Protein AF-0000000078827238 (afdb_homodimer)

Nearest PDB structures (foldseek):
  8wt7-assembly1_C  TM=4.656E-01  e=2.198E-09  Escherichia coli
  8wt9-assembly1_D  TM=5.006E-01  e=7.069E-09  Escherichia coli
  8wt6-assembly1_D  TM=4.555E-01  e=1.415E-07  Escherichia coli
  2hb5-assembly1_A  TM=3.229E-01  e=3.897E-01  Moloney murine leukemia virus
  6scy-assembly1_B  TM=1.999E-01  e=3.289E+00  Methanococcus maripaludis S2

Radius of gyration: 30.92 Å; Cα contacts (8 Å, |Δi|>4): 1025; chains: 2; bounding box: 60×86×60 Å

Structure (mmCIF, N/CA/C/O backbone):
data_AF-0000000078827238-model_v1
#
loop_
_entity.id
_entity.type
_entity.pdbx_description
1 polymer 'Predicted transposase'
#
loop_
_atom_site.group_PDB
_atom_site.id
_atom_site.type_symbol
_atom_site.label_atom_id
_atom_site.label_alt_id
_atom_site.label_comp_id
_atom_site.label_asym_id
_atom_site.label_entity_id
_atom_site.label_seq_id
_atom_site.pdbx_PDB_ins_code
_atom_site.Cartn_x
_atom_site.Cartn_y
_atom_site.Cartn_z
_atom_site.occupancy
_atom_site.B_iso_or_equiv
_atom_site.auth_seq_id
_atom_site.auth_comp_id
_atom_site.auth_asym_id
_atom_site.auth_atom_id
_atom_site.pdbx_PDB_model_num
ATOM 1 N N . MET A 1 1 ? 12.148 37.625 -5.621 1 37.62 1 MET A N 1
ATOM 2 C CA . MET A 1 1 ? 12.219 37.562 -4.164 1 37.62 1 MET A CA 1
ATOM 3 C C . MET A 1 1 ? 12.734 38.844 -3.57 1 37.62 1 MET A C 1
ATOM 5 O O . MET A 1 1 ? 13.797 39.344 -3.967 1 37.62 1 MET A O 1
ATOM 9 N N . LYS A 1 2 ? 11.742 39.688 -3.16 1 46.66 2 LYS A N 1
ATOM 10 C CA . LYS A 1 2 ? 12.203 40.969 -2.643 1 46.66 2 LYS A CA 1
ATOM 11 C C . LYS A 1 2 ? 13.508 40.812 -1.87 1 46.66 2 LYS A C 1
ATOM 13 O O . LYS A 1 2 ? 13.789 39.75 -1.319 1 46.66 2 LYS A O 1
ATOM 18 N N . LYS A 1 3 ? 14.383 41.75 -2.045 1 59.31 3 LYS A N 1
ATOM 19 C CA . LYS A 1 3 ? 15.727 41.875 -1.5 1 59.31 3 LYS A CA 1
ATOM 20 C C . LYS A 1 3 ? 15.711 41.844 0.025 1 59.31 3 LYS A C 1
ATOM 22 O O . LYS A 1 3 ? 15.391 42.812 0.68 1 59.31 3 LYS A O 1
ATOM 27 N N . LEU A 1 4 ? 15.266 40.5 0.607 1 70 4 LEU A N 1
ATOM 28 C CA . LEU A 1 4 ? 15.273 40.312 2.053 1 70 4 LEU A CA 1
ATOM 29 C C . LEU A 1 4 ? 16.594 40.781 2.654 1 70 4 LEU A C 1
ATOM 31 O O . LEU A 1 4 ? 17.672 40.469 2.115 1 70 4 LEU A O 1
ATOM 35 N N . ASP A 1 5 ? 16.469 41.781 3.57 1 82.06 5 ASP A N 1
ATOM 36 C CA . ASP A 1 5 ? 17.656 42.156 4.312 1 82.06 5 ASP A CA 1
ATOM 37 C C . ASP A 1 5 ? 18.031 41.094 5.348 1 82.06 5 ASP A C 1
ATOM 39 O O . ASP A 1 5 ? 17.484 41.062 6.449 1 82.06 5 ASP A O 1
ATOM 43 N N . TYR A 1 6 ? 19 40.188 5.09 1 84.31 6 TYR A N 1
ATOM 44 C CA . TYR A 1 6 ? 19.375 39.031 5.906 1 84.31 6 TYR A CA 1
ATOM 45 C C . TYR A 1 6 ? 19.891 39.469 7.266 1 84.31 6 TYR A C 1
ATOM 47 O O . TYR A 1 6 ? 19.75 38.781 8.258 1 84.31 6 TYR A O 1
ATOM 55 N N . LEU A 1 7 ? 20.391 40.688 7.301 1 87.06 7 LEU A N 1
ATOM 56 C CA . LEU A 1 7 ? 20.969 41.188 8.547 1 87.06 7 LEU A CA 1
ATOM 57 C C . LEU A 1 7 ? 19.859 41.562 9.547 1 87.06 7 LEU A C 1
ATOM 59 O O . LEU A 1 7 ? 20.078 41.5 10.758 1 87.06 7 LEU A O 1
ATOM 63 N N . SER A 1 8 ? 18.703 41.812 9.07 1 92.69 8 SER A N 1
ATOM 64 C CA . SER A 1 8 ? 17.578 42.156 9.938 1 92.69 8 SER A CA 1
ATOM 65 C C . SER A 1 8 ? 16.531 41.031 9.961 1 92.69 8 SER A C 1
ATOM 67 O O . SER A 1 8 ? 15.344 41.312 10.148 1 92.69 8 SER A O 1
ATOM 69 N N . THR A 1 9 ? 17.031 39.844 9.672 1 96.06 9 THR A N 1
ATOM 70 C CA . THR A 1 9 ? 16.125 38.688 9.641 1 96.06 9 THR A CA 1
ATOM 71 C C . THR A 1 9 ? 16.438 37.719 10.766 1 96.06 9 THR A C 1
ATOM 73 O O . THR A 1 9 ? 17.609 37.438 11.031 1 96.06 9 THR A O 1
ATOM 76 N N . LEU A 1 10 ? 15.414 37.344 11.484 1 97.69 10 LEU A N 1
ATOM 77 C CA . LEU A 1 10 ? 15.523 36.25 12.438 1 97.69 10 LEU A CA 1
ATOM 78 C C . LEU A 1 10 ? 15.297 34.906 11.75 1 97.69 10 LEU A C 1
ATOM 80 O O . LEU A 1 10 ? 14.328 34.75 11 1 97.69 10 LEU A O 1
ATOM 84 N N . PHE A 1 11 ? 16.203 33.938 11.992 1 97.69 11 PHE A N 1
ATOM 85 C CA . PHE A 1 11 ? 16.078 32.625 11.406 1 97.69 11 PHE A CA 1
ATOM 86 C C . PHE A 1 11 ? 15.68 31.594 12.461 1 97.69 11 PHE A C 1
ATOM 88 O O . PHE A 1 11 ? 16.406 31.391 13.438 1 97.69 11 PHE A O 1
ATOM 95 N N . VAL A 1 12 ? 14.547 30.969 12.227 1 98.12 12 VAL A N 1
ATOM 96 C CA . VAL A 1 12 ? 14 30.016 13.195 1 98.12 12 VAL A CA 1
ATOM 97 C C . VAL A 1 12 ? 13.953 28.625 12.586 1 98.12 12 VAL A C 1
ATOM 99 O O . VAL A 1 12 ? 13.492 28.453 11.453 1 98.12 12 VAL A O 1
ATOM 102 N N . GLY A 1 13 ? 14.523 27.672 13.273 1 97.12 13 GLY A N 1
ATOM 103 C CA . GLY A 1 13 ? 14.398 26.266 12.922 1 97.12 13 GLY A CA 1
ATOM 104 C C . GLY A 1 13 ? 13.555 25.469 13.898 1 97.12 13 GLY A C 1
ATOM 105 O O . GLY A 1 13 ? 13.742 25.578 15.117 1 97.12 13 GLY A O 1
ATOM 106 N N . ILE A 1 14 ? 12.609 24.734 13.352 1 96.12 14 ILE A N 1
ATOM 107 C CA . ILE A 1 14 ? 11.734 23.922 14.188 1 96.12 14 ILE A CA 1
ATOM 108 C C . ILE A 1 14 ? 11.875 22.453 13.805 1 96.12 14 ILE A C 1
ATOM 110 O O . ILE A 1 14 ? 11.547 22.047 12.688 1 96.12 14 ILE A O 1
ATOM 114 N N . ASP A 1 15 ? 12.398 21.688 14.727 1 93.25 15 ASP A N 1
ATOM 115 C CA . ASP A 1 15 ? 12.359 20.234 14.617 1 93.25 15 ASP A CA 1
ATOM 116 C C . ASP A 1 15 ? 11.039 19.672 15.133 1 93.25 15 ASP A C 1
ATOM 118 O O . ASP A 1 15 ? 10.805 19.625 16.344 1 93.25 15 ASP A O 1
ATOM 122 N N . ILE A 1 16 ? 10.25 19.234 14.156 1 92.56 16 ILE A N 1
ATOM 123 C CA . ILE A 1 16 ? 8.859 18.891 14.43 1 92.56 16 ILE A CA 1
ATOM 124 C C . ILE A 1 16 ? 8.773 17.484 15.016 1 92.56 16 ILE A C 1
ATOM 126 O O . ILE A 1 16 ? 9.359 16.547 14.477 1 92.56 16 ILE A O 1
ATOM 130 N N . GLY A 1 17 ? 8.078 17.375 16.156 1 88.88 17 GLY A N 1
ATOM 131 C CA . GLY A 1 17 ? 7.691 16.094 16.734 1 88.88 17 GLY A CA 1
ATOM 132 C C . GLY A 1 17 ? 6.191 15.961 16.922 1 88.88 17 GLY A C 1
ATOM 133 O O . GLY A 1 17 ? 5.453 16.938 16.797 1 88.88 17 GLY A O 1
ATOM 134 N N . ALA A 1 18 ? 5.766 14.766 17.234 1 86.94 18 ALA A N 1
ATOM 135 C CA . ALA A 1 18 ? 4.344 14.516 17.453 1 86.94 18 ALA A CA 1
ATOM 136 C C . ALA A 1 18 ? 3.838 15.242 18.688 1 86.94 18 ALA A C 1
ATOM 138 O O . ALA A 1 18 ? 2.771 15.867 18.656 1 86.94 18 ALA A O 1
ATOM 139 N N . ARG A 1 19 ? 4.668 15.289 19.719 1 88.62 19 ARG A N 1
ATOM 140 C CA . ARG A 1 19 ? 4.211 15.844 20.984 1 88.62 19 ARG A CA 1
ATOM 141 C C . ARG A 1 19 ? 4.914 17.156 21.281 1 88.62 19 ARG A C 1
ATOM 143 O O . ARG A 1 19 ? 4.34 18.047 21.938 1 88.62 19 ARG A O 1
ATOM 150 N N . GLN A 1 20 ? 6.152 17.172 20.719 1 92.62 20 GLN A N 1
ATOM 151 C CA . GLN A 1 20 ? 6.945 18.359 21.031 1 92.62 20 GLN A CA 1
ATOM 152 C C . GLN A 1 20 ? 7.707 18.844 19.797 1 92.62 20 GLN A C 1
ATOM 154 O O . GLN A 1 20 ? 8.141 18.047 18.969 1 92.62 20 GLN A O 1
ATOM 159 N N . ASN A 1 21 ? 7.812 20.109 19.781 1 93.56 21 ASN A N 1
ATOM 160 C CA . ASN A 1 21 ? 8.672 20.766 18.797 1 93.56 21 ASN A CA 1
ATOM 161 C C . ASN A 1 21 ? 9.914 21.359 19.453 1 93.56 21 ASN A C 1
ATOM 163 O O . ASN A 1 21 ? 9.836 21.922 20.547 1 93.56 21 ASN A O 1
ATOM 167 N N . ILE A 1 22 ? 11.023 21.156 18.828 1 95.19 22 ILE A N 1
ATOM 168 C CA . ILE A 1 22 ? 12.25 21.781 19.297 1 95.19 22 ILE A CA 1
ATOM 169 C C . ILE A 1 22 ? 12.586 23 18.438 1 95.19 22 ILE A C 1
ATOM 171 O O . ILE A 1 22 ? 12.656 22.891 17.203 1 95.19 22 ILE A O 1
ATOM 175 N N . VAL A 1 23 ? 12.812 24.141 19.141 1 96.88 23 VAL A N 1
ATOM 176 C CA . VAL A 1 23 ? 12.906 25.406 18.422 1 96.88 23 VAL A CA 1
ATOM 177 C C . VAL A 1 23 ? 14.273 26.047 18.672 1 96.88 23 VAL A C 1
ATOM 179 O O . VAL A 1 23 ? 14.734 26.125 19.812 1 96.88 23 VAL A O 1
ATOM 182 N N . SER A 1 24 ? 14.883 26.422 17.609 1 97.19 24 SER A N 1
ATOM 183 C CA . SER A 1 24 ? 16.062 27.281 17.672 1 97.19 24 SER A CA 1
ATOM 184 C C . SER A 1 24 ? 15.883 28.547 16.828 1 97.19 24 SER A C 1
ATOM 186 O O . SER A 1 24 ? 15.297 28.484 15.742 1 97.19 24 SER A O 1
ATOM 188 N N . ALA A 1 25 ? 16.312 29.672 17.344 1 97.94 25 ALA A N 1
ATOM 189 C CA . ALA A 1 25 ? 16.312 30.922 16.609 1 97.94 25 ALA A CA 1
ATOM 190 C C . ALA A 1 25 ? 17.688 31.578 16.656 1 97.94 25 ALA A C 1
ATOM 192 O O . ALA A 1 25 ? 18.297 31.703 17.719 1 97.94 25 ALA A O 1
ATOM 193 N N . ILE A 1 26 ? 18.141 31.938 15.461 1 97.19 26 ILE A N 1
ATOM 194 C CA . ILE A 1 26 ? 19.469 32.531 15.367 1 97.19 26 ILE A CA 1
ATOM 195 C C . ILE A 1 26 ? 19.422 33.781 14.484 1 97.19 26 ILE A C 1
ATOM 197 O O . ILE A 1 26 ? 18.484 33.938 13.688 1 97.19 26 ILE A O 1
ATOM 201 N N . ASN A 1 27 ? 20.391 34.688 14.688 1 96.12 27 ASN A N 1
ATOM 202 C CA . ASN A 1 27 ? 20.562 35.812 13.789 1 96.12 27 ASN A CA 1
ATOM 203 C C . ASN A 1 27 ? 21.562 35.5 12.672 1 96.12 27 ASN A C 1
ATOM 205 O O . ASN A 1 27 ? 21.969 34.344 12.508 1 96.12 27 ASN A O 1
ATOM 209 N N . PHE A 1 28 ? 21.844 36.469 11.891 1 94.44 28 PHE A N 1
ATOM 210 C CA . PHE A 1 28 ? 22.703 36.25 10.727 1 94.44 28 PHE A CA 1
ATOM 211 C C . PHE A 1 28 ? 24.094 35.812 11.148 1 94.44 28 PHE A C 1
ATOM 213 O O . PHE A 1 28 ? 24.75 35.062 10.43 1 94.44 28 PHE A O 1
ATOM 220 N N . ASP A 1 29 ? 24.562 36.219 12.352 1 93.62 29 ASP A N 1
ATOM 221 C CA . ASP A 1 29 ? 25.891 35.875 12.852 1 93.62 29 ASP A CA 1
ATOM 222 C C . ASP A 1 29 ? 25.875 34.531 13.578 1 93.62 29 ASP A C 1
ATOM 224 O O . ASP A 1 29 ? 26.828 34.156 14.25 1 93.62 29 ASP A O 1
ATOM 228 N N . GLN A 1 30 ? 24.719 33.812 13.602 1 92.62 30 GLN A N 1
ATOM 229 C CA . GLN A 1 30 ? 24.547 32.469 14.172 1 92.62 30 GLN A CA 1
ATOM 230 C C . GLN A 1 30 ? 24.484 32.531 15.703 1 92.62 30 GLN A C 1
ATOM 232 O O . GLN A 1 30 ? 24.797 31.562 16.375 1 92.62 30 GLN A O 1
ATOM 237 N N . GLU A 1 31 ? 24.219 33.75 16.188 1 94.44 31 GLU A N 1
ATOM 238 C CA . GLU A 1 31 ? 24 33.844 17.625 1 94.44 31 GLU A CA 1
ATOM 239 C C . GLU A 1 31 ? 22.625 33.344 18.031 1 94.44 31 GLU A C 1
ATOM 241 O O . GLU A 1 31 ? 21.625 33.719 17.422 1 94.44 31 GLU A O 1
ATOM 246 N N . PHE A 1 32 ? 22.625 32.5 19.062 1 95.75 32 PHE A N 1
ATOM 247 C CA . PHE A 1 32 ? 21.375 31.953 19.531 1 95.75 32 PHE A CA 1
ATOM 248 C C . PHE A 1 32 ? 20.562 33 20.281 1 95.75 32 PHE A C 1
ATOM 250 O O . PHE A 1 32 ? 21.062 33.625 21.219 1 95.75 32 PHE A O 1
ATOM 257 N N . LEU A 1 33 ? 19.406 33.156 19.859 1 96.88 33 LEU A N 1
ATOM 258 C CA . LEU A 1 33 ? 18.438 33.969 20.609 1 96.88 33 LEU A CA 1
ATOM 259 C C . LEU A 1 33 ? 17.422 33.062 21.312 1 96.88 33 LEU A C 1
ATOM 261 O O . LEU A 1 33 ? 16.844 33.469 22.328 1 96.88 33 LEU A O 1
ATOM 265 N N . ILE A 1 34 ? 17.109 31.922 20.734 1 96.44 34 ILE A N 1
ATOM 266 C CA . ILE A 1 34 ? 16.406 30.781 21.328 1 96.44 34 ILE A CA 1
ATOM 267 C C . ILE A 1 34 ? 17.203 29.5 21.078 1 96.44 34 ILE A C 1
ATOM 269 O O . ILE A 1 34 ? 17.453 29.125 19.922 1 96.44 34 ILE A O 1
ATOM 273 N N . LYS A 1 35 ? 17.609 28.844 22.141 1 95.5 35 LYS A N 1
ATOM 274 C CA . LYS A 1 35 ? 18.484 27.688 22 1 95.5 35 LYS A CA 1
ATOM 275 C C . LYS A 1 35 ? 17.734 26.391 22.344 1 95.5 35 LYS A C 1
ATOM 277 O O . LYS A 1 35 ? 17.578 26.047 23.516 1 95.5 35 LYS A O 1
ATOM 282 N N . MET A 1 36 ? 17.359 25.672 21.359 1 93.12 36 MET A N 1
ATOM 283 C CA . MET A 1 36 ? 16.781 24.328 21.422 1 93.12 36 MET A CA 1
ATOM 284 C C . MET A 1 36 ? 15.711 24.25 22.5 1 93.12 36 MET A C 1
ATOM 286 O O . MET A 1 36 ? 15.75 23.359 23.344 1 93.12 36 MET A O 1
ATOM 290 N N . LYS A 1 37 ? 14.805 25.109 22.469 1 95.69 37 LYS A N 1
ATOM 291 C CA . LYS A 1 37 ? 13.703 25.109 23.422 1 95.69 37 LYS A CA 1
ATOM 292 C C . LYS A 1 37 ? 12.586 24.172 22.969 1 95.69 37 LYS A C 1
ATOM 294 O O . LYS A 1 37 ? 12.219 24.156 21.797 1 95.69 37 LYS A O 1
ATOM 299 N N . SER A 1 38 ? 12.117 23.453 23.906 1 95.56 38 SER A N 1
ATOM 300 C CA . SER A 1 38 ? 11.023 22.531 23.609 1 95.56 38 SER A CA 1
ATOM 301 C C . SER A 1 38 ? 9.664 23.188 23.875 1 95.56 38 SER A C 1
ATOM 303 O O . SER A 1 38 ? 9.477 23.844 24.906 1 95.56 38 SER A O 1
ATOM 305 N N . VAL A 1 39 ? 8.75 23.141 22.922 1 95.5 39 VAL A N 1
ATOM 306 C CA . VAL A 1 39 ? 7.367 23.594 23.062 1 95.5 39 VAL A CA 1
ATOM 307 C C . VAL A 1 39 ? 6.41 22.469 22.672 1 95.5 39 VAL A C 1
ATOM 309 O O . VAL A 1 39 ? 6.676 21.734 21.719 1 95.5 39 VAL A O 1
ATOM 312 N N . PRO A 1 40 ? 5.297 22.328 23.438 1 94.38 40 PRO A N 1
ATOM 313 C CA . PRO A 1 40 ? 4.332 21.297 23.047 1 94.38 40 PRO A CA 1
ATOM 314 C C . PRO A 1 40 ? 3.764 21.516 21.641 1 94.38 40 PRO A C 1
ATOM 316 O O . PRO A 1 40 ? 3.553 22.656 21.234 1 94.38 40 PRO A O 1
ATOM 319 N N . ASN A 1 41 ? 3.58 20.422 20.875 1 92.19 41 ASN A N 1
ATOM 320 C CA . ASN A 1 41 ? 2.924 20.5 19.578 1 92.19 41 ASN A CA 1
ATOM 321 C C . ASN A 1 41 ? 1.405 20.531 19.719 1 92.19 41 ASN A C 1
ATOM 323 O O . ASN A 1 41 ? 0.718 19.609 19.281 1 92.19 41 ASN A O 1
ATOM 327 N N . THR A 1 42 ? 0.902 21.578 20.344 1 91.88 42 THR A N 1
ATOM 328 C CA . THR A 1 42 ? -0.501 21.859 20.625 1 91.88 42 THR A CA 1
ATOM 329 C C . THR A 1 42 ? -0.809 23.328 20.359 1 91.88 42 THR A C 1
ATOM 331 O O . THR A 1 42 ? 0.094 24.125 20.062 1 91.88 42 THR A O 1
ATOM 334 N N . GLN A 1 43 ? -2.107 23.594 20.484 1 90.5 43 GLN A N 1
ATOM 335 C CA . GLN A 1 43 ? -2.496 25 20.359 1 90.5 43 GLN A CA 1
ATOM 336 C C . GLN A 1 43 ? -1.776 25.859 21.391 1 90.5 43 GLN A C 1
ATOM 338 O O . GLN A 1 43 ? -1.258 26.922 21.062 1 90.5 43 GLN A O 1
ATOM 343 N N . PHE A 1 44 ? -1.724 25.375 22.547 1 92.12 44 PHE A N 1
ATOM 344 C CA . PHE A 1 44 ? -1.05 26.078 23.625 1 92.12 44 PHE A CA 1
ATOM 345 C C . PHE A 1 44 ? 0.435 26.25 23.312 1 92.12 44 PHE A C 1
ATOM 347 O O . PHE A 1 44 ? 1.004 27.312 23.531 1 92.12 44 PHE A O 1
ATOM 354 N N . GLY A 1 45 ? 0.983 25.234 22.812 1 94.44 45 GLY A N 1
ATOM 355 C CA . GLY A 1 45 ? 2.393 25.281 22.469 1 94.44 45 GLY A CA 1
ATOM 356 C C . GLY A 1 45 ? 2.689 26.25 21.344 1 94.44 45 GLY A C 1
ATOM 357 O O . GLY A 1 45 ? 3.719 26.938 21.359 1 94.44 45 GLY A O 1
ATOM 358 N N . ALA A 1 46 ? 1.817 26.344 20.422 1 94.56 46 ALA A N 1
ATOM 359 C CA . ALA A 1 46 ? 1.971 27.281 19.328 1 94.56 46 ALA A CA 1
ATOM 360 C C . ALA A 1 46 ? 1.906 28.734 19.828 1 94.56 46 ALA A C 1
ATOM 362 O O . ALA A 1 46 ? 2.684 29.578 19.391 1 94.56 46 ALA A O 1
ATOM 363 N N . GLU A 1 47 ? 1.037 28.906 20.719 1 95 47 GLU A N 1
ATOM 364 C CA . GLU A 1 47 ? 0.904 30.234 21.312 1 95 47 GLU A CA 1
ATOM 365 C C . GLU A 1 47 ? 2.143 30.594 22.125 1 95 47 GLU A C 1
ATOM 367 O O . GLU A 1 47 ? 2.6 31.75 22.094 1 95 47 GLU A O 1
ATOM 372 N N . GLN A 1 48 ? 2.617 29.625 22.766 1 96.81 48 GLN A N 1
ATOM 373 C CA . GLN A 1 48 ? 3.852 29.828 23.516 1 96.81 48 GLN A CA 1
ATOM 374 C C . GLN A 1 48 ? 5.008 30.188 22.594 1 96.81 48 GLN A C 1
ATOM 376 O O . GLN A 1 48 ? 5.789 31.094 22.875 1 96.81 48 GLN A O 1
ATOM 381 N N . LEU A 1 49 ? 5.074 29.5 21.547 1 97.38 49 LEU A N 1
ATOM 382 C CA . LEU A 1 49 ? 6.121 29.75 20.562 1 97.38 49 LEU A CA 1
ATOM 383 C C . LEU A 1 49 ? 5.992 31.156 19.969 1 97.38 49 LEU A C 1
ATOM 385 O O . LEU A 1 49 ? 6.984 31.875 19.844 1 97.38 49 LEU A O 1
ATOM 389 N N . GLU A 1 50 ? 4.805 31.5 19.609 1 97.38 50 GLU A N 1
ATOM 390 C CA . GLU A 1 50 ? 4.559 32.844 19.094 1 97.38 50 GLU A CA 1
ATOM 391 C C . GLU A 1 50 ? 5.043 33.906 20.078 1 97.38 50 GLU A C 1
ATOM 393 O O . GLU A 1 50 ? 5.734 34.844 19.688 1 97.38 50 GLU A O 1
ATOM 398 N N . THR A 1 51 ? 4.676 33.719 21.344 1 97.38 51 THR A N 1
ATOM 399 C CA . THR A 1 51 ? 5.051 34.656 22.375 1 97.38 51 THR A CA 1
ATOM 400 C C . THR A 1 51 ? 6.566 34.781 22.5 1 97.38 51 THR A C 1
ATOM 402 O O . THR A 1 51 ? 7.117 35.875 22.594 1 97.38 51 THR A O 1
ATOM 405 N N . MET A 1 52 ? 7.195 33.656 22.438 1 97.38 52 MET A N 1
ATOM 406 C CA . MET A 1 52 ? 8.648 33.625 22.531 1 97.38 52 MET A CA 1
ATOM 407 C C . MET A 1 52 ? 9.289 34.344 21.359 1 97.38 52 MET A C 1
ATOM 409 O O . MET A 1 52 ? 10.234 35.125 21.547 1 97.38 52 MET A O 1
ATOM 413 N N . LEU A 1 53 ? 8.805 34.125 20.203 1 97.88 53 LEU A N 1
ATOM 414 C CA . LEU A 1 53 ? 9.367 34.75 19 1 97.88 53 LEU A CA 1
ATOM 415 C C . LEU A 1 53 ? 9.133 36.25 18.984 1 97.88 53 LEU A C 1
ATOM 417 O O . LEU A 1 53 ? 10.031 37 18.656 1 97.88 53 LEU A O 1
ATOM 421 N N . VAL A 1 54 ? 7.949 36.625 19.391 1 97.25 54 VAL A N 1
ATOM 422 C CA . VAL A 1 54 ? 7.609 38.062 19.406 1 97.25 54 VAL A CA 1
ATOM 423 C C . VAL A 1 54 ? 8.508 38.812 20.391 1 97.25 54 VAL A C 1
ATOM 425 O O . VAL A 1 54 ? 8.977 39.906 20.109 1 97.25 54 VAL A O 1
ATOM 428 N N . LYS A 1 55 ? 8.742 38.156 21.516 1 96.69 55 LYS A N 1
ATOM 429 C CA . LYS A 1 55 ? 9.625 38.75 22.5 1 96.69 55 LYS A CA 1
ATOM 430 C C . LYS A 1 55 ? 11.016 39 21.922 1 96.69 55 LYS A C 1
ATOM 432 O O . LYS A 1 55 ? 11.609 40.062 22.141 1 96.69 55 LYS A O 1
ATOM 437 N N . VAL A 1 56 ? 11.516 38.062 21.188 1 97 56 VAL A N 1
ATOM 438 C CA . VAL A 1 56 ? 12.82 38.188 20.562 1 97 56 VAL A CA 1
ATOM 439 C C . VAL A 1 56 ? 12.789 39.281 19.5 1 97 56 VAL A C 1
ATOM 441 O O . VAL A 1 56 ? 13.703 40.094 19.422 1 97 56 VAL A O 1
ATOM 444 N N . LEU A 1 57 ? 11.781 39.281 18.734 1 96.31 57 LEU A N 1
ATOM 445 C CA . LEU A 1 57 ? 11.656 40.219 17.609 1 96.31 57 LEU A CA 1
ATOM 446 C C . LEU A 1 57 ? 11.5 41.625 18.109 1 96.31 57 LEU A C 1
ATOM 448 O O . LEU A 1 57 ? 12.047 42.562 17.5 1 96.31 57 LEU A O 1
ATOM 452 N N . GLU A 1 58 ? 10.828 41.812 19.25 1 93.75 58 GLU A N 1
ATOM 453 C CA . GLU A 1 58 ? 10.609 43.125 19.828 1 93.75 58 GLU A CA 1
ATOM 454 C C . GLU A 1 58 ? 11.906 43.719 20.406 1 93.75 58 GLU A C 1
ATOM 456 O O . GLU A 1 58 ? 12.109 44.938 20.391 1 93.75 58 GLU A O 1
ATOM 461 N N . ASN A 1 59 ? 12.711 42.844 20.891 1 90 59 ASN A N 1
ATOM 462 C CA . ASN A 1 59 ? 13.922 43.281 21.594 1 90 59 ASN A CA 1
ATOM 463 C C . ASN A 1 59 ? 15.07 43.531 20.609 1 90 59 ASN A C 1
ATOM 465 O O . ASN A 1 59 ? 16.094 44.094 20.984 1 90 59 ASN A O 1
ATOM 469 N N . CYS A 1 60 ? 14.836 43.031 19.453 1 84.31 60 CYS A N 1
ATOM 470 C CA . CYS A 1 60 ? 15.875 43.219 18.438 1 84.31 60 CYS A CA 1
ATOM 471 C C . CYS A 1 60 ? 15.344 43.969 17.234 1 84.31 60 CYS A C 1
ATOM 473 O O . CYS A 1 60 ? 14.156 44.281 17.156 1 84.31 60 CYS A O 1
ATOM 475 N N . THR A 1 61 ? 16.156 44.469 16.375 1 86.5 61 THR A N 1
ATOM 476 C CA . THR A 1 61 ? 15.773 45.281 15.227 1 86.5 61 THR A CA 1
ATOM 477 C C . THR A 1 61 ? 15.492 44.375 14.008 1 86.5 61 THR A C 1
ATOM 479 O O . THR A 1 61 ? 16.016 44.656 12.922 1 86.5 61 THR A O 1
ATOM 482 N N . PHE A 1 62 ? 14.773 43.344 14.25 1 93.44 62 PHE A N 1
ATOM 483 C CA . PHE A 1 62 ? 14.445 42.469 13.133 1 93.44 62 PHE A CA 1
ATOM 484 C C . PHE A 1 62 ? 13.258 43.031 12.352 1 93.44 62 PHE A C 1
ATOM 486 O O . PHE A 1 62 ? 12.32 43.562 12.945 1 93.44 62 PHE A O 1
ATOM 493 N N . LYS A 1 63 ? 13.266 42.844 11.086 1 93.94 63 LYS A N 1
ATOM 494 C CA . LYS A 1 63 ? 12.172 43.25 10.219 1 93.94 63 LYS A CA 1
ATOM 495 C C . LYS A 1 63 ? 11.43 42.062 9.633 1 93.94 63 LYS A C 1
ATOM 497 O O . LYS A 1 63 ? 10.297 42.188 9.172 1 93.94 63 LYS A O 1
ATOM 502 N N . THR A 1 64 ? 12.141 40.938 9.703 1 95.69 64 THR A N 1
ATOM 503 C CA . THR A 1 64 ? 11.586 39.75 9.086 1 95.69 64 THR A CA 1
ATOM 504 C C . THR A 1 64 ? 11.938 38.5 9.906 1 95.69 64 THR A C 1
ATOM 506 O O . THR A 1 64 ? 12.93 38.5 10.641 1 95.69 64 THR A O 1
ATOM 509 N N . VAL A 1 65 ? 11.047 37.562 9.883 1 97.12 65 VAL A N 1
ATOM 510 C CA . VAL A 1 65 ? 11.344 36.25 10.5 1 97.12 65 VAL A CA 1
ATOM 511 C C . VAL A 1 65 ? 11.117 35.125 9.492 1 97.12 65 VAL A C 1
ATOM 513 O O . VAL A 1 65 ? 10.078 35.094 8.836 1 97.12 65 VAL A O 1
ATOM 516 N N . ILE A 1 66 ? 12.141 34.312 9.273 1 96.88 66 ILE A N 1
ATOM 517 C CA . ILE A 1 66 ? 12.07 33.125 8.422 1 96.88 66 ILE A CA 1
ATOM 518 C C . ILE A 1 66 ? 12.062 31.875 9.289 1 96.88 66 ILE A C 1
ATOM 520 O O . ILE A 1 66 ? 12.953 31.672 10.117 1 96.88 66 ILE A O 1
ATOM 524 N N . ILE A 1 67 ? 11.008 31.094 9.109 1 97.12 67 ILE A N 1
ATOM 525 C CA . ILE A 1 67 ? 10.82 29.891 9.914 1 97.12 67 ILE A CA 1
ATOM 526 C C . ILE A 1 67 ? 10.898 28.656 9.023 1 97.12 67 ILE A C 1
ATOM 528 O O . ILE A 1 67 ? 10.117 28.516 8.086 1 97.12 67 ILE A O 1
ATOM 532 N N . GLY A 1 68 ? 11.859 27.812 9.305 1 95.38 68 GLY A N 1
ATOM 533 C CA . GLY A 1 68 ? 11.961 26.547 8.602 1 95.38 68 GLY A CA 1
ATOM 534 C C . GLY A 1 68 ? 11.5 25.359 9.43 1 95.38 68 GLY A C 1
ATOM 535 O O . GLY A 1 68 ? 11.836 25.25 10.609 1 95.38 68 GLY A O 1
ATOM 536 N N . LEU A 1 69 ? 10.656 24.5 8.844 1 93.06 69 LEU A N 1
ATOM 537 C CA . LEU A 1 69 ? 10.234 23.234 9.43 1 93.06 69 LEU A CA 1
ATOM 538 C C . LEU A 1 69 ? 10.672 22.062 8.555 1 93.06 69 LEU A C 1
ATOM 540 O O . LEU A 1 69 ? 10.625 22.156 7.328 1 93.06 69 LEU A O 1
ATOM 544 N N . GLU A 1 70 ? 11.172 21.062 9.18 1 82.62 70 GLU A N 1
ATOM 545 C CA . GLU A 1 70 ? 11.453 19.875 8.375 1 82.62 70 GLU A CA 1
ATOM 546 C C . GLU A 1 70 ? 10.172 19.125 8.016 1 82.62 70 GLU A C 1
ATOM 548 O O . GLU A 1 70 ? 9.352 18.844 8.891 1 82.62 70 GLU A O 1
ATOM 553 N N . SER A 1 71 ? 9.969 18.953 6.707 1 67 71 SER A N 1
ATOM 554 C CA . SER A 1 71 ? 8.758 18.391 6.117 1 67 71 SER A CA 1
ATOM 555 C C . SER A 1 71 ? 8.672 16.891 6.363 1 67 71 SER A C 1
ATOM 557 O O . SER A 1 71 ? 8.883 16.094 5.449 1 67 71 SER A O 1
ATOM 559 N N . THR A 1 72 ? 8.867 16.297 7.461 1 58.12 72 THR A N 1
ATOM 560 C CA . THR A 1 72 ? 8.898 14.844 7.523 1 58.12 72 THR A CA 1
ATOM 561 C C . THR A 1 72 ? 7.504 14.289 7.805 1 58.12 72 THR A C 1
ATOM 563 O O . THR A 1 72 ? 7.207 13.141 7.457 1 58.12 72 THR A O 1
ATOM 566 N N . SER A 1 73 ? 6.695 15.172 8.422 1 65.06 73 SER A N 1
ATOM 567 C CA . SER A 1 73 ? 5.473 14.523 8.891 1 65.06 73 SER A CA 1
ATOM 568 C C . SER A 1 73 ? 4.297 15.5 8.891 1 65.06 73 SER A C 1
ATOM 570 O O . SER A 1 73 ? 4.469 16.688 8.625 1 65.06 73 SER A O 1
ATOM 572 N N . PHE A 1 74 ? 3.133 14.938 8.906 1 77.19 74 PHE A N 1
ATOM 573 C CA . PHE A 1 74 ? 1.899 15.711 9.016 1 77.19 74 PHE A CA 1
ATOM 574 C C . PHE A 1 74 ? 1.837 16.453 10.344 1 77.19 74 PHE A C 1
ATOM 576 O O . PHE A 1 74 ? 0.997 17.344 10.523 1 77.19 74 PHE A O 1
ATOM 583 N N . TYR A 1 75 ? 2.855 16.391 11.109 1 87.38 75 TYR A N 1
ATOM 584 C CA . TYR A 1 75 ? 2.834 17 12.43 1 87.38 75 TYR A CA 1
ATOM 585 C C . TYR A 1 75 ? 3.16 18.5 12.352 1 87.38 75 TYR A C 1
ATOM 587 O O . TYR A 1 75 ? 2.93 19.234 13.305 1 87.38 75 TYR A O 1
ATOM 595 N N . GLY A 1 76 ? 3.637 18.875 11.219 1 88.81 76 GLY A N 1
ATOM 596 C CA . GLY A 1 76 ? 4.066 20.25 11.078 1 88.81 76 GLY A CA 1
ATOM 597 C C . GLY A 1 76 ? 3.008 21.156 10.461 1 88.81 76 GLY A C 1
ATOM 598 O O . GLY A 1 76 ? 3.148 22.375 10.461 1 88.81 76 GLY A O 1
ATOM 599 N N . VAL A 1 77 ? 1.901 20.547 10.062 1 85.62 77 VAL A N 1
ATOM 600 C CA . VAL A 1 77 ? 0.893 21.281 9.32 1 85.62 77 VAL A CA 1
ATOM 601 C C . VAL A 1 77 ? 0.26 22.344 10.219 1 85.62 77 VAL A C 1
ATOM 603 O O . VAL A 1 77 ? 0.149 23.516 9.828 1 85.62 77 VAL A O 1
ATOM 606 N N . HIS A 1 78 ? -0.053 21.984 11.445 1 89.69 78 HIS A N 1
ATOM 607 C CA . HIS A 1 78 ? -0.73 22.906 12.352 1 89.69 78 HIS A CA 1
ATOM 608 C C . HIS A 1 78 ? 0.171 24.078 12.727 1 89.69 78 HIS A C 1
ATOM 610 O O . HIS A 1 78 ? -0.247 25.234 12.656 1 89.69 78 HIS A O 1
ATOM 616 N N . ILE A 1 79 ? 1.344 23.75 13.039 1 91.69 79 ILE A N 1
ATOM 617 C CA . ILE A 1 79 ? 2.238 24.797 13.5 1 91.69 79 ILE A CA 1
ATOM 618 C C . ILE A 1 79 ? 2.609 25.703 12.328 1 91.69 79 ILE A C 1
ATOM 620 O O . ILE A 1 79 ? 2.74 26.922 12.492 1 91.69 79 ILE A O 1
ATOM 624 N N . ALA A 1 80 ? 2.779 25.125 11.172 1 89.81 80 ALA A N 1
ATOM 625 C CA . ALA A 1 80 ? 3.041 25.938 9.977 1 89.81 80 ALA A CA 1
ATOM 626 C C . ALA A 1 80 ? 1.885 26.891 9.688 1 89.81 80 ALA A C 1
ATOM 628 O O . ALA A 1 80 ? 2.1 28.062 9.422 1 89.81 80 ALA A O 1
ATOM 629 N N . ASN A 1 81 ? 0.698 26.391 9.781 1 86.19 81 ASN A N 1
ATOM 630 C CA . ASN A 1 81 ? -0.487 27.219 9.562 1 86.19 81 ASN A CA 1
ATOM 631 C C . ASN A 1 81 ? -0.605 28.312 10.617 1 86.19 81 ASN A C 1
ATOM 633 O O . ASN A 1 81 ? -0.895 29.469 10.289 1 86.19 81 ASN A O 1
ATOM 637 N N . PHE A 1 82 ? -0.369 27.938 11.82 1 90.38 82 PHE A N 1
ATOM 638 C CA . PHE A 1 82 ? -0.487 28.875 12.93 1 90.38 82 PHE A CA 1
ATOM 639 C C . PHE A 1 82 ? 0.515 30.016 12.781 1 90.38 82 PHE A C 1
ATOM 641 O O . PHE A 1 82 ? 0.139 31.188 12.828 1 90.38 82 PHE A O 1
ATOM 648 N N . LEU A 1 83 ? 1.72 29.656 12.5 1 93.56 83 LEU A N 1
ATOM 649 C CA . LEU A 1 83 ? 2.787 30.656 12.469 1 93.56 83 LEU A CA 1
ATOM 650 C C . LEU A 1 83 ? 2.67 31.531 11.234 1 93.56 83 LEU A C 1
ATOM 652 O O . LEU A 1 83 ? 3.004 32.719 11.281 1 93.56 83 LEU A O 1
ATOM 656 N N . SER A 1 84 ? 2.193 30.984 10.164 1 89.25 84 SER A N 1
ATOM 657 C CA . SER A 1 84 ? 2.064 31.734 8.93 1 89.25 84 SER A CA 1
ATOM 658 C C . SER A 1 84 ? 0.934 32.75 9.023 1 89.25 84 SER A C 1
ATOM 660 O O . SER A 1 84 ? 0.937 33.781 8.312 1 89.25 84 SER A O 1
ATOM 662 N N . SER A 1 85 ? 0.025 32.531 9.914 1 85.94 85 SER A N 1
ATOM 663 C CA . SER A 1 85 ? -1.132 33.406 10.016 1 85.94 85 SER A CA 1
ATOM 664 C C . SER A 1 85 ? -1.18 34.094 11.367 1 85.94 85 SER A C 1
ATOM 666 O O . SER A 1 85 ? -2.211 34.656 11.75 1 85.94 85 SER A O 1
ATOM 668 N N . SER A 1 86 ? -0.086 34 12.055 1 90.38 86 SER A N 1
ATOM 669 C CA . SER A 1 86 ? -0.034 34.562 13.398 1 90.38 86 SER A CA 1
ATOM 670 C C . SER A 1 86 ? -0.085 36.094 13.359 1 90.38 86 SER A C 1
ATOM 672 O O . SER A 1 86 ? 0.737 36.75 12.703 1 90.38 86 SER A O 1
ATOM 674 N N . GLU A 1 87 ? -1.045 36.625 14.062 1 91.38 87 GLU A N 1
ATOM 675 C CA . GLU A 1 87 ? -1.17 38.094 14.125 1 91.38 87 GLU A CA 1
ATOM 676 C C . GLU A 1 87 ? 0.034 38.719 14.828 1 91.38 87 GLU A C 1
ATOM 678 O O . GLU A 1 87 ? 0.469 39.812 14.469 1 91.38 87 GLU A O 1
ATOM 683 N N . GLY A 1 88 ? 0.528 37.969 15.797 1 94.25 88 GLY A N 1
ATOM 684 C CA . GLY A 1 88 ? 1.678 38.5 16.531 1 94.25 88 GLY A CA 1
ATOM 685 C C . GLY A 1 88 ? 2.936 38.562 15.688 1 94.25 88 GLY A C 1
ATOM 686 O O . GLY A 1 88 ? 3.781 39.438 15.914 1 94.25 88 GLY A O 1
ATOM 687 N N . LEU A 1 89 ? 2.982 37.781 14.695 1 95.75 89 LEU A N 1
ATOM 688 C CA . LEU A 1 89 ? 4.188 37.688 13.875 1 95.75 89 LEU A CA 1
ATOM 689 C C . LEU A 1 89 ? 4.027 38.531 12.602 1 95.75 89 LEU A C 1
ATOM 691 O O . LEU A 1 89 ? 5.012 38.844 11.938 1 95.75 89 LEU A O 1
ATOM 695 N N . MET A 1 90 ? 2.857 38.969 12.297 1 94.38 90 MET A N 1
ATOM 696 C CA . MET A 1 90 ? 2.541 39.594 11.023 1 94.38 90 MET A CA 1
ATOM 697 C C . MET A 1 90 ? 3.354 40.875 10.836 1 94.38 90 MET A C 1
ATOM 699 O O . MET A 1 90 ? 3.85 41.156 9.742 1 94.38 90 MET A O 1
ATOM 703 N N . PRO A 1 91 ? 3.543 41.656 11.914 1 94.44 91 PRO A N 1
ATOM 704 C CA . PRO A 1 91 ? 4.328 42.875 11.75 1 94.44 91 PRO A CA 1
ATOM 705 C C . PRO A 1 91 ? 5.758 42.594 11.297 1 94.44 91 PRO A C 1
ATOM 707 O O . PRO A 1 91 ? 6.43 43.5 10.781 1 94.44 91 PRO A O 1
ATOM 710 N N . TYR A 1 92 ? 6.219 41.406 11.43 1 95.19 92 TYR A N 1
ATOM 711 C CA . TYR A 1 92 ? 7.602 41.062 11.109 1 95.19 92 TYR A CA 1
ATOM 712 C C . TYR A 1 92 ? 7.672 40.219 9.836 1 95.19 92 TYR A C 1
ATOM 714 O O . TYR A 1 92 ? 8.672 39.562 9.578 1 95.19 92 TYR A O 1
ATOM 722 N N . LYS A 1 93 ? 6.625 40.156 9.094 1 92.56 93 LYS A N 1
ATOM 723 C CA . LYS A 1 93 ? 6.57 39.5 7.789 1 92.56 93 LYS A CA 1
ATOM 724 C C . LYS A 1 93 ? 7.094 38.062 7.871 1 92.56 93 LYS A C 1
ATOM 726 O O . LYS A 1 93 ? 8.109 37.719 7.254 1 92.56 93 LYS A O 1
ATOM 731 N N . PRO A 1 94 ? 6.387 37.219 8.555 1 94.44 94 PRO A N 1
ATOM 732 C CA . PRO A 1 94 ? 6.816 35.844 8.695 1 94.44 94 PRO A CA 1
ATOM 733 C C . PRO A 1 94 ? 6.762 35.062 7.383 1 94.44 94 PRO A C 1
ATOM 735 O O . PRO A 1 94 ? 5.812 35.219 6.613 1 94.44 94 PRO A O 1
ATOM 738 N N . TYR A 1 95 ? 7.871 34.344 7.09 1 93.94 95 TYR A N 1
ATOM 739 C CA . TYR A 1 95 ? 7.922 33.344 6.027 1 93.94 95 TYR A CA 1
ATOM 740 C C . TYR A 1 95 ? 8.172 31.953 6.594 1 93.94 95 TYR A C 1
ATOM 742 O O . TYR A 1 95 ? 9.227 31.688 7.172 1 93.94 95 TYR A O 1
ATOM 750 N N . VAL A 1 96 ? 7.137 31.109 6.441 1 93.5 96 VAL A N 1
ATOM 751 C CA . VAL A 1 96 ? 7.242 29.75 6.938 1 93.5 96 VAL A CA 1
ATOM 752 C C . VAL A 1 96 ? 7.52 28.797 5.773 1 93.5 96 VAL A C 1
ATOM 754 O O . VAL A 1 96 ? 6.848 28.859 4.742 1 93.5 96 VAL A O 1
ATOM 757 N N . TYR A 1 97 ? 8.586 27.953 5.977 1 90.69 97 TYR A N 1
ATOM 758 C CA . TYR A 1 97 ? 8.969 27.031 4.914 1 90.69 97 TYR A CA 1
ATOM 759 C C . TYR A 1 97 ? 9 25.594 5.426 1 90.69 97 TYR A C 1
ATOM 761 O O . TYR A 1 97 ? 9.5 25.328 6.523 1 90.69 97 TYR A O 1
ATOM 769 N N . CYS A 1 98 ? 8.344 24.734 4.66 1 87.75 98 CYS A N 1
ATOM 770 C CA . CYS A 1 98 ? 8.523 23.312 4.879 1 87.75 98 CYS A CA 1
ATOM 771 C C . CYS A 1 98 ? 9.672 22.766 4.039 1 87.75 98 CYS A C 1
ATOM 773 O O . CYS A 1 98 ? 9.578 22.688 2.814 1 87.75 98 CYS A O 1
ATOM 775 N N . LEU A 1 99 ? 10.742 22.297 4.742 1 89.44 99 LEU A N 1
ATOM 776 C CA . LEU A 1 99 ? 11.992 21.984 4.066 1 89.44 99 LEU A CA 1
ATOM 777 C C . LEU A 1 99 ? 12.078 20.484 3.764 1 89.44 99 LEU A C 1
ATOM 779 O O . LEU A 1 99 ? 11.609 19.656 4.551 1 89.44 99 LEU A O 1
ATOM 783 N N . ASN A 1 100 ? 12.703 20.156 2.656 1 82.56 100 ASN A N 1
ATOM 784 C CA . ASN A 1 100 ? 12.961 18.781 2.275 1 82.56 100 ASN A CA 1
ATOM 785 C C . ASN A 1 100 ? 13.945 18.109 3.232 1 82.56 100 ASN A C 1
ATOM 787 O O . ASN A 1 100 ? 15.078 18.562 3.383 1 82.56 100 ASN A O 1
ATOM 791 N N . PRO A 1 101 ? 13.477 17.031 3.775 1 84 101 PRO A N 1
ATOM 792 C CA . PRO A 1 101 ? 14.32 16.375 4.766 1 84 101 PRO A CA 1
ATOM 793 C C . PRO A 1 101 ? 15.672 15.945 4.195 1 84 101 PRO A C 1
ATOM 795 O O . PRO A 1 101 ? 16.688 16.031 4.887 1 84 101 PRO A O 1
ATOM 798 N N . LYS A 1 102 ? 15.68 15.492 2.984 1 84.88 102 LYS A N 1
ATOM 799 C CA . LYS A 1 102 ? 16.922 15.062 2.363 1 84.88 102 LYS A CA 1
ATOM 800 C C . LYS A 1 102 ? 17.906 16.219 2.236 1 84.88 102 LYS A C 1
ATOM 802 O O . LYS A 1 102 ? 19.109 16.062 2.475 1 84.88 102 LYS A O 1
ATOM 807 N N . GLU A 1 103 ? 17.375 17.375 1.878 1 86.75 103 GLU A N 1
ATOM 808 C CA . GLU A 1 103 ? 18.219 18.547 1.739 1 86.75 103 GLU A CA 1
ATOM 809 C C . GLU A 1 103 ? 18.797 18.969 3.086 1 86.75 103 GLU A C 1
ATOM 811 O O . GLU A 1 103 ? 19.984 19.328 3.176 1 86.75 103 GLU A O 1
ATOM 816 N N . VAL A 1 104 ? 17.984 18.938 4.098 1 89.19 104 VAL A N 1
ATOM 817 C CA . VAL A 1 104 ? 18.422 19.328 5.43 1 89.19 104 VAL A CA 1
ATOM 818 C C . VAL A 1 104 ? 19.469 18.344 5.945 1 89.19 104 VAL A C 1
ATOM 820 O O . VAL A 1 104 ? 20.453 18.734 6.551 1 89.19 104 VAL A O 1
ATOM 823 N N . ALA A 1 105 ? 19.203 17.078 5.695 1 87.5 105 ALA A N 1
ATOM 824 C CA . ALA A 1 105 ? 20.141 16.031 6.109 1 87.5 105 ALA A CA 1
ATOM 825 C C . ALA A 1 105 ? 21.484 16.219 5.438 1 87.5 105 ALA A C 1
ATOM 827 O O . ALA A 1 105 ? 22.531 16.109 6.086 1 87.5 105 ALA A O 1
ATOM 828 N N . ASN A 1 106 ? 21.5 16.453 4.148 1 89.06 106 ASN A N 1
ATOM 829 C CA . ASN A 1 106 ? 22.734 16.703 3.412 1 89.06 106 ASN A CA 1
ATOM 830 C C . ASN A 1 106 ? 23.484 17.922 3.963 1 89.06 106 ASN A C 1
ATOM 832 O O . ASN A 1 106 ? 24.719 17.906 4.051 1 89.06 106 ASN A O 1
ATOM 836 N N . TYR A 1 107 ? 22.766 18.938 4.27 1 91.12 107 TYR A N 1
ATOM 837 C CA . TYR A 1 107 ? 23.359 20.141 4.848 1 91.12 107 TYR A CA 1
ATOM 838 C C . TYR A 1 107 ? 23.969 19.844 6.211 1 91.12 107 TYR A C 1
ATOM 840 O O . TYR A 1 107 ? 25.047 20.359 6.535 1 91.12 107 TYR A O 1
ATOM 848 N N . LYS A 1 108 ? 23.281 19.047 6.969 1 88.88 108 LYS A N 1
ATOM 849 C CA . LYS A 1 108 ? 23.766 18.656 8.281 1 88.88 108 LYS A CA 1
ATOM 850 C C . LYS A 1 108 ? 25.109 17.938 8.164 1 88.88 108 LYS A C 1
ATOM 852 O O . LYS A 1 108 ? 26 18.125 9.008 1 88.88 108 LYS A O 1
ATOM 857 N N . ASP A 1 109 ? 25.219 17.156 7.129 1 85.94 109 ASP A N 1
ATOM 858 C CA . ASP A 1 109 ? 26.438 16.375 6.895 1 85.94 109 ASP A CA 1
ATOM 859 C C . ASP A 1 109 ? 27.625 17.297 6.621 1 85.94 109 ASP A C 1
ATOM 861 O O . ASP A 1 109 ? 28.781 16.891 6.754 1 85.94 109 ASP A O 1
ATOM 865 N N . SER A 1 110 ? 27.359 18.406 6.199 1 83.81 110 SER A N 1
ATOM 866 C CA . SER A 1 110 ? 28.438 19.344 5.875 1 83.81 110 SER A CA 1
ATOM 867 C C . SER A 1 110 ? 29.094 19.891 7.137 1 83.81 110 SER A C 1
ATOM 869 O O . SER A 1 110 ? 30.156 20.484 7.074 1 83.81 110 SER A O 1
ATOM 871 N N . PHE A 1 111 ? 28.359 19.688 8.195 1 82.19 111 PHE A N 1
ATOM 872 C CA . PHE A 1 111 ? 28.938 20.141 9.461 1 82.19 111 PHE A CA 1
ATOM 873 C C . PHE A 1 111 ? 29.953 19.125 9.977 1 82.19 111 PHE A C 1
ATOM 875 O O . PHE A 1 111 ? 29.766 17.922 9.844 1 82.19 111 PHE A O 1
ATOM 882 N N . ASN A 1 112 ? 31.188 19.469 10.258 1 69.19 112 ASN A N 1
ATOM 883 C CA . ASN A 1 112 ? 32.25 18.578 10.727 1 69.19 112 ASN A CA 1
ATOM 884 C C . ASN A 1 112 ? 31.938 18 12.102 1 69.19 112 ASN A C 1
ATOM 886 O O . ASN A 1 112 ? 32.281 16.859 12.391 1 69.19 112 ASN A O 1
ATOM 890 N N . SER A 1 113 ? 31.484 18.828 13.109 1 66.5 113 SER A N 1
ATOM 891 C CA . SER A 1 113 ? 31.422 18.359 14.492 1 66.5 113 SER A CA 1
ATOM 892 C C . SER A 1 113 ? 30.062 18.656 15.109 1 66.5 113 SER A C 1
ATOM 894 O O . SER A 1 113 ? 29.953 19.453 16.047 1 66.5 113 SER A O 1
ATOM 896 N N . LEU A 1 114 ? 29.062 18.328 14.438 1 66.06 114 LEU A N 1
ATOM 897 C CA . LEU A 1 114 ? 27.844 18.578 15.188 1 66.06 114 LEU A CA 1
ATOM 898 C C . LEU A 1 114 ? 27.594 17.469 16.203 1 66.06 114 LEU A C 1
ATOM 900 O O . LEU A 1 114 ? 27.938 16.312 15.969 1 66.06 114 LEU A O 1
ATOM 904 N N . ASP A 1 115 ? 27.438 17.828 17.438 1 60.5 115 ASP A N 1
ATOM 905 C CA . ASP A 1 115 ? 27.094 16.844 18.469 1 60.5 115 ASP A CA 1
ATOM 906 C C . ASP A 1 115 ? 25.984 15.906 17.984 1 60.5 115 ASP A C 1
ATOM 908 O O . ASP A 1 115 ? 25.141 16.297 17.188 1 60.5 115 ASP A O 1
ATOM 912 N N . LYS A 1 116 ? 26.266 14.711 18.094 1 57.69 116 LYS A N 1
ATOM 913 C CA . LYS A 1 116 ? 25.344 13.656 17.703 1 57.69 116 LYS A CA 1
ATOM 914 C C . LYS A 1 116 ? 23.984 1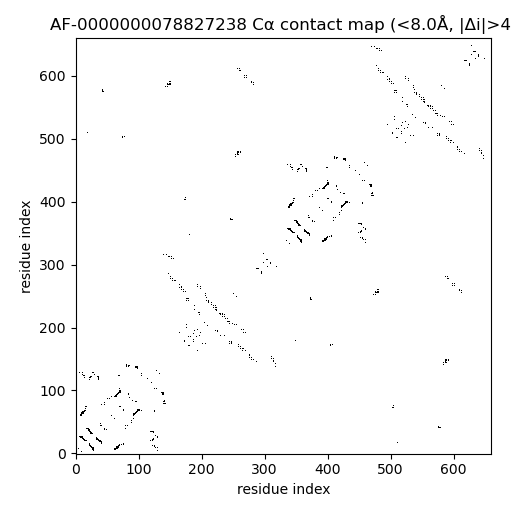3.836 18.391 1 57.69 116 LYS A C 1
ATOM 916 O O . LYS A 1 116 ? 23.156 12.922 18.375 1 57.69 116 LYS A O 1
ATOM 921 N N . ASN A 1 117 ? 23.844 15.039 19 1 58.41 117 ASN A N 1
ATOM 922 C CA . ASN A 1 117 ? 22.578 15.211 19.719 1 58.41 117 ASN A CA 1
ATOM 923 C C . ASN A 1 117 ? 21.469 15.695 18.797 1 58.41 117 ASN A C 1
ATOM 925 O O . ASN A 1 117 ? 21.672 16.609 18 1 58.41 117 ASN A O 1
ATOM 929 N N . ASP A 1 118 ? 20.297 15 18.734 1 59.25 118 ASP A N 1
ATOM 930 C CA . ASP A 1 118 ? 19.094 15.234 17.953 1 59.25 118 ASP A CA 1
ATOM 931 C C . ASP A 1 118 ? 18.578 16.656 18.156 1 59.25 118 ASP A C 1
ATOM 933 O O . ASP A 1 118 ? 17.891 17.203 17.281 1 59.25 118 ASP A O 1
ATOM 937 N N . ARG A 1 119 ? 19.062 17.25 19.203 1 64 119 ARG A N 1
ATOM 938 C CA . ARG A 1 119 ? 18.562 18.594 19.516 1 64 119 ARG A CA 1
ATOM 939 C C . ARG A 1 119 ? 19.203 19.641 18.625 1 64 119 ARG A C 1
ATOM 941 O O . ARG A 1 119 ? 18.641 20.719 18.422 1 64 119 ARG A O 1
ATOM 948 N N . ILE A 1 120 ? 20.172 19.109 17.938 1 82.81 120 ILE A N 1
ATOM 949 C CA . ILE A 1 120 ? 20.859 20.094 17.125 1 82.81 120 ILE A CA 1
ATOM 950 C C . ILE A 1 120 ? 20.125 20.266 15.797 1 82.81 120 ILE A C 1
ATOM 952 O O . ILE A 1 120 ? 20.359 21.234 15.07 1 82.81 120 ILE A O 1
ATOM 956 N N . ASP A 1 121 ? 19.094 19.5 15.586 1 90.31 121 ASP A N 1
ATOM 957 C CA . ASP A 1 121 ? 18.391 19.5 14.305 1 90.31 121 ASP A CA 1
ATOM 958 C C . ASP A 1 121 ? 17.672 20.828 14.086 1 90.31 121 ASP A C 1
ATOM 960 O O . ASP A 1 121 ? 17.656 21.375 12.977 1 90.31 121 ASP A O 1
ATOM 964 N N . SER A 1 122 ? 17.203 21.375 15.227 1 94.81 122 SER A N 1
ATOM 965 C CA . SER A 1 122 ? 16.531 22.656 15.086 1 94.81 122 SER A CA 1
ATOM 966 C C . SER A 1 122 ? 17.516 23.75 14.68 1 94.81 122 SER A C 1
ATOM 968 O O . SER A 1 122 ? 17.172 24.641 13.906 1 94.81 122 SER A O 1
ATOM 970 N N . PHE A 1 123 ? 18.703 23.688 15.164 1 94.62 123 PHE A N 1
ATOM 971 C CA . PHE A 1 123 ? 19.734 24.641 14.781 1 94.62 123 PHE A CA 1
ATOM 972 C C . PHE A 1 123 ? 20.078 24.5 13.305 1 94.62 123 PHE A C 1
ATOM 974 O O . PHE A 1 123 ? 20.188 25.5 12.586 1 94.62 123 PHE A O 1
ATOM 981 N N . VAL A 1 124 ? 20.266 23.25 12.906 1 94.12 124 VAL A N 1
ATOM 982 C CA . VAL A 1 124 ? 20.625 22.969 11.523 1 94.12 124 VAL A CA 1
ATOM 983 C C . VAL A 1 124 ? 19.562 23.547 10.586 1 94.12 124 VAL A C 1
ATOM 985 O O . VAL A 1 124 ? 19.875 24.156 9.562 1 94.12 124 VAL A O 1
ATOM 988 N N . ILE A 1 125 ? 18.297 23.406 10.953 1 95.38 125 ILE A N 1
ATOM 989 C CA . ILE A 1 125 ? 17.188 23.906 10.148 1 95.38 125 ILE A CA 1
ATOM 990 C C . ILE A 1 125 ? 17.219 25.438 10.094 1 95.38 125 ILE A C 1
ATOM 992 O O . ILE A 1 125 ? 17.078 26.031 9.031 1 95.38 125 ILE A O 1
ATOM 996 N N . ALA A 1 126 ? 17.516 26.062 11.234 1 96.25 126 ALA A N 1
ATOM 997 C CA . ALA A 1 126 ? 17.625 27.516 11.289 1 96.25 126 ALA A CA 1
ATOM 998 C C . ALA A 1 126 ? 18.781 28 10.43 1 96.25 126 ALA A C 1
ATOM 1000 O O . ALA A 1 126 ? 18.641 28.984 9.68 1 96.25 126 ALA A O 1
ATOM 1001 N N . ASP A 1 127 ? 19.844 27.297 10.562 1 95.31 127 ASP A N 1
ATOM 1002 C CA . ASP A 1 127 ? 21.031 27.703 9.828 1 95.31 127 ASP A CA 1
ATOM 1003 C C . ASP A 1 127 ? 20.859 27.469 8.328 1 95.31 127 ASP A C 1
ATOM 1005 O O . ASP A 1 127 ? 21.406 28.219 7.512 1 95.31 127 ASP A O 1
ATOM 1009 N N . PHE A 1 128 ? 20.172 26.453 8.023 1 95.25 128 PHE A N 1
ATOM 1010 C CA . PHE A 1 128 ? 19.828 26.188 6.629 1 95.25 128 PHE A CA 1
ATOM 1011 C C . PHE A 1 128 ? 19.078 27.375 6.023 1 95.25 128 PHE A C 1
ATOM 1013 O O . PHE A 1 128 ? 19.375 27.781 4.895 1 95.25 128 PHE A O 1
ATOM 1020 N N . ALA A 1 129 ? 18.188 27.938 6.73 1 94.81 129 ALA A N 1
ATOM 1021 C CA . ALA A 1 129 ? 17.453 29.125 6.297 1 94.81 129 ALA A CA 1
ATOM 1022 C C . ALA A 1 129 ? 18.359 30.344 6.227 1 94.81 129 ALA A C 1
ATOM 1024 O O . ALA A 1 129 ? 18.281 31.141 5.285 1 94.81 129 ALA A O 1
ATOM 1025 N N . ARG A 1 130 ? 19.234 30.453 7.117 1 95.38 130 ARG A N 1
ATOM 1026 C CA . ARG A 1 130 ? 20.125 31.594 7.238 1 95.38 130 ARG A CA 1
ATOM 1027 C C . ARG A 1 130 ? 21.031 31.719 6.016 1 95.38 130 ARG A C 1
ATOM 1029 O O . ARG A 1 130 ? 21.281 32.844 5.535 1 95.38 130 ARG A O 1
ATOM 1036 N N . VAL A 1 131 ? 21.484 30.609 5.543 1 93.69 131 VAL A N 1
ATOM 1037 C CA . VAL A 1 131 ? 22.469 30.641 4.457 1 93.69 131 VAL A CA 1
ATOM 1038 C C . VAL A 1 131 ? 21.75 30.781 3.119 1 93.69 131 VAL A C 1
ATOM 1040 O O . VAL A 1 131 ? 22.391 30.781 2.062 1 93.69 131 VAL A O 1
ATOM 1043 N N . GLY A 1 132 ? 20.453 30.828 3.047 1 89.5 132 GLY A N 1
ATOM 1044 C CA . GLY A 1 132 ? 19.703 31.125 1.846 1 89.5 132 GLY A CA 1
ATOM 1045 C C . GLY A 1 132 ? 19.516 29.922 0.939 1 89.5 132 GLY A C 1
ATOM 1046 O O . GLY A 1 132 ? 19.5 30.047 -0.286 1 89.5 132 GLY A O 1
ATOM 1047 N N . ARG A 1 133 ? 19.375 28.797 1.498 1 88.75 133 ARG A N 1
ATOM 1048 C CA . ARG A 1 133 ? 19.312 27.578 0.706 1 88.75 133 ARG A CA 1
ATOM 1049 C C . ARG A 1 133 ? 17.859 27.156 0.447 1 88.75 133 ARG A C 1
ATOM 1051 O O . ARG A 1 133 ? 17.609 26.125 -0.178 1 88.75 133 ARG A O 1
ATOM 1058 N N . ILE A 1 134 ? 16.969 27.922 0.907 1 89.75 134 ILE A N 1
ATOM 1059 C CA . ILE A 1 134 ? 15.562 27.609 0.691 1 89.75 134 ILE A CA 1
ATOM 1060 C C . ILE A 1 134 ? 15.148 28.016 -0.72 1 89.75 134 ILE A C 1
ATOM 1062 O O . ILE A 1 134 ? 15.258 29.188 -1.089 1 89.75 134 ILE A O 1
ATOM 1066 N N . HIS A 1 135 ? 14.664 27.031 -1.434 1 83.5 135 HIS A N 1
ATOM 1067 C CA . HIS A 1 135 ? 14.297 27.297 -2.818 1 83.5 135 HIS A CA 1
ATOM 1068 C C . HIS A 1 135 ? 12.797 27.094 -3.037 1 83.5 135 HIS A C 1
ATOM 1070 O O . HIS A 1 135 ? 12.297 27.281 -4.145 1 83.5 135 HIS A O 1
ATOM 1076 N N . THR A 1 136 ? 12.094 26.766 -1.992 1 80.44 136 THR A N 1
ATOM 1077 C CA . THR A 1 136 ? 10.664 26.516 -2.104 1 80.44 136 THR A CA 1
ATOM 1078 C C . THR A 1 136 ? 9.867 27.766 -1.746 1 80.44 136 THR A C 1
ATOM 1080 O O . THR A 1 136 ? 10.422 28.719 -1.201 1 80.44 136 THR A O 1
ATOM 1083 N N . ASP A 1 137 ? 8.586 27.766 -2.082 1 79.69 137 ASP A N 1
ATOM 1084 C CA . ASP A 1 137 ? 7.691 28.859 -1.706 1 79.69 137 ASP A CA 1
ATOM 1085 C C . ASP A 1 137 ? 7.258 28.734 -0.247 1 79.69 137 ASP A C 1
ATOM 1087 O O . ASP A 1 137 ? 7.207 27.641 0.3 1 79.69 137 ASP A O 1
ATOM 1091 N N . PRO A 1 138 ? 7.039 29.938 0.382 1 85.56 138 PRO A N 1
ATOM 1092 C CA . PRO A 1 138 ? 6.578 29.906 1.771 1 85.56 138 PRO A CA 1
ATOM 1093 C C . PRO A 1 138 ? 5.215 29.234 1.921 1 85.56 138 PRO A C 1
ATOM 1095 O O . PRO A 1 138 ? 4.453 29.141 0.956 1 85.56 138 PRO A O 1
ATOM 1098 N N . TRP A 1 139 ? 4.992 28.781 3.109 1 81.56 139 TRP A N 1
ATOM 1099 C CA . TRP A 1 139 ? 3.729 28.156 3.461 1 81.56 139 TRP A CA 1
ATOM 1100 C C . TRP A 1 139 ? 2.568 29.125 3.32 1 81.56 139 TRP A C 1
ATOM 1102 O O . TRP A 1 139 ? 2.629 30.25 3.828 1 81.56 139 TRP A O 1
ATOM 1112 N N . ARG A 1 140 ? 1.596 28.922 2.377 1 67.44 140 ARG A N 1
ATOM 1113 C CA . ARG A 1 140 ? 0.477 29.844 2.154 1 67.44 140 ARG A CA 1
ATOM 1114 C C . ARG A 1 140 ? -0.789 29.328 2.836 1 67.44 140 ARG A C 1
ATOM 1116 O O . ARG A 1 140 ? -1.86 29.922 2.689 1 67.44 140 ARG A O 1
ATOM 1123 N N . GLY A 1 141 ? -0.861 29.031 3.941 1 61.78 141 GLY A N 1
ATOM 1124 C CA . GLY A 1 141 ? -1.981 28.797 4.84 1 61.78 141 GLY A CA 1
ATOM 1125 C C . GLY A 1 141 ? -2.914 27.703 4.355 1 61.78 141 GLY A C 1
ATOM 1126 O O . GLY A 1 141 ? -2.564 26.938 3.463 1 61.78 141 GLY A O 1
ATOM 1127 N N . SER A 1 142 ? -4.148 27.656 4.992 1 60.16 142 SER A N 1
ATOM 1128 C CA . SER A 1 142 ? -5.219 26.672 5.051 1 60.16 142 SER A CA 1
ATOM 1129 C C . SER A 1 142 ? -6.109 26.734 3.818 1 60.16 142 SER A C 1
ATOM 1131 O O . SER A 1 142 ? -6.98 25.891 3.623 1 60.16 142 SER A O 1
ATOM 1133 N N . GLN A 1 143 ? -5.746 27.703 2.844 1 59.88 143 GLN A N 1
ATOM 1134 C CA . GLN A 1 143 ? -6.77 27.938 1.83 1 59.88 143 GLN A CA 1
ATOM 1135 C C . GLN A 1 143 ? -7.07 26.672 1.047 1 59.88 143 GLN A C 1
ATOM 1137 O O . GLN A 1 143 ? -8.227 26.391 0.717 1 59.88 143 GLN A O 1
ATOM 1142 N N . TYR A 1 144 ? -6.094 25.891 0.896 1 67.75 144 TYR A N 1
ATOM 1143 C CA . TYR A 1 144 ? -6.297 24.734 0.034 1 67.75 144 TYR A CA 1
ATOM 1144 C C . TYR A 1 144 ? -6.027 23.438 0.79 1 67.75 144 TYR A C 1
ATOM 1146 O O . TYR A 1 144 ? -5.918 22.359 0.184 1 67.75 144 TYR A O 1
ATOM 1154 N N . LEU A 1 145 ? -6.012 23.641 2.041 1 73.25 145 LEU A N 1
ATOM 1155 C CA . LEU A 1 145 ? -5.656 22.484 2.844 1 73.25 145 LEU A CA 1
ATOM 1156 C C . LEU A 1 145 ? -6.707 21.375 2.709 1 73.25 145 LEU A C 1
ATOM 1158 O O . LEU A 1 145 ? -6.371 20.203 2.631 1 73.25 145 LEU A O 1
ATOM 1162 N N . ALA A 1 146 ? -7.992 21.891 2.625 1 76.44 146 ALA A N 1
ATOM 1163 C CA . ALA A 1 146 ? -9.086 20.922 2.488 1 76.44 146 ALA A CA 1
ATOM 1164 C C . ALA A 1 146 ? -8.961 20.141 1.187 1 76.44 146 ALA A C 1
ATOM 1166 O O . ALA A 1 146 ? -9.031 18.906 1.188 1 76.44 146 ALA A O 1
ATOM 1167 N N . LEU A 1 147 ? -8.781 20.891 0.212 1 77.12 147 LEU A N 1
ATOM 1168 C CA . LEU A 1 147 ? -8.672 20.266 -1.104 1 77.12 147 LEU A CA 1
ATOM 1169 C C . LEU A 1 147 ? -7.406 19.422 -1.201 1 77.12 147 LEU A C 1
ATOM 1171 O O . LEU A 1 147 ? -7.422 18.328 -1.791 1 77.12 147 LEU A O 1
ATOM 1175 N N . GLN A 1 148 ? -6.359 19.859 -0.579 1 75.5 148 GLN A N 1
ATOM 1176 C CA . GLN A 1 148 ? -5.109 19.109 -0.552 1 75.5 148 GLN A CA 1
ATOM 1177 C C . GLN A 1 148 ? -5.289 17.766 0.155 1 75.5 148 GLN A C 1
ATOM 1179 O O . GLN A 1 148 ? -4.824 16.734 -0.335 1 75.5 148 GLN A O 1
ATOM 1184 N N . ARG A 1 149 ? -5.969 17.859 1.163 1 81.19 149 ARG A N 1
ATOM 1185 C CA . ARG A 1 149 ? -6.16 16.641 1.936 1 81.19 149 ARG A CA 1
ATOM 1186 C C . ARG A 1 149 ? -7.039 15.648 1.179 1 81.19 149 ARG A C 1
ATOM 1188 O O . ARG A 1 149 ? -6.758 14.445 1.163 1 81.19 149 ARG A O 1
ATOM 1195 N N . LEU A 1 150 ? -8.055 16.141 0.584 1 84.62 150 LEU A N 1
ATOM 1196 C CA . LEU A 1 150 ? -8.961 15.273 -0.159 1 84.62 150 LEU A CA 1
ATOM 1197 C C . LEU A 1 150 ? -8.266 14.648 -1.361 1 84.62 150 LEU A C 1
ATOM 1199 O O . LEU A 1 150 ? -8.414 13.453 -1.621 1 84.62 150 LEU A O 1
ATOM 1203 N N . THR A 1 151 ? -7.5 15.438 -2.016 1 82.19 151 THR A N 1
ATOM 1204 C CA . THR A 1 151 ? -6.828 14.938 -3.209 1 82.19 151 THR A CA 1
ATOM 1205 C C . THR A 1 151 ? -5.734 13.945 -2.834 1 82.19 151 THR A C 1
ATOM 1207 O O . THR A 1 151 ? -5.531 12.945 -3.527 1 82.19 151 THR A O 1
ATOM 1210 N N . ARG A 1 152 ? -5.047 14.242 -1.757 1 81.81 152 ARG A N 1
ATOM 1211 C CA . ARG A 1 152 ? -4.055 13.289 -1.266 1 81.81 152 ARG A CA 1
ATOM 1212 C C . ARG A 1 152 ? -4.711 11.969 -0.878 1 81.81 152 ARG A C 1
ATOM 1214 O O . ARG A 1 152 ? -4.152 10.898 -1.124 1 81.81 152 ARG A O 1
ATOM 1221 N N . HIS A 1 153 ? -5.809 12.086 -0.309 1 88.56 153 HIS A N 1
ATOM 1222 C CA . HIS A 1 153 ? -6.523 10.875 0.069 1 88.56 153 HIS A CA 1
ATOM 1223 C C . HIS A 1 153 ? -6.961 10.086 -1.162 1 88.56 153 HIS A C 1
ATOM 1225 O O . HIS A 1 153 ? -6.895 8.852 -1.171 1 88.56 153 HIS A O 1
ATOM 1231 N N . ARG A 1 154 ? -7.453 10.789 -2.133 1 87.31 154 ARG A N 1
ATOM 1232 C CA . ARG A 1 154 ? -7.824 10.125 -3.379 1 87.31 154 ARG A CA 1
ATOM 1233 C C . ARG A 1 154 ? -6.652 9.336 -3.949 1 87.31 154 ARG A C 1
ATOM 1235 O O . ARG A 1 154 ? -6.809 8.18 -4.352 1 87.31 154 ARG A O 1
ATOM 1242 N N . LEU A 1 155 ? -5.508 9.992 -3.967 1 86 155 LEU A N 1
ATOM 1243 C CA . LEU A 1 155 ? -4.312 9.32 -4.473 1 86 155 LEU A CA 1
ATOM 1244 C C . LEU A 1 155 ? -3.982 8.086 -3.641 1 86 155 LEU A C 1
ATOM 1246 O O . LEU A 1 155 ? -3.607 7.051 -4.188 1 86 155 LEU A O 1
ATOM 1250 N N . HIS A 1 156 ? -4.152 8.266 -2.387 1 88.12 156 HIS A N 1
ATOM 1251 C CA . HIS A 1 156 ? -3.928 7.148 -1.475 1 88.12 156 HIS A CA 1
ATOM 1252 C C . HIS A 1 156 ? -4.824 5.965 -1.819 1 88.12 156 HIS A C 1
ATOM 1254 O O . HIS A 1 156 ? -4.348 4.832 -1.926 1 88.12 156 HIS A O 1
ATOM 1260 N N . ILE A 1 157 ? -6.09 6.215 -2.047 1 92.06 157 ILE A N 1
ATOM 1261 C CA . ILE A 1 157 ? -7.055 5.164 -2.344 1 92.06 157 ILE A CA 1
ATOM 1262 C C . ILE A 1 157 ? -6.73 4.535 -3.697 1 92.06 157 ILE A C 1
ATOM 1264 O O . ILE A 1 157 ? -6.789 3.311 -3.85 1 92.06 157 ILE A O 1
ATOM 1268 N N . VAL A 1 158 ? -6.34 5.355 -4.66 1 89.25 158 VAL A N 1
ATOM 1269 C CA . VAL A 1 158 ? -6.012 4.859 -5.996 1 89.25 158 VAL A CA 1
ATOM 1270 C C . VAL A 1 158 ? -4.797 3.939 -5.922 1 89.25 158 VAL A C 1
ATOM 1272 O O . VAL A 1 158 ? -4.762 2.893 -6.57 1 89.25 158 VAL A O 1
ATOM 1275 N N . ASP A 1 159 ? -3.863 4.324 -5.121 1 89.38 159 ASP A N 1
ATOM 1276 C CA . ASP A 1 159 ? -2.682 3.486 -4.93 1 89.38 159 ASP A CA 1
ATOM 1277 C C . ASP A 1 159 ? -3.055 2.145 -4.301 1 89.38 159 ASP A C 1
ATOM 1279 O O . ASP A 1 159 ? -2.557 1.099 -4.719 1 89.38 159 ASP A O 1
ATOM 1283 N N . CYS A 1 160 ? -3.895 2.201 -3.332 1 91.62 160 CYS A N 1
ATOM 1284 C CA . CYS A 1 160 ? -4.359 0.978 -2.691 1 91.62 160 CYS A CA 1
ATOM 1285 C C . CYS A 1 160 ? -5.102 0.089 -3.684 1 91.62 160 CYS A C 1
ATOM 1287 O O . CYS A 1 160 ? -4.895 -1.126 -3.707 1 91.62 160 CYS A O 1
ATOM 1289 N N . LEU A 1 161 ? -5.902 0.738 -4.473 1 92 161 LEU A N 1
ATOM 1290 C CA . LEU A 1 161 ? -6.672 0.021 -5.484 1 92 161 LEU A CA 1
ATOM 1291 C C . LEU A 1 161 ? -5.75 -0.678 -6.477 1 92 161 LEU A C 1
ATOM 1293 O O . LEU A 1 161 ? -5.926 -1.863 -6.766 1 92 161 LEU A O 1
ATOM 1297 N N . THR A 1 162 ? -4.801 0.008 -6.93 1 89.94 162 THR A N 1
ATOM 1298 C CA . THR A 1 162 ? -3.861 -0.528 -7.906 1 89.94 162 THR A CA 1
ATOM 1299 C C . THR A 1 162 ? -3.08 -1.701 -7.32 1 89.94 162 THR A C 1
ATOM 1301 O O . THR A 1 162 ? -2.93 -2.738 -7.969 1 89.94 162 THR A O 1
ATOM 1304 N N . ARG A 1 163 ? -2.656 -1.537 -6.133 1 90.94 163 ARG A N 1
ATOM 1305 C CA . ARG A 1 163 ? -1.916 -2.594 -5.453 1 90.94 163 ARG A CA 1
ATOM 1306 C C . ARG A 1 163 ? -2.777 -3.84 -5.273 1 90.94 163 ARG A C 1
ATOM 1308 O O . ARG A 1 163 ? -2.326 -4.957 -5.535 1 90.94 163 ARG A O 1
ATOM 1315 N N . GLU A 1 164 ? -3.99 -3.623 -4.797 1 94.31 164 GLU A N 1
ATOM 1316 C CA . GLU A 1 164 ? -4.883 -4.754 -4.562 1 94.31 164 GLU A CA 1
ATOM 1317 C C . GLU A 1 164 ? -5.219 -5.473 -5.867 1 94.31 164 GLU A C 1
ATOM 1319 O O . GLU A 1 164 ? -5.293 -6.703 -5.902 1 94.31 164 GLU A O 1
ATOM 1324 N N . LYS A 1 165 ? -5.414 -4.699 -6.93 1 91.62 165 LYS A N 1
ATOM 1325 C CA . LYS A 1 165 ? -5.707 -5.293 -8.234 1 91.62 165 LYS A CA 1
ATOM 1326 C C . LYS A 1 165 ? -4.547 -6.148 -8.719 1 91.62 165 LYS A C 1
ATOM 1328 O O . LYS A 1 165 ? -4.75 -7.258 -9.219 1 91.62 165 LYS A O 1
ATOM 1333 N N . THR A 1 166 ? -3.395 -5.637 -8.539 1 87.5 166 THR A N 1
ATOM 1334 C CA . THR A 1 166 ? -2.203 -6.379 -8.938 1 87.5 166 THR A CA 1
ATOM 1335 C C . THR A 1 166 ? -2.061 -7.652 -8.109 1 87.5 166 THR A C 1
ATOM 1337 O O . THR A 1 166 ? -1.757 -8.719 -8.648 1 87.5 166 THR A O 1
ATOM 1340 N N . TYR A 1 167 ? -2.277 -7.508 -6.848 1 90.44 167 TYR A N 1
ATOM 1341 C CA . TYR A 1 167 ? -2.186 -8.664 -5.961 1 90.44 167 TYR A CA 1
ATOM 1342 C C . TYR A 1 167 ? -3.217 -9.719 -6.336 1 90.44 167 TYR A C 1
ATOM 1344 O O . TYR A 1 167 ? -2.9 -10.914 -6.395 1 90.44 167 TYR A O 1
ATOM 1352 N N . MET A 1 168 ? -4.406 -9.281 -6.574 1 92.56 168 MET A N 1
ATOM 1353 C CA . MET A 1 168 ? -5.484 -10.188 -6.957 1 92.56 168 MET A CA 1
ATOM 1354 C C . MET A 1 168 ? -5.117 -10.969 -8.219 1 92.5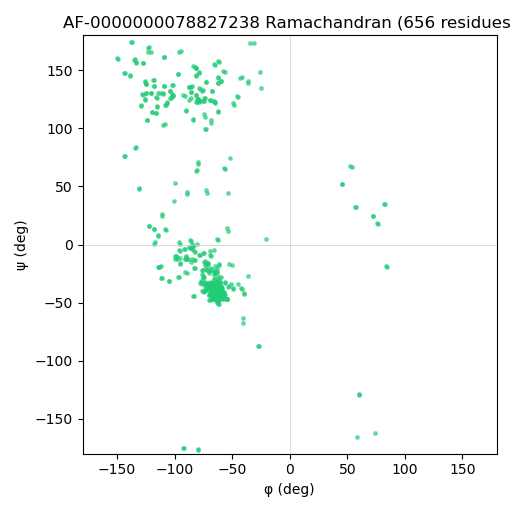6 168 MET A C 1
ATOM 1356 O O . MET A 1 168 ? -5.387 -12.164 -8.312 1 92.56 168 MET A O 1
ATOM 1360 N N . LEU A 1 169 ? -4.57 -10.281 -9.141 1 89 169 LEU A N 1
ATOM 1361 C CA . LEU A 1 169 ? -4.238 -10.906 -10.414 1 89 169 LEU A CA 1
ATOM 1362 C C . LEU A 1 169 ? -3.242 -12.047 -10.219 1 89 169 LEU A C 1
ATOM 1364 O O . LEU A 1 169 ? -3.287 -13.039 -10.945 1 89 169 LEU A O 1
ATOM 1368 N N . SER A 1 170 ? -2.375 -11.906 -9.297 1 88.12 170 SER A N 1
ATOM 1369 C CA . SER A 1 170 ? -1.438 -12.984 -9.008 1 88.12 170 SER A CA 1
ATOM 1370 C C . SER A 1 170 ? -2.17 -14.25 -8.562 1 88.12 170 SER A C 1
ATOM 1372 O O . SER A 1 170 ? -1.804 -15.359 -8.953 1 88.12 170 SER A O 1
ATOM 1374 N N . ASN A 1 171 ? -3.188 -14.07 -7.766 1 89.56 171 ASN A N 1
ATOM 1375 C CA . ASN A 1 171 ? -3.977 -15.219 -7.324 1 89.56 171 ASN A CA 1
ATOM 1376 C C . ASN A 1 171 ? -4.867 -15.75 -8.445 1 89.56 171 ASN A C 1
ATOM 1378 O O . ASN A 1 171 ? -5.078 -16.953 -8.547 1 89.56 171 ASN A O 1
ATOM 1382 N N . VAL A 1 172 ? -5.348 -14.82 -9.227 1 91.5 172 VAL A N 1
ATOM 1383 C CA . VAL A 1 172 ? -6.172 -15.234 -10.359 1 91.5 172 VAL A CA 1
ATOM 1384 C C . VAL A 1 172 ? -5.336 -16.062 -11.336 1 91.5 172 VAL A C 1
ATOM 1386 O O . VAL A 1 172 ? -5.812 -17.047 -11.891 1 91.5 172 VAL A O 1
ATOM 1389 N N . PHE A 1 173 ? -4.125 -15.703 -11.5 1 89.88 173 PHE A N 1
ATOM 1390 C CA . PHE A 1 173 ? -3.246 -16.453 -12.391 1 89.88 173 PHE A CA 1
ATOM 1391 C C . PHE A 1 173 ? -3.057 -17.875 -11.875 1 89.88 173 PHE A C 1
ATOM 1393 O O . PHE A 1 173 ? -3.008 -18.828 -12.664 1 89.88 173 PHE A O 1
ATOM 1400 N N . LEU A 1 174 ? -2.979 -18 -10.672 1 88.5 174 LEU A N 1
ATOM 1401 C CA . LEU A 1 174 ? -2.803 -19.328 -10.102 1 88.5 174 LEU A CA 1
ATOM 1402 C C . LEU A 1 174 ? -4.062 -20.172 -10.289 1 88.5 174 LEU A C 1
ATOM 1404 O O . LEU A 1 174 ? -3.98 -21.359 -10.625 1 88.5 174 LEU A O 1
ATOM 1408 N N . LYS A 1 175 ? -5.191 -19.594 -10.18 1 90.75 175 LYS A N 1
ATOM 1409 C CA . LYS A 1 175 ? -6.453 -20.328 -10.266 1 90.75 175 LYS A CA 1
ATOM 1410 C C . LYS A 1 175 ? -6.875 -20.516 -11.719 1 90.75 175 LYS A C 1
ATOM 1412 O O . LYS A 1 175 ? -7.379 -21.578 -12.094 1 90.75 175 LYS A O 1
ATOM 1417 N N . PHE A 1 176 ? -6.754 -19.5 -12.461 1 91.5 176 PHE A N 1
ATOM 1418 C CA . PHE A 1 176 ? -7.223 -19.375 -13.836 1 91.5 176 PHE A CA 1
ATOM 1419 C C . PHE A 1 176 ? -6.25 -18.547 -14.672 1 91.5 176 PHE A C 1
ATOM 1421 O O . PHE A 1 176 ? -6.543 -17.406 -15.023 1 91.5 176 PHE A O 1
ATOM 1428 N N . SER A 1 177 ? -5.137 -19.094 -15.062 1 89.25 177 SER A N 1
ATOM 1429 C CA . SER A 1 177 ? -3.953 -18.422 -15.594 1 89.25 177 SER A CA 1
ATOM 1430 C C . SER A 1 177 ? -4.285 -17.641 -16.859 1 89.25 177 SER A C 1
ATOM 1432 O O . SER A 1 177 ? -3.934 -16.469 -16.969 1 89.25 177 SER A O 1
ATOM 1434 N N . GLU A 1 178 ? -5.043 -18.266 -17.719 1 86.25 178 GLU A N 1
ATOM 1435 C CA . GLU A 1 178 ? -5.324 -17.594 -19 1 86.25 178 GLU A CA 1
ATOM 1436 C C . GLU A 1 178 ? -6.281 -16.422 -18.812 1 86.25 178 GLU A C 1
ATOM 1438 O O . GLU A 1 178 ? -6.195 -15.43 -19.531 1 86.25 178 GLU A O 1
ATOM 1443 N N . PHE A 1 179 ? -7.184 -16.609 -17.859 1 86.44 179 PHE A N 1
ATOM 1444 C CA . PHE A 1 179 ? -8.109 -15.523 -17.562 1 86.44 179 PHE A CA 1
ATOM 1445 C C . PHE A 1 179 ? -7.355 -14.273 -17.141 1 86.44 179 PHE A C 1
ATOM 1447 O O . PHE A 1 179 ? -7.688 -13.164 -17.562 1 86.44 179 PHE A O 1
ATOM 1454 N N . ALA A 1 180 ? -6.359 -14.469 -16.344 1 82.81 180 ALA A N 1
ATOM 1455 C CA . ALA A 1 180 ? -5.578 -13.367 -15.789 1 82.81 180 ALA A CA 1
ATOM 1456 C C . ALA A 1 180 ? -4.832 -12.617 -16.891 1 82.81 180 ALA A C 1
ATOM 1458 O O . ALA A 1 180 ? -4.504 -11.438 -16.719 1 82.81 180 ALA A O 1
ATOM 1459 N N . LEU A 1 181 ? -4.59 -13.266 -18 1 80.62 181 LEU A N 1
ATOM 1460 C CA . LEU A 1 181 ? -3.723 -12.703 -19.031 1 80.62 181 LEU A CA 1
ATOM 1461 C C . LEU A 1 181 ? -4.547 -12.078 -20.156 1 80.62 181 LEU A C 1
ATOM 1463 O O . LEU A 1 181 ? -4 -11.398 -21.016 1 80.62 181 LEU A O 1
ATOM 1467 N N . LEU A 1 182 ? -5.816 -12.352 -20.062 1 79.31 182 LEU A N 1
ATOM 1468 C CA . LEU A 1 182 ? -6.676 -11.75 -21.078 1 79.31 182 LEU A CA 1
ATOM 1469 C C . LEU A 1 182 ? -6.68 -10.227 -20.953 1 79.31 182 LEU A C 1
ATOM 1471 O O . LEU A 1 182 ? -6.754 -9.695 -19.859 1 79.31 182 LEU A O 1
ATOM 1475 N N . GLN A 1 183 ? -6.289 -9.5 -22.078 1 72.44 183 GLN A N 1
ATOM 1476 C CA . GLN A 1 183 ? -6.223 -8.047 -22.062 1 72.44 183 GLN A CA 1
ATOM 1477 C C . GLN A 1 183 ? -7.023 -7.445 -23.219 1 72.44 183 GLN A C 1
ATOM 1479 O O . GLN A 1 183 ? -7.281 -8.117 -24.219 1 72.44 183 GLN A O 1
ATOM 1484 N N . GLY A 1 184 ? -7.395 -6.234 -22.969 1 63.06 184 GLY A N 1
ATOM 1485 C CA . GLY A 1 184 ? -8 -5.43 -24.016 1 63.06 184 GLY A CA 1
ATOM 1486 C C . GLY A 1 184 ? -9.281 -6.027 -24.562 1 63.06 184 GLY A C 1
ATOM 1487 O O . GLY A 1 184 ? -10.195 -6.363 -23.797 1 63.06 184 GLY A O 1
ATOM 1488 N N . ILE A 1 185 ? -9.297 -6.109 -25.844 1 59.34 185 ILE A N 1
ATOM 1489 C CA . ILE A 1 185 ? -10.477 -6.543 -26.594 1 59.34 185 ILE A CA 1
ATOM 1490 C C . ILE A 1 185 ? -10.703 -8.039 -26.375 1 59.34 185 ILE A C 1
ATOM 1492 O O . ILE A 1 185 ? -11.828 -8.523 -26.5 1 59.34 185 ILE A O 1
ATOM 1496 N N . GLN A 1 186 ? -9.633 -8.633 -25.875 1 68.38 186 GLN A N 1
ATOM 1497 C CA . GLN A 1 186 ? -9.75 -10.086 -25.75 1 68.38 186 GLN A CA 1
ATOM 1498 C C . GLN A 1 186 ? -10.32 -10.469 -24.391 1 68.38 186 GLN A C 1
ATOM 1500 O O . GLN A 1 186 ? -10.711 -11.617 -24.172 1 68.38 186 GLN A O 1
ATOM 1505 N N . HIS A 1 187 ? -10.391 -9.43 -23.531 1 72.38 187 HIS A N 1
ATOM 1506 C CA . HIS A 1 187 ? -10.961 -9.781 -22.25 1 72.38 187 HIS A CA 1
ATOM 1507 C C . HIS A 1 187 ? -12.484 -9.867 -22.328 1 72.38 187 HIS A C 1
ATOM 1509 O O . HIS A 1 187 ? -13.133 -8.977 -22.875 1 72.38 187 HIS A O 1
ATOM 1515 N N . PRO A 1 188 ? -12.969 -10.844 -21.781 1 73.5 188 PRO A N 1
ATOM 1516 C CA . PRO A 1 188 ? -14.406 -11.062 -21.938 1 73.5 188 PRO A CA 1
ATOM 1517 C C . PRO A 1 188 ? -15.242 -10.016 -21.203 1 73.5 188 PRO A C 1
ATOM 1519 O O . PRO A 1 188 ? -16.438 -9.852 -21.5 1 73.5 188 PRO A O 1
ATOM 1522 N N . PHE A 1 189 ? -14.602 -9.422 -20.281 1 75.31 189 PHE A N 1
ATOM 1523 C CA . PHE A 1 189 ? -15.344 -8.438 -19.516 1 75.31 189 PHE A CA 1
ATOM 1524 C C . PHE A 1 189 ? -14.727 -7.051 -19.672 1 75.31 189 PHE A C 1
ATOM 1526 O O . PHE A 1 189 ? -13.508 -6.918 -19.828 1 75.31 189 PHE A O 1
ATOM 1533 N N . SER A 1 190 ? -15.609 -6.109 -19.75 1 70.62 190 SER A N 1
ATOM 1534 C CA . SER A 1 190 ? -15.133 -4.734 -19.812 1 70.62 190 SER A CA 1
ATOM 1535 C C . SER A 1 190 ? -14.359 -4.355 -18.562 1 70.62 190 SER A C 1
ATOM 1537 O O . SER A 1 190 ? -13.414 -3.564 -18.625 1 70.62 190 SER A O 1
ATOM 1539 N N . ASP A 1 191 ? -14.742 -4.922 -17.375 1 77.19 191 ASP A N 1
ATOM 1540 C CA . ASP A 1 191 ? -14.078 -4.707 -16.094 1 77.19 191 ASP A CA 1
ATOM 1541 C C . ASP A 1 191 ? -13.656 -6.035 -15.477 1 77.19 191 ASP A C 1
ATOM 1543 O O . ASP A 1 191 ? -14.492 -6.793 -14.977 1 77.19 191 ASP A O 1
ATOM 1547 N N . LYS A 1 192 ? -12.383 -6.277 -15.508 1 81.5 192 LYS A N 1
ATOM 1548 C CA . LYS A 1 192 ? -11.852 -7.543 -15.016 1 81.5 192 LYS A CA 1
ATOM 1549 C C . LYS A 1 192 ? -11.992 -7.648 -13.5 1 81.5 192 LYS A C 1
ATOM 1551 O O . LYS A 1 192 ? -11.805 -8.727 -12.93 1 81.5 192 LYS A O 1
ATOM 1556 N N . TYR A 1 193 ? -12.367 -6.582 -12.922 1 84.44 193 TYR A N 1
ATOM 1557 C CA . TYR A 1 193 ? -12.508 -6.566 -11.469 1 84.44 193 TYR A CA 1
ATOM 1558 C C . TYR A 1 193 ? -13.961 -6.375 -11.062 1 84.44 193 TYR A C 1
ATOM 1560 O O . TYR A 1 193 ? -14.258 -6.117 -9.891 1 84.44 193 TYR A O 1
ATOM 1568 N N . GLY A 1 194 ? -14.867 -6.418 -12.078 1 85.19 194 GLY A N 1
ATOM 1569 C CA . GLY A 1 194 ? -16.281 -6.168 -11.844 1 85.19 194 GLY A CA 1
ATOM 1570 C C . GLY A 1 194 ? -17.016 -7.371 -11.273 1 85.19 194 GLY A C 1
ATOM 1571 O O . GLY A 1 194 ? -16.391 -8.398 -10.992 1 85.19 194 GLY A O 1
ATOM 1572 N N . ALA A 1 195 ? -18.266 -7.23 -11.125 1 86 195 ALA A N 1
ATOM 1573 C CA . ALA A 1 195 ? -19.125 -8.219 -10.477 1 86 195 ALA A CA 1
ATOM 1574 C C . ALA A 1 195 ? -19.156 -9.523 -11.281 1 86 195 ALA A C 1
ATOM 1576 O O . ALA A 1 195 ? -19.141 -10.609 -10.703 1 86 195 ALA A O 1
ATOM 1577 N N . THR A 1 196 ? -19.234 -9.43 -12.625 1 86.44 196 THR A N 1
ATOM 1578 C CA . THR A 1 196 ? -19.312 -10.625 -13.461 1 86.44 196 THR A CA 1
ATOM 1579 C C . THR A 1 196 ? -18.016 -11.43 -13.359 1 86.44 196 THR A C 1
ATOM 1581 O O . THR A 1 196 ? -18.047 -12.656 -13.211 1 86.44 196 THR A O 1
ATOM 1584 N N . ALA A 1 197 ? -16.906 -10.719 -13.438 1 88.25 197 ALA A N 1
ATOM 1585 C CA . ALA A 1 197 ? -15.617 -11.375 -13.273 1 88.25 197 ALA A CA 1
ATOM 1586 C C . ALA A 1 197 ? -15.5 -12.031 -11.898 1 88.25 197 ALA A C 1
ATOM 1588 O O . ALA A 1 197 ? -15.055 -13.172 -11.789 1 88.25 197 ALA A O 1
ATOM 1589 N N . SER A 1 198 ? -15.922 -11.32 -10.883 1 91.25 198 SER A N 1
ATOM 1590 C CA . SER A 1 198 ? -15.914 -11.852 -9.523 1 91.25 198 SER A CA 1
ATOM 1591 C C . SER A 1 198 ? -16.703 -13.148 -9.43 1 91.25 198 SER A C 1
ATOM 1593 O O . SER A 1 198 ? -16.234 -14.125 -8.852 1 91.25 198 SER A O 1
ATOM 1595 N N . SER A 1 199 ? -17.859 -13.188 -10.062 1 91.62 199 SER A N 1
ATOM 1596 C CA . SER A 1 199 ? -18.719 -14.367 -10.008 1 91.62 199 SER A CA 1
ATOM 1597 C C . SER A 1 199 ? -18.062 -15.555 -10.703 1 91.62 199 SER A C 1
ATOM 1599 O O . SER A 1 199 ? -18.094 -16.672 -10.188 1 91.62 199 SER A O 1
ATOM 1601 N N . ILE A 1 200 ? -17.5 -15.336 -11.836 1 90.44 200 ILE A N 1
ATOM 1602 C CA . ILE A 1 200 ? -16.828 -16.406 -12.586 1 90.44 200 ILE A CA 1
ATOM 1603 C C . ILE A 1 200 ? -15.68 -16.969 -11.758 1 90.44 200 ILE A C 1
ATOM 1605 O O . ILE A 1 200 ? -15.508 -18.188 -11.688 1 90.44 200 ILE A O 1
ATOM 1609 N N . LEU A 1 201 ? -14.945 -16.125 -11.086 1 92 201 LEU A N 1
ATOM 1610 C CA . LEU A 1 201 ? -13.727 -16.516 -10.391 1 92 201 LEU A CA 1
ATOM 1611 C C . LEU A 1 201 ? -14.047 -17.109 -9.016 1 92 201 LEU A C 1
ATOM 1613 O O . LEU A 1 201 ? -13.234 -17.844 -8.453 1 92 201 LEU A O 1
ATOM 1617 N N . THR A 1 202 ? -15.266 -16.797 -8.477 1 92.38 202 THR A N 1
ATOM 1618 C CA . THR A 1 202 ? -15.516 -17.203 -7.094 1 92.38 202 THR A CA 1
ATOM 1619 C C . THR A 1 202 ? -16.609 -18.266 -7.027 1 92.38 202 THR A C 1
ATOM 1621 O O . THR A 1 202 ? -16.703 -19 -6.043 1 92.38 202 THR A O 1
ATOM 1624 N N . GLU A 1 203 ? -17.375 -18.359 -8.055 1 92.19 203 GLU A N 1
ATOM 1625 C CA . GLU A 1 203 ? -18.484 -19.297 -7.973 1 92.19 203 GLU A CA 1
ATOM 1626 C C . GLU A 1 203 ? -18.125 -20.625 -8.617 1 92.19 203 GLU A C 1
ATOM 1628 O O . GLU A 1 203 ? -18.75 -21.656 -8.312 1 92.19 203 GLU A O 1
ATOM 1633 N N . PHE A 1 204 ? -17.234 -20.641 -9.586 1 91.69 204 PHE A N 1
ATOM 1634 C CA . PHE A 1 204 ? -16.688 -21.891 -10.086 1 91.69 204 PHE A CA 1
ATOM 1635 C C . PHE A 1 204 ? -15.477 -22.312 -9.258 1 91.69 204 PHE A C 1
ATOM 1637 O O . PHE A 1 204 ? -14.617 -21.484 -8.93 1 91.69 204 PHE A O 1
ATOM 1644 N N . LEU A 1 205 ? -15.43 -23.5 -8.945 1 84.5 205 LEU A N 1
ATOM 1645 C CA . LEU A 1 205 ? -14.344 -23.984 -8.109 1 84.5 205 LEU A CA 1
ATOM 1646 C C . LEU A 1 205 ? -13.023 -23.984 -8.867 1 84.5 205 LEU A C 1
ATOM 1648 O O . LEU A 1 205 ? -12.023 -23.453 -8.391 1 84.5 205 LEU A O 1
ATOM 1652 N N . SER A 1 206 ? -13.109 -24.547 -10.102 1 89 206 SER A N 1
ATOM 1653 C CA . SER A 1 206 ? -11.883 -24.719 -10.883 1 89 206 SER A CA 1
ATOM 1654 C C . SER A 1 206 ? -12.086 -24.297 -12.328 1 89 206 SER A C 1
ATOM 1656 O O . SER A 1 206 ? -13.227 -24.172 -12.789 1 89 206 SER A O 1
ATOM 1658 N N . SER A 1 207 ? -10.93 -24.016 -12.945 1 88 207 SER A N 1
ATOM 1659 C CA . SER A 1 207 ? -10.992 -23.766 -14.375 1 88 207 SER A CA 1
ATOM 1660 C C . SER A 1 207 ? -11.539 -24.969 -15.133 1 88 207 SER A C 1
ATOM 1662 O O . SER A 1 207 ? -12.195 -24.812 -16.156 1 88 207 SER A O 1
ATOM 1664 N N . GLU A 1 208 ? -11.336 -26.094 -14.602 1 89 208 GLU A N 1
ATOM 1665 C CA . GLU A 1 208 ? -11.875 -27.312 -15.203 1 89 208 GLU A CA 1
ATOM 1666 C C . GLU A 1 208 ? -13.406 -27.312 -15.164 1 89 208 GLU A C 1
ATOM 1668 O O . GLU A 1 208 ? -14.055 -27.766 -16.109 1 89 208 GLU A O 1
ATOM 1673 N N . ASP A 1 209 ? -13.93 -26.828 -14.094 1 92.25 209 ASP A N 1
ATOM 1674 C CA . ASP A 1 209 ? -15.383 -26.703 -13.984 1 92.25 209 ASP A CA 1
ATOM 1675 C C . ASP A 1 209 ? -15.945 -25.812 -15.078 1 92.25 209 ASP A C 1
ATOM 1677 O O . ASP A 1 209 ? -16.984 -26.109 -15.672 1 92.25 209 ASP A O 1
ATOM 1681 N N . ILE A 1 210 ? -15.258 -24.828 -15.367 1 92.25 210 ILE A N 1
ATOM 1682 C CA . ILE A 1 210 ? -15.672 -23.891 -16.406 1 92.25 210 ILE A CA 1
ATOM 1683 C C . ILE A 1 210 ? -15.555 -24.562 -17.781 1 92.25 210 ILE A C 1
ATOM 1685 O O . ILE A 1 210 ? -16.469 -24.484 -18.594 1 92.25 210 ILE A O 1
ATOM 1689 N N . ALA A 1 211 ? -14.477 -25.234 -17.953 1 91.88 211 ALA A N 1
ATOM 1690 C CA . ALA A 1 211 ? -14.242 -25.922 -19.219 1 91.88 211 ALA A CA 1
ATOM 1691 C C . ALA A 1 211 ? -15.289 -27 -19.469 1 91.88 211 ALA A C 1
ATOM 1693 O O . ALA A 1 211 ? -15.688 -27.25 -20.609 1 91.88 211 ALA A O 1
ATOM 1694 N N . ASN A 1 212 ? -15.734 -27.578 -18.422 1 93.31 212 ASN A N 1
ATOM 1695 C CA . ASN A 1 212 ? -16.641 -28.719 -18.531 1 93.31 212 ASN A CA 1
ATOM 1696 C C . ASN A 1 212 ? -18.094 -28.266 -18.547 1 93.31 212 ASN A C 1
ATOM 1698 O O . ASN A 1 212 ? -19 -29.062 -18.812 1 93.31 212 ASN A O 1
ATOM 1702 N N . THR A 1 213 ? -18.391 -27.078 -18.234 1 94 213 THR A N 1
ATOM 1703 C CA . THR A 1 213 ? -19.734 -26.531 -18.266 1 94 213 THR A CA 1
ATOM 1704 C C . THR A 1 213 ? -20.188 -26.312 -19.719 1 94 213 THR A C 1
ATOM 1706 O O . THR A 1 213 ? -19.391 -25.891 -20.562 1 94 213 THR A O 1
ATOM 1709 N N . SER A 1 214 ? -21.406 -26.609 -19.984 1 95.19 214 SER A N 1
ATOM 1710 C CA . SER A 1 214 ? -21.906 -26.422 -21.344 1 95.19 214 SER A CA 1
ATOM 1711 C C . SER A 1 214 ? -21.906 -24.938 -21.719 1 95.19 214 SER A C 1
ATOM 1713 O O . SER A 1 214 ? -22 -24.078 -20.844 1 95.19 214 SER A O 1
ATOM 1715 N N . ILE A 1 215 ? -21.828 -24.719 -23.016 1 94.69 215 ILE A N 1
ATOM 1716 C CA . ILE A 1 215 ? -21.812 -23.344 -23.5 1 94.69 215 ILE A CA 1
ATOM 1717 C C . ILE A 1 215 ? -23.125 -22.641 -23.125 1 94.69 215 ILE A C 1
ATOM 1719 O O . ILE A 1 215 ? -23.109 -21.469 -22.766 1 94.69 215 ILE A O 1
ATOM 1723 N N . GLU A 1 216 ? -24.203 -23.359 -23.219 1 94.75 216 GLU A N 1
ATOM 1724 C CA . GLU A 1 216 ? -25.516 -22.797 -22.906 1 94.75 216 GLU A CA 1
ATOM 1725 C C . GLU A 1 216 ? -25.609 -22.375 -21.438 1 94.75 216 GLU A C 1
ATOM 1727 O O . GLU A 1 216 ? -26.094 -21.281 -21.125 1 94.75 216 GLU A O 1
ATOM 1732 N N . GLU A 1 217 ? -25.109 -23.219 -20.625 1 94.75 217 GLU A N 1
ATOM 1733 C CA . GLU A 1 217 ? -25.125 -22.922 -19.188 1 94.75 217 GLU A CA 1
ATOM 1734 C C . GLU A 1 217 ? -24.219 -21.734 -18.875 1 94.75 217 GLU A C 1
ATOM 1736 O O . GLU A 1 217 ? -24.562 -20.906 -18.031 1 94.75 217 GLU A O 1
ATOM 1741 N N . LEU A 1 218 ? -23.078 -21.656 -19.516 1 94.25 218 LEU A N 1
ATOM 1742 C CA . LEU A 1 218 ? -22.141 -20.562 -19.266 1 94.25 218 LEU A CA 1
ATOM 1743 C C . LEU A 1 218 ? -22.703 -19.234 -19.781 1 94.25 218 LEU A C 1
ATOM 1745 O O . LEU A 1 218 ? -22.531 -18.203 -19.141 1 94.25 218 LEU A O 1
ATOM 1749 N N . VAL A 1 219 ? -23.391 -19.281 -20.922 1 94.19 219 VAL A N 1
ATOM 1750 C CA . VAL A 1 219 ? -24.047 -18.094 -21.469 1 94.19 219 VAL A CA 1
ATOM 1751 C C . VAL A 1 219 ? -25.109 -17.594 -20.5 1 94.19 219 VAL A C 1
ATOM 1753 O O . VAL A 1 219 ? -25.203 -16.391 -20.234 1 94.19 219 VAL A O 1
ATOM 1756 N N . ASP A 1 220 ? -25.859 -18.5 -20 1 94.12 220 ASP A N 1
ATOM 1757 C CA . ASP A 1 220 ? -26.875 -18.141 -19.031 1 94.12 220 ASP A CA 1
ATOM 1758 C C . ASP A 1 220 ? -26.266 -17.531 -17.766 1 94.12 220 ASP A C 1
ATOM 1760 O O . ASP A 1 220 ? -26.797 -16.562 -17.234 1 94.12 220 ASP A O 1
ATOM 1764 N N . PHE A 1 221 ? -25.219 -18.078 -17.344 1 93.75 221 PHE A N 1
ATOM 1765 C CA . PHE A 1 221 ? -24.531 -17.594 -16.156 1 93.75 221 PHE A CA 1
ATOM 1766 C C . PHE A 1 221 ? -24.031 -16.172 -16.359 1 93.75 221 PHE A C 1
ATOM 1768 O O . PHE A 1 221 ? -24.297 -15.289 -15.547 1 93.75 221 PHE A O 1
ATOM 1775 N N . VAL A 1 222 ? -23.328 -15.992 -17.469 1 91.06 222 VAL A N 1
ATOM 1776 C CA . VAL A 1 222 ? -22.734 -14.688 -17.781 1 91.06 222 VAL A CA 1
ATOM 1777 C C . VAL A 1 222 ? -23.844 -13.648 -17.922 1 91.06 222 VAL A C 1
ATOM 1779 O O . VAL A 1 222 ? -23.719 -12.523 -17.438 1 91.06 222 VAL A O 1
ATOM 1782 N N . SER A 1 223 ? -24.891 -14.008 -18.578 1 91.94 223 SER A N 1
ATOM 1783 C CA . SER A 1 223 ? -26 -13.094 -18.797 1 91.94 223 SER A CA 1
ATOM 1784 C C . SER A 1 223 ? -26.672 -12.711 -17.484 1 91.94 223 SER A C 1
ATOM 1786 O O . SER A 1 223 ? -26.984 -11.539 -17.266 1 91.94 223 SER A O 1
ATOM 1788 N N . LYS A 1 224 ? -26.875 -13.656 -16.656 1 91.88 224 LYS A N 1
ATOM 1789 C CA . LYS A 1 224 ? -27.516 -13.422 -15.367 1 91.88 224 LYS A CA 1
ATOM 1790 C C . LYS A 1 224 ? -26.641 -12.539 -14.477 1 91.88 224 LYS A C 1
ATOM 1792 O O . LYS A 1 224 ? -27.125 -11.562 -13.906 1 91.88 224 LYS A O 1
ATOM 1797 N N . LYS A 1 225 ? -25.391 -12.852 -14.406 1 89.31 225 LYS A N 1
ATOM 1798 C CA . LYS A 1 225 ? -24.484 -12.164 -13.477 1 89.31 225 LYS A CA 1
ATOM 1799 C C . LYS A 1 225 ? -24.125 -10.773 -13.992 1 89.31 225 LYS A C 1
ATOM 1801 O O . LYS A 1 225 ? -23.797 -9.883 -13.203 1 89.31 225 LYS A O 1
ATOM 1806 N N . SER A 1 226 ? -24.172 -10.602 -15.312 1 86.81 226 SER A N 1
ATOM 1807 C CA . SER A 1 226 ? -23.906 -9.281 -15.883 1 86.81 226 SER A CA 1
ATOM 1808 C C . SER A 1 226 ? -25.188 -8.438 -15.938 1 86.81 226 SER A C 1
ATOM 1810 O O . SER A 1 226 ? -25.156 -7.285 -16.359 1 86.81 226 SER A O 1
ATOM 1812 N N . ARG A 1 227 ? -26.25 -8.984 -15.562 1 83.44 227 ARG A N 1
ATOM 1813 C CA . ARG A 1 227 ? -27.547 -8.32 -15.656 1 83.44 227 ARG A CA 1
ATOM 1814 C C . ARG A 1 227 ? -27.844 -7.906 -17.094 1 83.44 227 ARG A C 1
ATOM 1816 O O . ARG A 1 227 ? -28.312 -6.793 -17.328 1 83.44 227 ARG A O 1
ATOM 1823 N N . LYS A 1 228 ? -27.375 -8.656 -18 1 78.94 228 LYS A N 1
ATOM 1824 C CA . LYS A 1 228 ? -27.625 -8.539 -19.438 1 78.94 228 LYS A CA 1
ATOM 1825 C C . LYS A 1 228 ? -26.891 -7.336 -20.016 1 78.94 228 LYS A C 1
ATOM 1827 O O . LYS A 1 228 ? -27.375 -6.711 -20.969 1 78.94 228 LYS A O 1
ATOM 1832 N N . ARG A 1 229 ? -25.875 -6.938 -19.391 1 80.88 229 ARG A N 1
ATOM 1833 C CA . ARG A 1 229 ? -25.156 -5.77 -19.875 1 80.88 229 ARG A CA 1
ATOM 1834 C C . ARG A 1 229 ? -24.078 -6.164 -20.875 1 80.88 229 ARG A C 1
ATOM 1836 O O . ARG A 1 229 ? -23.5 -5.309 -21.547 1 80.88 229 ARG A O 1
ATOM 1843 N N . ILE A 1 230 ? -23.797 -7.477 -20.938 1 83.75 230 ILE A N 1
ATOM 1844 C CA . ILE A 1 230 ? -22.797 -7.949 -21.891 1 83.75 230 ILE A CA 1
ATOM 1845 C C . ILE A 1 230 ? -23.422 -8.086 -23.281 1 83.75 230 ILE A C 1
ATOM 1847 O O . ILE A 1 230 ? -24.469 -8.734 -23.422 1 83.75 230 ILE A O 1
ATOM 1851 N N . SER A 1 231 ? -22.875 -7.426 -24.203 1 81.38 231 SER A N 1
ATOM 1852 C CA . SER A 1 231 ? -23.438 -7.348 -25.547 1 81.38 231 SER A CA 1
ATOM 1853 C C . SER A 1 231 ? -23.453 -8.711 -26.219 1 81.38 231 SER A C 1
ATOM 1855 O O . SER A 1 231 ? -24.406 -9.062 -26.906 1 81.38 231 SER A O 1
ATOM 1857 N N . ASN A 1 232 ? -22.453 -9.547 -26.047 1 87.88 232 ASN A N 1
ATOM 1858 C CA . ASN A 1 232 ? -22.344 -10.852 -26.688 1 87.88 232 ASN A CA 1
ATOM 1859 C C . ASN A 1 232 ? -21.953 -11.938 -25.688 1 87.88 232 ASN A C 1
ATOM 1861 O O . ASN A 1 232 ? -20.797 -12.375 -25.672 1 87.88 232 ASN A O 1
ATOM 1865 N N . PRO A 1 233 ? -22.969 -12.43 -25.016 1 90.19 233 PRO A N 1
ATOM 1866 C CA . PRO A 1 233 ? -22.688 -13.43 -23.984 1 90.19 233 PRO A CA 1
ATOM 1867 C C . PRO A 1 233 ? -22.125 -14.734 -24.562 1 90.19 233 PRO A C 1
ATOM 1869 O O . PRO A 1 233 ? -21.359 -15.422 -23.891 1 90.19 233 PRO A O 1
ATOM 1872 N N . GLN A 1 234 ? -22.531 -15.07 -25.797 1 91.38 234 GLN A N 1
ATOM 1873 C CA . GLN A 1 234 ? -22.016 -16.281 -26.438 1 91.38 234 GLN A CA 1
ATOM 1874 C C . GLN A 1 234 ? -20.516 -16.188 -26.656 1 91.38 234 GLN A C 1
ATOM 1876 O O . GLN A 1 234 ? -19.781 -17.141 -26.344 1 91.38 234 GLN A O 1
ATOM 1881 N N . MET A 1 235 ? -20.156 -15.117 -27.156 1 89.75 235 MET A N 1
ATOM 1882 C CA . MET A 1 235 ? -18.734 -14.914 -27.406 1 89.75 235 MET A CA 1
ATOM 1883 C C . MET A 1 235 ? -17.953 -14.93 -26.094 1 89.75 235 MET A C 1
ATOM 1885 O O . MET A 1 235 ? -16.875 -15.516 -26.016 1 89.75 235 MET A O 1
ATOM 1889 N N . THR A 1 236 ? -18.469 -14.328 -25.109 1 89.69 236 THR A N 1
ATOM 1890 C CA . THR A 1 236 ? -17.828 -14.297 -23.797 1 89.69 236 THR A CA 1
ATOM 1891 C C . THR A 1 236 ? -17.688 -15.703 -23.234 1 89.69 236 THR A C 1
ATOM 1893 O O . THR A 1 236 ? -16.609 -16.062 -22.734 1 89.69 236 THR A O 1
ATOM 1896 N N . ALA A 1 237 ? -18.703 -16.438 -23.359 1 92.5 237 ALA A N 1
ATOM 1897 C CA . ALA A 1 237 ? -18.672 -17.812 -22.859 1 92.5 237 ALA A CA 1
ATOM 1898 C C . ALA A 1 237 ? -17.625 -18.641 -23.594 1 92.5 237 ALA A C 1
ATOM 1900 O O . ALA A 1 237 ? -16.922 -19.453 -22.969 1 92.5 237 ALA A O 1
ATOM 1901 N N . GLU A 1 238 ? -17.516 -18.438 -24.844 1 92.19 238 GLU A N 1
ATOM 1902 C CA . GLU A 1 238 ? -16.547 -19.188 -25.641 1 92.19 238 GLU A CA 1
ATOM 1903 C C . GLU A 1 238 ? -15.125 -18.828 -25.25 1 92.19 238 GLU A C 1
ATOM 1905 O O . GLU A 1 238 ? -14.266 -19.703 -25.125 1 92.19 238 GLU A O 1
ATOM 1910 N N . ILE A 1 239 ? -14.953 -17.562 -25.047 1 90.12 239 ILE A N 1
ATOM 1911 C CA . ILE A 1 239 ? -13.633 -17.094 -24.641 1 90.12 239 ILE A CA 1
ATOM 1912 C C . ILE A 1 239 ? -13.266 -17.688 -23.281 1 90.12 239 ILE A C 1
ATOM 1914 O O . ILE A 1 239 ? -12.148 -18.172 -23.078 1 90.12 239 ILE A O 1
ATOM 1918 N N . LEU A 1 240 ? -14.203 -17.719 -22.391 1 91.62 240 LEU A N 1
ATOM 1919 C CA . LEU A 1 240 ? -13.977 -18.25 -21.062 1 91.62 240 LEU A CA 1
ATOM 1920 C C . LEU A 1 240 ? -13.648 -19.75 -21.109 1 91.62 240 LEU A C 1
ATOM 1922 O O . LEU A 1 240 ? -12.727 -20.203 -20.453 1 91.62 240 LEU A O 1
ATOM 1926 N N . LYS A 1 241 ? -14.375 -20.438 -21.922 1 92.56 241 LYS A N 1
ATOM 1927 C CA . LYS A 1 241 ? -14.164 -21.875 -22.031 1 92.56 241 LYS A CA 1
ATOM 1928 C C . LYS A 1 241 ? -12.797 -22.188 -22.641 1 92.56 241 LYS A C 1
ATOM 1930 O O . LYS A 1 241 ? -12.086 -23.062 -22.156 1 92.56 241 LYS A O 1
ATOM 1935 N N . GLN A 1 242 ? -12.523 -21.469 -23.656 1 90.12 242 GLN A N 1
ATOM 1936 C CA . GLN A 1 242 ? -11.219 -21.656 -24.297 1 90.12 242 GLN A CA 1
ATOM 1937 C C . GLN A 1 242 ? -10.086 -21.344 -23.312 1 90.12 242 GLN A C 1
ATOM 1939 O O . GLN A 1 242 ? -9.094 -22.078 -23.25 1 90.12 242 GLN A O 1
ATOM 1944 N N . ALA A 1 243 ? -10.242 -20.25 -22.609 1 90.62 243 ALA A N 1
ATOM 1945 C CA . ALA A 1 243 ? -9.242 -19.875 -21.625 1 90.62 243 ALA A CA 1
ATOM 1946 C C . ALA A 1 243 ? -9.102 -20.938 -20.531 1 90.62 243 ALA A C 1
ATOM 1948 O O . ALA A 1 243 ? -7.992 -21.266 -20.125 1 90.62 243 ALA A O 1
ATOM 1949 N N . ALA A 1 244 ? -10.211 -21.438 -20.125 1 92.38 244 ALA A N 1
ATOM 1950 C CA . ALA A 1 244 ? -10.211 -22.469 -19.078 1 92.38 244 ALA A CA 1
ATOM 1951 C C . ALA A 1 244 ? -9.477 -23.719 -19.562 1 92.38 244 ALA A C 1
ATOM 1953 O O . ALA A 1 244 ? -8.711 -24.328 -18.797 1 92.38 244 ALA A O 1
ATOM 1954 N N . ARG A 1 245 ? -9.633 -24.047 -20.781 1 89 245 ARG A N 1
ATOM 1955 C CA . ARG A 1 245 ? -9 -25.234 -21.344 1 89 245 ARG A CA 1
ATOM 1956 C C . ARG A 1 245 ? -7.488 -25.062 -21.438 1 89 245 ARG A C 1
ATOM 1958 O O . ARG A 1 245 ? -6.738 -26.031 -21.281 1 89 245 ARG A O 1
ATOM 1965 N N . ASN A 1 246 ? -7.164 -23.891 -21.641 1 87.94 246 ASN A N 1
ATOM 1966 C CA . ASN A 1 246 ? -5.75 -23.625 -21.875 1 87.94 246 ASN A CA 1
ATOM 1967 C C . ASN A 1 246 ? -5.027 -23.281 -20.562 1 87.94 246 ASN A C 1
ATOM 1969 O O . ASN A 1 246 ? -3.811 -23.094 -20.547 1 87.94 246 ASN A O 1
ATOM 1973 N N . SER A 1 247 ? -5.773 -23.203 -19.516 1 90.75 247 SER A N 1
ATOM 1974 C CA . SER A 1 247 ? -5.176 -22.828 -18.234 1 90.75 247 SER A CA 1
ATOM 1975 C C . SER A 1 247 ? -4.535 -24.016 -17.547 1 90.75 247 SER A C 1
ATOM 1977 O O . SER A 1 247 ? -4.902 -25.172 -17.812 1 90.75 247 SER A O 1
ATOM 1979 N N . TYR A 1 248 ? -3.535 -23.734 -16.734 1 88.75 248 TYR A N 1
ATOM 1980 C CA . TYR A 1 248 ? -2.945 -24.75 -15.867 1 88.75 248 TYR A CA 1
ATOM 1981 C C . TYR A 1 248 ? -4 -25.391 -14.969 1 88.75 248 TYR A C 1
ATOM 1983 O O . TYR A 1 248 ? -4.98 -24.734 -14.602 1 88.75 248 TYR A O 1
ATOM 1991 N N . ARG A 1 249 ? -3.764 -26.625 -14.68 1 83.31 249 ARG A N 1
ATOM 1992 C CA . ARG A 1 249 ? -4.609 -27.312 -13.711 1 83.31 249 ARG A CA 1
ATOM 1993 C C . ARG A 1 249 ? -3.914 -27.406 -12.352 1 83.31 249 ARG A C 1
ATOM 1995 O O . ARG A 1 249 ? -2.703 -27.609 -12.281 1 83.31 249 ARG A O 1
ATOM 2002 N N . LEU A 1 250 ? -4.719 -27.141 -11.359 1 81.75 250 LEU A N 1
ATOM 2003 C CA . LEU A 1 250 ? -4.211 -27.234 -10 1 81.75 250 LEU A CA 1
ATOM 2004 C C . LEU A 1 250 ? -4.816 -28.438 -9.273 1 81.75 250 LEU A C 1
ATOM 2006 O O . LEU A 1 250 ? -5.836 -28.984 -9.711 1 81.75 250 LEU A O 1
ATOM 2010 N N . ASP A 1 251 ? -4.059 -28.719 -8.234 1 78.19 251 ASP A N 1
ATOM 2011 C CA . ASP A 1 251 ? -4.656 -29.703 -7.344 1 78.19 251 ASP A CA 1
ATOM 2012 C C . ASP A 1 251 ? -5.969 -29.188 -6.754 1 78.19 251 ASP A C 1
ATOM 2014 O O . ASP A 1 251 ? -6.09 -28.016 -6.43 1 78.19 251 ASP A O 1
ATOM 2018 N N . LYS A 1 252 ? -6.891 -30.062 -6.594 1 77.94 252 LYS A N 1
ATOM 2019 C CA . LYS A 1 252 ? -8.242 -29.719 -6.156 1 77.94 252 LYS A CA 1
ATOM 2020 C C . LYS A 1 252 ? -8.211 -28.969 -4.828 1 77.94 252 LYS A C 1
ATOM 2022 O O . LYS A 1 252 ? -9.023 -28.062 -4.602 1 77.94 252 LYS A O 1
ATOM 2027 N N . CYS A 1 253 ? -7.273 -29.281 -3.982 1 76.5 253 CYS A N 1
ATOM 2028 C CA . CYS A 1 253 ? -7.23 -28.719 -2.637 1 76.5 253 CYS A CA 1
ATOM 2029 C C . CYS A 1 253 ? -6.758 -27.266 -2.668 1 76.5 253 CYS A C 1
ATOM 2031 O O . CYS A 1 253 ? -6.895 -26.547 -1.678 1 76.5 253 CYS A O 1
ATOM 2033 N N . LEU A 1 254 ? -6.336 -26.828 -3.846 1 82.5 254 LEU A N 1
ATOM 2034 C CA . LEU A 1 254 ? -5.766 -25.484 -3.938 1 82.5 254 LEU A CA 1
ATOM 2035 C C . LEU A 1 254 ? -6.82 -24.484 -4.371 1 82.5 254 LEU A C 1
ATOM 2037 O O . LEU A 1 254 ? -6.652 -23.266 -4.168 1 82.5 254 LEU A O 1
ATOM 2041 N N . TYR A 1 255 ? -7.883 -24.969 -4.879 1 87.38 255 TYR A N 1
ATOM 2042 C CA . TYR A 1 255 ? -8.836 -24.062 -5.504 1 87.38 255 TYR A CA 1
ATOM 2043 C C . TYR A 1 255 ? -9.617 -23.281 -4.449 1 87.38 255 TYR A C 1
ATOM 2045 O O . TYR A 1 255 ? -9.812 -22.078 -4.578 1 87.38 255 TYR A O 1
ATOM 2053 N N . GLU A 1 256 ? -9.992 -23.906 -3.379 1 87.31 256 GLU A N 1
ATOM 2054 C CA . GLU A 1 256 ? -10.812 -23.219 -2.379 1 87.31 256 GLU A CA 1
ATOM 2055 C C . GLU A 1 256 ? -10.031 -22.109 -1.69 1 87.31 256 GLU A C 1
ATOM 2057 O O . GLU A 1 256 ? -10.516 -20.984 -1.587 1 87.31 256 GLU A O 1
ATOM 2062 N N . PRO A 1 257 ? -8.805 -22.406 -1.273 1 85.75 257 PRO A N 1
ATOM 2063 C CA . PRO A 1 257 ? -8.016 -21.328 -0.682 1 85.75 257 PRO A CA 1
ATOM 2064 C C . PRO A 1 257 ? -7.789 -20.156 -1.644 1 85.75 257 PRO A C 1
ATOM 2066 O O . PRO A 1 257 ? -7.855 -19 -1.236 1 85.75 257 PRO A O 1
ATOM 2069 N N . LEU A 1 258 ? -7.547 -20.438 -2.857 1 89.31 258 LEU A N 1
ATOM 2070 C CA . LEU A 1 258 ? -7.344 -19.391 -3.857 1 89.31 258 LEU A CA 1
ATOM 2071 C C . LEU A 1 258 ? -8.625 -18.594 -4.074 1 89.31 258 LEU A C 1
ATOM 2073 O O . LEU A 1 258 ? -8.586 -17.359 -4.207 1 89.31 258 LEU A O 1
ATOM 2077 N N . THR A 1 259 ? -9.703 -19.328 -4.055 1 92.62 259 THR A N 1
ATOM 2078 C CA . THR A 1 259 ? -11 -18.672 -4.219 1 92.62 259 THR A CA 1
ATOM 2079 C C . THR A 1 259 ? -11.273 -17.703 -3.068 1 92.62 259 THR A C 1
ATOM 2081 O O . THR A 1 259 ? -11.742 -16.594 -3.285 1 92.62 259 THR A O 1
ATOM 2084 N N . THR A 1 260 ? -10.945 -18.141 -1.917 1 92.12 260 THR A N 1
ATOM 2085 C CA . THR A 1 260 ? -11.117 -17.297 -0.743 1 92.12 260 THR A CA 1
ATOM 2086 C C . THR A 1 260 ? -10.273 -16.031 -0.857 1 92.12 260 THR A C 1
ATOM 2088 O O . THR A 1 260 ? -10.758 -14.93 -0.59 1 92.12 260 THR A O 1
ATOM 2091 N N . SER A 1 261 ? -9.055 -16.203 -1.277 1 91.94 261 SER A N 1
ATOM 2092 C CA . SER A 1 261 ? -8.156 -15.055 -1.437 1 91.94 261 SER A CA 1
ATOM 2093 C C . SER A 1 261 ? -8.672 -14.094 -2.502 1 91.94 261 SER A C 1
ATOM 2095 O O . SER A 1 261 ? -8.648 -12.875 -2.309 1 91.94 261 SER A O 1
ATOM 2097 N N . ILE A 1 262 ? -9.086 -14.648 -3.582 1 94 262 ILE A N 1
ATOM 2098 C CA . ILE A 1 262 ? -9.586 -13.844 -4.691 1 94 262 ILE A CA 1
ATOM 2099 C C . ILE A 1 262 ? -10.844 -13.094 -4.262 1 94 262 ILE A C 1
ATOM 2101 O O . ILE A 1 262 ? -10.984 -11.898 -4.531 1 94 262 ILE A O 1
ATOM 2105 N N . ALA A 1 263 ? -11.711 -13.789 -3.572 1 93.88 263 ALA A N 1
ATOM 2106 C CA . ALA A 1 263 ? -12.93 -13.164 -3.072 1 93.88 263 ALA A CA 1
ATOM 2107 C C . ALA A 1 263 ? -12.602 -12.008 -2.131 1 93.88 263 ALA A C 1
ATOM 2109 O O . ALA A 1 263 ? -13.227 -10.945 -2.205 1 93.88 263 ALA A O 1
ATOM 2110 N N . CYS A 1 264 ? -11.664 -12.289 -1.315 1 93.06 264 CYS A N 1
ATOM 2111 C CA . CYS A 1 264 ? -11.211 -11.25 -0.393 1 93.06 264 CYS A CA 1
ATOM 2112 C C . CYS A 1 264 ? -10.734 -10.016 -1.149 1 93.06 264 CYS A C 1
ATOM 2114 O O . CYS A 1 264 ? -11.086 -8.891 -0.801 1 93.06 264 CYS A O 1
ATOM 2116 N N . SER A 1 265 ? -9.945 -10.195 -2.162 1 95 265 SER A N 1
ATOM 2117 C CA . SER A 1 265 ? -9.422 -9.094 -2.959 1 95 265 SER A CA 1
ATOM 2118 C C . SER A 1 265 ? -10.547 -8.312 -3.637 1 95 265 SER A C 1
ATOM 2120 O O . SER A 1 265 ? -10.516 -7.086 -3.684 1 95 265 SER A O 1
ATOM 2122 N N . PHE A 1 266 ? -11.539 -9.039 -4.121 1 94.5 266 PHE A N 1
ATOM 2123 C CA . PHE A 1 266 ? -12.68 -8.375 -4.746 1 94.5 266 PHE A CA 1
ATOM 2124 C C . PHE A 1 266 ? -13.414 -7.496 -3.742 1 94.5 266 PHE A C 1
ATOM 2126 O O . PHE A 1 266 ? -13.805 -6.371 -4.066 1 94.5 266 PHE A O 1
ATOM 2133 N N . ASN A 1 267 ? -13.562 -8.008 -2.58 1 93.75 267 ASN A N 1
ATOM 2134 C CA . ASN A 1 267 ? -14.227 -7.234 -1.536 1 93.75 267 ASN A CA 1
ATOM 2135 C C . ASN A 1 267 ? -13.461 -5.961 -1.205 1 93.75 267 ASN A C 1
ATOM 2137 O O . ASN A 1 267 ? -14.055 -4.891 -1.051 1 93.75 267 ASN A O 1
ATOM 2141 N N . CYS A 1 268 ? -12.188 -6.07 -1.125 1 93.88 268 CYS A N 1
ATOM 2142 C CA . CYS A 1 268 ? -11.352 -4.902 -0.857 1 93.88 268 CYS A CA 1
ATOM 2143 C C . CYS A 1 268 ? -11.438 -3.896 -1.997 1 93.88 268 CYS A C 1
ATOM 2145 O O . CYS A 1 268 ? -11.57 -2.693 -1.76 1 93.88 268 CYS A O 1
ATOM 2147 N N . ILE A 1 269 ? -11.344 -4.402 -3.201 1 94.5 269 ILE A N 1
ATOM 2148 C CA . ILE A 1 269 ? -11.414 -3.545 -4.379 1 94.5 269 ILE A CA 1
ATOM 2149 C C . ILE A 1 269 ? -12.742 -2.793 -4.391 1 94.5 269 ILE A C 1
ATOM 2151 O O . ILE A 1 269 ? -12.781 -1.584 -4.633 1 94.5 269 ILE A O 1
ATOM 2155 N N . GLN A 1 270 ? -13.812 -3.5 -4.074 1 93.75 270 GLN A N 1
ATOM 2156 C CA . GLN A 1 270 ? -15.125 -2.873 -4.031 1 93.75 270 GLN A CA 1
ATOM 2157 C C . GLN A 1 270 ? -15.188 -1.793 -2.955 1 93.75 270 GLN A C 1
ATOM 2159 O O . GLN A 1 270 ? -15.758 -0.724 -3.172 1 93.75 270 GLN A O 1
ATOM 2164 N N . ALA A 1 271 ? -14.633 -2.086 -1.853 1 93.44 271 ALA A N 1
ATOM 2165 C CA . ALA A 1 271 ? -14.578 -1.102 -0.775 1 93.44 271 ALA A CA 1
ATOM 2166 C C . ALA A 1 271 ? -13.812 0.145 -1.205 1 93.44 271 ALA A C 1
ATOM 2168 O O . ALA A 1 271 ? -14.266 1.27 -0.978 1 93.44 271 ALA A O 1
ATOM 2169 N N . PHE A 1 272 ? -12.672 -0.016 -1.86 1 94.62 272 PHE A N 1
ATOM 2170 C CA . PHE A 1 272 ? -11.859 1.102 -2.336 1 94.62 272 PHE A CA 1
ATOM 2171 C C . PHE A 1 272 ? -12.625 1.924 -3.363 1 94.62 272 PHE A C 1
ATOM 2173 O O . PHE A 1 272 ? -12.586 3.156 -3.336 1 94.62 272 PHE A O 1
ATOM 2180 N N . GLU A 1 273 ? -13.297 1.201 -4.262 1 92.69 273 GLU A N 1
ATOM 2181 C CA . GLU A 1 273 ? -14.039 1.895 -5.309 1 92.69 273 GLU A CA 1
ATOM 2182 C C . GLU A 1 273 ? -15.172 2.734 -4.719 1 92.69 273 GLU A C 1
ATOM 2184 O O . GLU A 1 273 ? -15.43 3.846 -5.184 1 92.69 273 GLU A O 1
ATOM 2189 N N . LYS A 1 274 ? -15.844 2.174 -3.732 1 94.62 274 LYS A N 1
ATOM 2190 C CA . LYS A 1 274 ? -16.891 2.92 -3.037 1 94.62 274 LYS A CA 1
ATOM 2191 C C . LYS A 1 274 ? -16.328 4.176 -2.381 1 94.62 274 LYS A C 1
ATOM 2193 O O . LYS A 1 274 ? -16.891 5.258 -2.502 1 94.62 274 LYS A O 1
ATOM 2198 N N . GLU A 1 275 ? -15.195 4.062 -1.688 1 94.19 275 GLU A N 1
ATOM 2199 C CA . GLU A 1 275 ? -14.562 5.199 -1.028 1 94.19 275 GLU A CA 1
ATOM 2200 C C . GLU A 1 275 ? -14.07 6.223 -2.047 1 94.19 275 GLU A C 1
ATOM 2202 O O . GLU A 1 275 ? -14.109 7.43 -1.793 1 94.19 275 GLU A O 1
ATOM 2207 N N . LEU A 1 276 ? -13.555 5.703 -3.184 1 91.56 276 LEU A N 1
ATOM 2208 C CA . LEU A 1 276 ? -13.094 6.602 -4.238 1 91.56 276 LEU A CA 1
ATOM 2209 C C . LEU A 1 276 ? -14.234 7.492 -4.73 1 91.56 276 LEU A C 1
ATOM 2211 O O . LEU A 1 276 ? -14.039 8.695 -4.934 1 91.56 276 LEU A O 1
ATOM 2215 N N . LYS A 1 277 ? -15.422 6.914 -4.871 1 92.12 277 LYS A N 1
ATOM 2216 C CA . LYS A 1 277 ? -16.594 7.684 -5.285 1 92.12 277 LYS A CA 1
ATOM 2217 C C . LYS A 1 277 ? -16.938 8.758 -4.254 1 92.12 277 LYS A C 1
ATOM 2219 O O . LYS A 1 277 ? -17.219 9.898 -4.613 1 92.12 277 LYS A O 1
ATOM 2224 N N . THR A 1 278 ? -16.891 8.398 -3.002 1 93.5 278 THR A N 1
ATOM 2225 C CA . THR A 1 278 ? -17.188 9.32 -1.915 1 93.5 278 THR A CA 1
ATOM 2226 C C . THR A 1 278 ? -16.188 10.484 -1.906 1 93.5 278 THR A C 1
ATOM 2228 O O . THR A 1 278 ? -16.594 11.648 -1.787 1 93.5 278 THR A O 1
ATOM 2231 N N . ILE A 1 279 ? -14.938 10.164 -2.084 1 91.75 279 ILE A N 1
ATOM 2232 C CA . ILE A 1 279 ? -13.898 11.188 -2.047 1 91.75 279 ILE A CA 1
ATOM 2233 C C . ILE A 1 279 ? -14.016 12.094 -3.271 1 91.75 279 ILE A C 1
ATOM 2235 O O . ILE A 1 279 ? -13.828 13.312 -3.174 1 91.75 279 ILE A O 1
ATOM 2239 N N . ASN A 1 280 ? -14.344 11.484 -4.406 1 86.5 280 ASN A N 1
ATOM 2240 C CA . ASN A 1 280 ? -14.547 12.281 -5.609 1 86.5 280 ASN A CA 1
ATOM 2241 C C . ASN A 1 280 ? -15.68 13.289 -5.426 1 86.5 280 ASN A C 1
ATOM 2243 O O . ASN A 1 280 ? -15.57 14.438 -5.844 1 86.5 280 ASN A O 1
ATOM 2247 N N . ARG A 1 281 ? -16.734 12.875 -4.781 1 89.44 281 ARG A N 1
ATOM 2248 C CA . ARG A 1 281 ? -17.859 13.766 -4.5 1 89.44 281 ARG A CA 1
ATOM 2249 C C . ARG A 1 281 ? -17.438 14.891 -3.553 1 89.44 281 ARG A C 1
ATOM 2251 O O . ARG A 1 281 ? -17.828 16.047 -3.732 1 89.44 281 ARG A O 1
ATOM 2258 N N . ALA A 1 282 ? -16.641 14.562 -2.557 1 87.94 282 ALA A N 1
ATOM 2259 C CA . ALA A 1 282 ? -16.156 15.555 -1.604 1 87.94 282 ALA A CA 1
ATOM 2260 C C . ALA A 1 282 ? -15.25 16.578 -2.291 1 87.94 282 ALA A C 1
ATOM 2262 O O . ALA A 1 282 ? -15.312 17.766 -1.986 1 87.94 282 ALA A O 1
ATOM 2263 N N . ILE A 1 283 ? -14.422 16.125 -3.174 1 84.06 283 ILE A N 1
ATOM 2264 C CA . ILE A 1 283 ? -13.539 17 -3.928 1 84.06 283 ILE A CA 1
ATOM 2265 C C . ILE A 1 283 ? -14.367 17.953 -4.793 1 84.06 283 ILE A C 1
ATOM 2267 O O . ILE A 1 283 ? -14.109 19.156 -4.84 1 84.06 283 ILE A O 1
ATOM 2271 N N . GLU A 1 284 ? -15.367 17.359 -5.422 1 81.56 284 GLU A N 1
ATOM 2272 C CA . GLU A 1 284 ? -16.25 18.172 -6.25 1 81.56 284 GLU A CA 1
ATOM 2273 C C . GLU A 1 284 ? -16.938 19.266 -5.422 1 81.56 284 GLU A C 1
ATOM 2275 O O . GLU A 1 284 ? -17 20.422 -5.848 1 81.56 284 GLU A O 1
ATOM 2280 N N . LYS A 1 285 ? -17.359 18.922 -4.27 1 82.94 285 LYS A N 1
ATOM 2281 C CA . LYS A 1 285 ? -18 19.875 -3.371 1 82.94 285 LYS A CA 1
ATOM 2282 C C . LYS A 1 285 ? -17.031 20.969 -2.934 1 82.94 285 LYS A C 1
ATOM 2284 O O . LYS A 1 285 ? -17.375 22.141 -2.879 1 82.94 285 LYS A O 1
ATOM 2289 N N . ALA A 1 286 ? -15.789 20.578 -2.609 1 78.56 286 ALA A N 1
ATOM 2290 C CA . ALA A 1 286 ? -14.766 21.531 -2.166 1 78.56 286 ALA A CA 1
ATOM 2291 C C . ALA A 1 286 ? -14.398 22.5 -3.281 1 78.56 286 ALA A C 1
ATOM 2293 O O . ALA A 1 286 ? -14.18 23.688 -3.029 1 78.56 286 ALA A O 1
ATOM 2294 N N . VAL A 1 287 ? -14.391 22 -4.449 1 74.81 287 VAL A N 1
ATOM 2295 C CA . VAL A 1 287 ? -14.023 22.812 -5.602 1 74.81 287 VAL A CA 1
ATOM 2296 C C . VAL A 1 287 ? -15.156 23.797 -5.914 1 74.81 287 VAL A C 1
ATOM 2298 O O . VAL A 1 287 ? -14.898 24.953 -6.262 1 74.81 287 VAL A O 1
ATOM 2301 N N . MET A 1 288 ? -16.328 23.328 -5.785 1 74.19 288 MET A N 1
ATOM 2302 C CA . MET A 1 288 ? -17.484 24.172 -6.066 1 74.19 288 MET A CA 1
ATOM 2303 C C . MET A 1 288 ? -17.562 25.328 -5.078 1 74.19 288 MET A C 1
ATOM 2305 O O . MET A 1 288 ? -18.109 26.391 -5.391 1 74.19 288 MET A O 1
ATOM 2309 N N . GLY A 1 289 ? -16.953 25.094 -3.932 1 69.25 289 GLY A N 1
ATOM 2310 C CA . GLY A 1 289 ? -16.969 26.156 -2.932 1 69.25 289 GLY A CA 1
ATOM 2311 C C . GLY A 1 289 ? -15.883 27.188 -3.162 1 69.25 289 GLY A C 1
ATOM 2312 O O . GLY A 1 289 ? -15.883 28.234 -2.512 1 69.25 289 GLY A O 1
ATOM 2313 N N . MET A 1 290 ? -15.023 26.953 -4.113 1 69 290 MET A N 1
ATOM 2314 C CA . MET A 1 290 ? -13.938 27.891 -4.398 1 69 290 MET A CA 1
ATOM 2315 C C . MET A 1 290 ? -14.43 29.047 -5.262 1 69 290 MET A C 1
ATOM 2317 O O . MET A 1 290 ? -15.43 28.906 -5.977 1 69 290 MET A O 1
ATOM 2321 N N . ASN A 1 291 ? -13.742 30.141 -5.055 1 66.38 291 ASN A N 1
ATOM 2322 C CA . ASN A 1 291 ? -14.062 31.281 -5.914 1 66.38 291 ASN A CA 1
ATOM 2323 C C . ASN A 1 291 ? -13.781 30.969 -7.383 1 66.38 291 ASN A C 1
ATOM 2325 O O . ASN A 1 291 ? -12.953 30.109 -7.691 1 66.38 291 ASN A O 1
ATOM 2329 N N . PRO A 1 292 ? -14.727 31.438 -8.242 1 61.38 292 PRO A N 1
ATOM 2330 C CA . PRO A 1 292 ? -14.68 31.141 -9.672 1 61.38 292 PRO A CA 1
ATOM 2331 C C . PRO A 1 292 ? -13.273 31.25 -10.258 1 61.38 292 PRO A C 1
ATOM 2333 O O . PRO A 1 292 ? -12.883 30.438 -11.102 1 61.38 292 PRO A O 1
ATOM 2336 N N . LEU A 1 293 ? -12.539 32.188 -9.805 1 60.03 293 LEU A N 1
ATOM 2337 C CA . LEU A 1 293 ? -11.195 32.375 -10.336 1 60.03 293 LEU A CA 1
ATOM 2338 C C . LEU A 1 293 ? -10.297 31.203 -9.961 1 60.03 293 LEU A C 1
ATOM 2340 O O . LEU A 1 293 ? -9.562 30.688 -10.812 1 60.03 293 LEU A O 1
ATOM 2344 N N . GLU A 1 294 ? -10.422 30.812 -8.68 1 61.38 294 GLU A N 1
ATOM 2345 C CA . GLU A 1 294 ? -9.602 29.703 -8.188 1 61.38 294 GLU A CA 1
ATOM 2346 C C . GLU A 1 294 ? -9.969 28.391 -8.891 1 61.38 294 GLU A C 1
ATOM 2348 O O . GLU A 1 294 ? -9.086 27.594 -9.219 1 61.38 294 GLU A O 1
ATOM 2353 N N . TYR A 1 295 ? -11.266 28.328 -9.164 1 61.88 295 TYR A N 1
ATOM 2354 C CA . TYR A 1 295 ? -11.773 27.172 -9.875 1 61.88 295 TYR A CA 1
ATOM 2355 C C . TYR A 1 295 ? -11.219 27.109 -11.289 1 61.88 295 TYR A C 1
ATOM 2357 O O . TYR A 1 295 ? -10.805 26.047 -11.758 1 61.88 295 TYR A O 1
ATOM 2365 N N . GLN A 1 296 ? -11.258 28.188 -11.969 1 59.75 296 GLN A N 1
ATOM 2366 C CA . GLN A 1 296 ? -10.773 28.266 -13.344 1 59.75 296 GLN A CA 1
ATOM 2367 C C . GLN A 1 296 ? -9.289 27.906 -13.422 1 59.75 296 GLN A C 1
ATOM 2369 O O . GLN A 1 296 ? -8.867 27.203 -14.352 1 59.75 296 GLN A O 1
ATOM 2374 N N . ILE A 1 297 ? -8.609 28.312 -12.445 1 57.41 297 ILE A N 1
ATOM 2375 C CA . ILE A 1 297 ? -7.18 28.016 -12.414 1 57.41 297 ILE A CA 1
ATOM 2376 C C . ILE A 1 297 ? -6.957 26.516 -12.227 1 57.41 297 ILE A C 1
ATOM 2378 O O . ILE A 1 297 ? -6.129 25.922 -12.914 1 57.41 297 ILE A O 1
ATOM 2382 N N . LEU A 1 298 ? -7.758 26.062 -11.336 1 60.31 298 LEU A N 1
ATOM 2383 C CA . LEU A 1 298 ? -7.625 24.641 -11.047 1 60.31 298 LEU A CA 1
ATOM 2384 C C . LEU A 1 298 ? -7.961 23.812 -12.273 1 60.31 298 LEU A C 1
ATOM 2386 O O . LEU A 1 298 ? -7.285 22.812 -12.562 1 60.31 298 LEU A O 1
ATOM 2390 N N . MET A 1 299 ? -8.945 24.266 -13.016 1 58.97 299 MET A N 1
ATOM 2391 C CA . MET A 1 299 ? -9.422 23.531 -14.18 1 58.97 299 MET A CA 1
ATOM 2392 C C . MET A 1 299 ? -8.438 23.656 -15.336 1 58.97 299 MET A C 1
ATOM 2394 O O . MET A 1 299 ? -8.43 22.812 -16.234 1 58.97 299 MET A O 1
ATOM 2398 N N . SER A 1 300 ? -7.707 24.688 -15.406 1 54.16 300 SER A N 1
ATOM 2399 C CA . SER A 1 300 ? -6.754 24.922 -16.484 1 54.16 300 SER A CA 1
ATOM 2400 C C . SER A 1 300 ? -5.527 24.031 -16.344 1 54.16 300 SER A C 1
ATOM 2402 O O . SER A 1 300 ? -4.711 23.938 -17.266 1 54.16 300 SER A O 1
ATOM 2404 N N . ILE A 1 301 ? -5.355 23.531 -15.211 1 48.84 301 ILE A N 1
ATOM 2405 C CA . ILE A 1 301 ? -4.234 22.609 -15.008 1 48.84 301 ILE A CA 1
ATOM 2406 C C . ILE A 1 301 ? -4.473 21.312 -15.781 1 48.84 301 ILE A C 1
ATOM 2408 O O . ILE A 1 301 ? -5.492 20.656 -15.578 1 48.84 301 ILE A O 1
ATOM 2412 N N . PRO A 1 302 ? -3.756 21.094 -16.875 1 45.47 302 PRO A N 1
ATOM 2413 C CA . PRO A 1 302 ? -3.941 19.844 -17.641 1 45.47 302 PRO A CA 1
ATOM 2414 C C . PRO A 1 302 ? -4.035 18.625 -16.734 1 45.47 302 PRO A C 1
ATOM 2416 O O . PRO A 1 302 ? -3.264 18.484 -15.781 1 45.47 302 PRO A O 1
ATOM 2419 N N . GLY A 1 303 ? -4.941 17.562 -17.094 1 44.91 303 GLY A N 1
ATOM 2420 C CA . GLY A 1 303 ? -5.207 16.375 -16.297 1 44.91 303 GLY A CA 1
ATOM 2421 C C . GLY A 1 303 ? -6.27 16.594 -15.234 1 44.91 303 GLY A C 1
ATOM 2422 O O . GLY A 1 303 ? -6.695 15.648 -14.578 1 44.91 303 GLY A O 1
ATOM 2423 N N . PHE A 1 304 ? -6.375 18 -15.023 1 48.5 304 PHE A N 1
ATOM 2424 C CA . PHE A 1 304 ? -7.484 18.281 -14.117 1 48.5 304 PHE A CA 1
ATOM 2425 C C . PHE A 1 304 ? -8.812 17.906 -14.766 1 48.5 304 PHE A C 1
ATOM 2427 O O . PHE A 1 304 ? -9.859 17.984 -14.117 1 48.5 304 PHE A O 1
ATOM 2434 N N . GLY A 1 305 ? -8.969 17.469 -16.031 1 44.25 305 GLY A N 1
ATOM 2435 C CA . GLY A 1 305 ? -10.305 17.203 -16.516 1 44.25 305 GLY A CA 1
ATOM 2436 C C . GLY A 1 305 ? -11.234 16.656 -15.453 1 44.25 305 GLY A C 1
ATOM 2437 O O . GLY A 1 305 ? -10.828 16.438 -14.312 1 44.25 305 GLY A O 1
ATOM 2438 N N . PRO A 1 306 ? -12.539 16.484 -15.734 1 44.06 306 PRO A N 1
ATOM 2439 C CA . PRO A 1 306 ? -13.438 16.141 -14.633 1 44.06 306 PRO A CA 1
ATOM 2440 C C . PRO A 1 306 ? -12.828 15.125 -13.664 1 44.06 306 PRO A C 1
ATOM 2442 O O . PRO A 1 306 ? -13.242 15.055 -12.5 1 44.06 306 PRO A O 1
ATOM 2445 N N . VAL A 1 307 ? -12.641 13.898 -14.18 1 42.81 307 VAL A N 1
ATOM 2446 C CA . VAL A 1 307 ? -12.031 12.961 -13.242 1 42.81 307 VAL A CA 1
ATOM 2447 C C . VAL A 1 307 ? -10.734 13.562 -12.688 1 42.81 307 VAL A C 1
ATOM 2449 O O . VAL A 1 307 ? -9.711 13.578 -13.383 1 42.81 307 VAL A O 1
ATOM 2452 N N . TYR A 1 308 ? -10.594 14.742 -12.297 1 39.38 308 TYR A N 1
ATOM 2453 C CA . TYR A 1 308 ? -9.508 15.555 -11.758 1 39.38 308 TYR A CA 1
ATOM 2454 C C . TYR A 1 308 ? -8.461 14.68 -11.078 1 39.38 308 TYR A C 1
ATOM 2456 O O . TYR A 1 308 ? -8.773 13.578 -10.617 1 39.38 308 TYR A O 1
ATOM 2464 N N . SER A 1 309 ? -6.93 15.031 -11.422 1 39.25 309 SER A N 1
ATOM 2465 C CA . SER A 1 309 ? -5.488 15.242 -11.297 1 39.25 309 SER A CA 1
ATOM 2466 C C . SER A 1 309 ? -5.082 15.445 -9.844 1 39.25 309 SER A C 1
ATOM 2468 O O . SER A 1 309 ? -4.957 16.578 -9.383 1 39.25 309 SER A O 1
ATOM 2470 N N . SER A 1 310 ? -5.684 15.383 -8.961 1 40.62 310 SER A N 1
ATOM 2471 C CA . SER A 1 310 ? -5.527 15.734 -7.555 1 40.62 310 SER A CA 1
ATOM 2472 C C . SER A 1 310 ? -4.102 15.484 -7.074 1 40.62 310 SER A C 1
ATOM 2474 O O . SER A 1 310 ? -3.707 15.969 -6.012 1 40.62 310 SER A O 1
ATOM 2476 N N . GLY A 1 311 ? -3.48 14.602 -7.672 1 39.19 311 GLY A N 1
ATOM 2477 C CA . GLY A 1 311 ? -2.117 14.531 -7.172 1 39.19 311 GLY A CA 1
ATOM 2478 C C . GLY A 1 311 ? -1.4 15.867 -7.191 1 39.19 311 GLY A C 1
ATOM 2479 O O . GLY A 1 311 ? -0.548 16.125 -6.34 1 39.19 311 GLY A O 1
ATOM 2480 N N . ILE A 1 312 ? -1.687 16.656 -8.211 1 40.88 312 ILE A N 1
ATOM 2481 C CA . ILE A 1 312 ? -0.892 17.859 -8.469 1 40.88 312 ILE A CA 1
ATOM 2482 C C . ILE A 1 312 ? -1.243 18.938 -7.449 1 40.88 312 ILE A C 1
ATOM 2484 O O . ILE A 1 312 ? -0.366 19.672 -6.98 1 40.88 312 ILE A O 1
ATOM 2488 N N . LEU A 1 313 ? -2.498 19.062 -7.145 1 42.94 313 LEU A N 1
ATOM 2489 C CA . LEU A 1 313 ? -2.83 20.219 -6.32 1 42.94 313 LEU A CA 1
ATOM 2490 C C . LEU A 1 313 ? -2.148 20.125 -4.961 1 42.94 313 LEU A C 1
ATOM 2492 O O . LEU A 1 313 ? -1.812 21.156 -4.359 1 42.94 313 LEU A O 1
ATOM 2496 N N . SER A 1 314 ? -2.24 18.938 -4.438 1 39.94 314 SER A N 1
ATOM 2497 C CA . SER A 1 314 ? -1.651 18.875 -3.104 1 39.94 314 SER A CA 1
ATOM 2498 C C . SER A 1 314 ? -0.254 19.484 -3.088 1 39.94 314 SER A C 1
ATOM 2500 O O . SER A 1 314 ? 0.181 20.016 -2.07 1 39.94 314 SER A O 1
ATOM 2502 N N . GLU A 1 315 ? 0.457 19.203 -4.188 1 40.75 315 GLU A N 1
ATOM 2503 C CA . GLU A 1 315 ? 1.762 19.859 -4.273 1 40.75 315 GLU A CA 1
ATOM 2504 C C . GLU A 1 315 ? 1.617 21.344 -4.539 1 40.75 315 GLU A C 1
ATOM 2506 O O . GLU A 1 315 ? 2.605 22.094 -4.523 1 40.75 315 GLU A O 1
ATOM 2511 N N . LEU A 1 316 ? 0.452 21.859 -4.977 1 40.88 316 LEU A N 1
ATOM 2512 C CA . LEU A 1 316 ? 0.337 23.25 -5.418 1 40.88 316 LEU A CA 1
ATOM 2513 C C . LEU A 1 316 ? 0.211 24.188 -4.223 1 40.88 316 LEU A C 1
ATOM 2515 O O . LEU A 1 316 ? -0.807 24.188 -3.527 1 40.88 316 LEU A O 1
ATOM 2519 N N . GLY A 1 317 ? 1.091 24.391 -3.473 1 36.84 317 GLY A N 1
ATOM 2520 C CA . GLY A 1 317 ? 1.092 25.484 -2.506 1 36.84 317 GLY A CA 1
ATOM 2521 C C . GLY A 1 317 ? 0.242 26.656 -2.936 1 36.84 317 GLY A C 1
ATOM 2522 O O . GLY A 1 317 ? -0.64 27.094 -2.193 1 36.84 317 GLY A O 1
ATOM 2523 N N . SER A 1 318 ? 0.686 27.688 -3.723 1 38.31 318 SER A N 1
ATOM 2524 C CA . SER A 1 318 ? -0.026 28.859 -4.234 1 38.31 318 SER A CA 1
ATOM 2525 C C . SER A 1 318 ? -0.374 28.688 -5.711 1 38.31 318 SER A C 1
ATOM 2527 O O . SER A 1 318 ? 0.383 28.078 -6.465 1 38.31 318 SER A O 1
ATOM 2529 N N . VAL A 1 319 ? -1.602 28.844 -6.051 1 41.34 319 VAL A N 1
ATOM 2530 C CA . VAL A 1 319 ? -2.002 28.969 -7.449 1 41.34 319 VAL A CA 1
ATOM 2531 C C . VAL A 1 319 ? -1 29.828 -8.203 1 41.34 319 VAL A C 1
ATOM 2533 O O . VAL A 1 319 ? -0.688 29.578 -9.367 1 41.34 319 VAL A O 1
ATOM 2536 N N . HIS A 1 320 ? -0.583 30.875 -7.617 1 40.69 320 HIS A N 1
ATOM 2537 C CA . HIS A 1 320 ? 0.38 31.766 -8.25 1 40.69 320 HIS A CA 1
ATOM 2538 C C . HIS A 1 320 ? 1.71 31.062 -8.492 1 40.69 320 HIS A C 1
ATOM 2540 O O . HIS A 1 320 ? 2.445 31.422 -9.414 1 40.69 320 HIS A O 1
ATOM 2546 N N . ALA A 1 321 ? 2.008 30.234 -7.707 1 38.78 321 ALA A N 1
ATOM 2547 C CA . ALA A 1 321 ? 3.256 29.516 -7.918 1 38.78 321 ALA A CA 1
ATOM 2548 C C . ALA A 1 321 ? 3.148 28.578 -9.117 1 38.78 321 ALA A C 1
ATOM 2550 O O . ALA A 1 321 ? 4.16 28.219 -9.727 1 38.78 321 ALA A O 1
ATOM 2551 N N . PHE A 1 322 ? 2.137 28.172 -9.531 1 40.09 322 PHE A N 1
ATOM 2552 C CA . PHE A 1 322 ? 1.906 27.375 -10.734 1 40.09 322 PHE A CA 1
ATOM 2553 C C . PHE A 1 322 ? 2.154 28.188 -11.992 1 40.09 322 PHE A C 1
ATOM 2555 O O . PHE A 1 322 ? 2.674 27.672 -12.984 1 40.09 322 PHE A O 1
ATOM 2562 N N . ILE A 1 323 ? 1.676 29.391 -11.953 1 39.28 323 ILE A N 1
ATOM 2563 C CA . ILE A 1 323 ? 1.889 30.234 -13.125 1 39.28 323 ILE A CA 1
ATOM 2564 C C . ILE A 1 323 ? 3.387 30.406 -13.375 1 39.28 323 ILE A C 1
ATOM 2566 O O . ILE A 1 323 ? 3.838 30.375 -14.523 1 39.28 323 ILE A O 1
ATOM 2570 N N . SER A 1 324 ? 4.086 30.516 -12.328 1 38.72 324 SER A N 1
ATOM 2571 C CA . SER A 1 324 ? 5.504 30.75 -12.578 1 38.72 324 SER A CA 1
ATOM 2572 C C . SER A 1 324 ? 6.227 29.469 -12.984 1 38.72 324 SER A C 1
ATOM 2574 O O . SER A 1 324 ? 7.23 29.516 -13.695 1 38.72 324 SER A O 1
ATOM 2576 N N . HIS A 1 325 ? 5.852 28.359 -12.539 1 34.28 325 HIS A N 1
ATOM 2577 C CA . HIS A 1 325 ? 6.613 27.156 -12.875 1 34.28 325 HIS A CA 1
ATOM 2578 C C . HIS A 1 325 ? 6.285 26.688 -14.289 1 34.28 325 HIS A C 1
ATOM 2580 O O . HIS A 1 325 ? 7.082 25.984 -14.914 1 34.28 325 HIS A O 1
ATOM 2586 N N . LYS A 1 326 ? 5.188 26.812 -14.805 1 38.56 326 LYS A N 1
ATOM 2587 C CA . LYS A 1 326 ? 5.035 26.484 -16.219 1 38.56 326 LYS A CA 1
ATOM 2588 C C . LYS A 1 326 ? 5.945 27.344 -17.078 1 38.56 326 LYS A C 1
ATOM 2590 O O . LYS A 1 326 ? 6.281 26.969 -18.203 1 38.56 326 LYS A O 1
ATOM 2595 N N . GLN A 1 327 ? 6.152 28.531 -16.75 1 33.09 327 GLN A N 1
ATOM 2596 C CA . GLN A 1 327 ? 7.02 29.344 -17.594 1 33.09 327 GLN A CA 1
ATOM 2597 C C . GLN A 1 327 ? 8.453 28.812 -17.578 1 33.09 327 GLN A C 1
ATOM 2599 O O . GLN A 1 327 ? 9.266 29.219 -18.422 1 33.09 327 GLN A O 1
ATOM 2604 N N . THR A 1 328 ? 8.766 27.984 -16.547 1 28.75 328 THR A N 1
ATOM 2605 C CA . THR A 1 328 ? 10.156 27.562 -16.641 1 28.75 328 THR A CA 1
ATOM 2606 C C . THR A 1 328 ? 10.258 26.188 -17.297 1 28.75 328 THR A C 1
ATOM 2608 O O . THR A 1 328 ? 11.344 25.609 -17.375 1 28.75 328 THR A O 1
ATOM 2611 N N . GLN A 1 329 ? 9.203 25.453 -17.5 1 23.86 329 GLN A N 1
ATOM 2612 C CA . GLN A 1 329 ? 9.531 24.328 -18.391 1 23.86 329 GLN A CA 1
ATOM 2613 C C . GLN A 1 329 ? 9.68 24.797 -19.828 1 23.86 329 GLN A C 1
ATOM 2615 O O . GLN A 1 329 ? 8.82 25.5 -20.344 1 23.86 329 GLN A O 1
ATOM 2620 N N . PRO A 1 330 ? 10.898 24.734 -20.359 1 26.94 330 PRO A N 1
ATOM 2621 C CA . PRO A 1 330 ? 11.109 24.938 -21.797 1 26.94 330 PRO A CA 1
ATOM 2622 C C . PRO A 1 330 ? 10.211 24.047 -22.656 1 26.94 330 PRO A C 1
ATOM 2624 O O . PRO A 1 330 ? 9.797 22.969 -22.203 1 26.94 330 PRO A O 1
ATOM 2627 N N . MET B 1 1 ? 23.969 -32.719 0.498 1 37.25 1 MET B N 1
ATOM 2628 C CA . MET B 1 1 ? 23.594 -32.688 -0.911 1 37.25 1 MET B CA 1
ATOM 2629 C C . MET B 1 1 ? 24.234 -33.875 -1.656 1 37.25 1 MET B C 1
ATOM 2631 O O . MET B 1 1 ? 25.453 -34.062 -1.597 1 37.25 1 MET B O 1
ATOM 2635 N N . L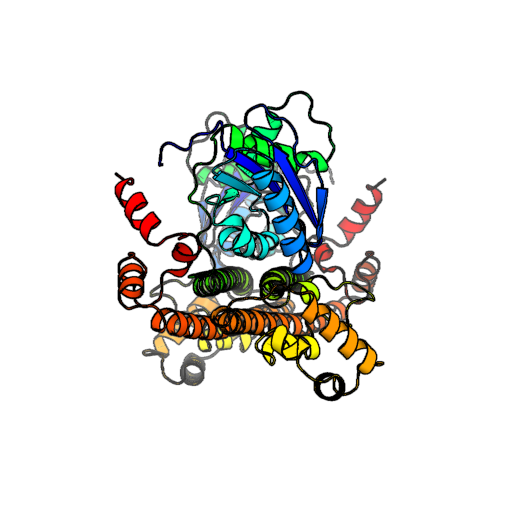YS B 1 2 ? 23.422 -34.938 -1.778 1 46.91 2 LYS B N 1
ATOM 2636 C CA . LYS B 1 2 ? 24.031 -36.094 -2.445 1 46.91 2 LYS B CA 1
ATOM 2637 C C . LYS B 1 2 ? 24.969 -35.656 -3.559 1 46.91 2 LYS B C 1
ATOM 2639 O O . LYS B 1 2 ? 24.781 -34.562 -4.145 1 46.91 2 LYS B O 1
ATOM 2644 N N . LYS B 1 3 ? 26.062 -36.312 -3.65 1 59.59 3 LYS B N 1
ATOM 2645 C CA . LYS B 1 3 ? 27.188 -36.125 -4.57 1 59.59 3 LYS B CA 1
ATOM 2646 C C . LYS B 1 3 ? 26.719 -36.188 -6.02 1 59.59 3 LYS B C 1
ATOM 2648 O O . LYS B 1 3 ? 26.516 -37.281 -6.574 1 59.59 3 LYS B O 1
ATOM 2653 N N . LEU B 1 4 ? 25.781 -35.062 -6.406 1 70 4 LEU B N 1
ATOM 2654 C CA . LEU B 1 4 ? 25.312 -34.969 -7.785 1 70 4 LEU B CA 1
ATOM 2655 C C . LEU B 1 4 ? 26.484 -35.062 -8.758 1 70 4 LEU B C 1
ATOM 2657 O O . LEU B 1 4 ? 27.516 -34.438 -8.539 1 70 4 LEU B O 1
ATOM 2661 N N . ASP B 1 5 ? 26.375 -36.094 -9.641 1 82.06 5 ASP B N 1
ATOM 2662 C CA . ASP B 1 5 ? 27.375 -36.125 -10.719 1 82.06 5 ASP B CA 1
ATOM 2663 C C . ASP B 1 5 ? 27.109 -35.062 -11.758 1 82.06 5 ASP B C 1
ATOM 2665 O O . ASP B 1 5 ? 26.281 -35.25 -12.664 1 82.06 5 ASP B O 1
ATOM 2669 N N . TYR B 1 6 ? 27.797 -33.875 -11.742 1 84.19 6 TYR B N 1
ATOM 2670 C CA . TYR B 1 6 ? 27.562 -32.719 -12.578 1 84.19 6 TYR B CA 1
ATOM 2671 C C . TYR B 1 6 ? 27.797 -33.031 -14.047 1 84.19 6 TYR B C 1
ATOM 2673 O O . TYR B 1 6 ? 27.172 -32.438 -14.93 1 84.19 6 TYR B O 1
ATOM 2681 N N . LEU B 1 7 ? 28.594 -34.062 -14.281 1 87.06 7 LEU B N 1
ATOM 2682 C CA . LEU B 1 7 ? 28.906 -34.406 -15.664 1 87.06 7 LEU B CA 1
ATOM 2683 C C . LEU B 1 7 ? 27.719 -35.125 -16.328 1 87.06 7 LEU B C 1
ATOM 2685 O O . LEU B 1 7 ? 27.547 -35.031 -17.547 1 87.06 7 LEU B O 1
ATOM 2689 N N . SER B 1 8 ? 26.875 -35.688 -15.555 1 92.62 8 SER B N 1
ATOM 2690 C CA . SER B 1 8 ? 25.703 -36.375 -16.078 1 92.62 8 SER B CA 1
ATOM 2691 C C . SER B 1 8 ? 24.406 -35.625 -15.75 1 92.62 8 SER B C 1
ATOM 2693 O O . SER B 1 8 ? 23.344 -36.219 -15.602 1 92.62 8 SER B O 1
ATOM 2695 N N . THR B 1 9 ? 24.594 -34.312 -15.578 1 96.06 9 THR B N 1
ATOM 2696 C CA . THR B 1 9 ? 23.453 -33.5 -15.234 1 96.06 9 THR B CA 1
ATOM 2697 C C . THR B 1 9 ? 23.125 -32.5 -16.359 1 96.06 9 THR B C 1
ATOM 2699 O O . THR B 1 9 ? 24.031 -31.906 -16.922 1 96.06 9 THR B O 1
ATOM 2702 N N . LEU B 1 10 ? 21.875 -32.469 -16.734 1 97.69 10 LEU B N 1
ATOM 2703 C CA . LEU B 1 10 ? 21.391 -31.422 -17.625 1 97.69 10 LEU B CA 1
ATOM 2704 C C . LEU B 1 10 ? 20.984 -30.188 -16.844 1 97.69 10 LEU B C 1
ATOM 2706 O O . LEU B 1 10 ? 20.266 -30.281 -15.844 1 97.69 10 LEU B O 1
ATOM 2710 N N . PHE B 1 11 ? 21.453 -29.016 -17.281 1 97.62 11 PHE B N 1
ATOM 2711 C CA . PHE B 1 11 ? 21.125 -27.766 -16.625 1 97.62 11 PHE B CA 1
ATOM 2712 C C . PHE B 1 11 ? 20.156 -26.938 -17.469 1 97.62 11 PHE B C 1
ATOM 2714 O O . PHE B 1 11 ? 20.484 -26.578 -18.609 1 97.62 11 PHE B O 1
ATOM 2721 N N . VAL B 1 12 ? 19.016 -26.672 -16.906 1 98.06 12 VAL B N 1
ATOM 2722 C CA . VAL B 1 12 ? 17.953 -25.969 -17.625 1 98.06 12 VAL B CA 1
ATOM 2723 C C . VAL B 1 12 ? 17.688 -24.609 -16.969 1 98.06 12 VAL B C 1
ATOM 2725 O O . VAL B 1 12 ? 17.547 -24.531 -15.742 1 98.06 12 VAL B O 1
ATOM 2728 N N . GLY B 1 13 ? 17.734 -23.562 -17.734 1 97.06 13 GLY B N 1
ATOM 2729 C CA . GLY B 1 13 ? 17.312 -22.234 -17.297 1 97.06 13 GLY B CA 1
ATOM 2730 C C . GLY B 1 13 ? 16.031 -21.766 -17.969 1 97.06 13 GLY B C 1
ATOM 2731 O O . GLY B 1 13 ? 15.883 -21.859 -19.188 1 97.06 13 GLY B O 1
ATOM 2732 N N . ILE B 1 14 ? 15.102 -21.312 -17.141 1 96.06 14 ILE B N 1
ATOM 2733 C CA . ILE B 1 14 ? 13.828 -20.828 -17.656 1 96.06 14 ILE B CA 1
ATOM 2734 C C . ILE B 1 14 ? 13.641 -19.359 -17.266 1 96.06 14 ILE B C 1
ATOM 2736 O O . ILE B 1 14 ? 13.547 -19.031 -16.078 1 96.06 14 ILE B O 1
ATOM 2740 N N . ASP B 1 15 ? 13.633 -18.516 -18.25 1 93.25 15 ASP B N 1
ATOM 2741 C CA . ASP B 1 15 ? 13.211 -17.125 -18.062 1 93.25 15 ASP B CA 1
ATOM 2742 C C . ASP B 1 15 ? 11.695 -17 -18.156 1 93.25 15 ASP B C 1
ATOM 2744 O O . ASP B 1 15 ? 11.125 -17.078 -19.25 1 93.25 15 ASP B O 1
ATOM 2748 N N . ILE B 1 16 ? 11.125 -16.766 -16.984 1 92.5 16 ILE B N 1
ATOM 2749 C CA . ILE B 1 16 ? 9.672 -16.859 -16.828 1 92.5 16 ILE B CA 1
ATOM 2750 C C . ILE B 1 16 ? 9.023 -15.57 -17.312 1 92.5 16 ILE B C 1
ATOM 2752 O O . ILE B 1 16 ? 9.445 -14.477 -16.922 1 92.5 16 ILE B O 1
ATOM 2756 N N . GLY B 1 17 ? 8.031 -15.703 -18.188 1 88.81 17 GLY B N 1
ATOM 2757 C CA . GLY B 1 17 ? 7.145 -14.625 -18.578 1 88.81 17 GLY B CA 1
ATOM 2758 C C . GLY B 1 17 ? 5.684 -14.938 -18.328 1 88.81 17 GLY B C 1
ATOM 2759 O O . GLY B 1 17 ? 5.324 -16.078 -18.047 1 88.81 17 GLY B O 1
ATOM 2760 N N . ALA B 1 18 ? 4.855 -13.938 -18.453 1 86.88 18 ALA B N 1
ATOM 2761 C CA . ALA B 1 18 ? 3.424 -14.117 -18.25 1 86.88 18 ALA B CA 1
ATOM 2762 C C . ALA B 1 18 ? 2.818 -15.016 -19.312 1 86.88 18 ALA B C 1
ATOM 2764 O O . ALA B 1 18 ? 2.035 -15.914 -19.016 1 86.88 18 ALA B O 1
ATOM 2765 N N . ARG B 1 19 ? 3.289 -14.859 -20.547 1 88.5 19 ARG B N 1
ATOM 2766 C CA . ARG B 1 19 ? 2.67 -15.578 -21.656 1 88.5 19 ARG B CA 1
ATOM 2767 C C . ARG B 1 19 ? 3.609 -16.641 -22.203 1 88.5 19 ARG B C 1
ATOM 2769 O O . ARG B 1 19 ? 3.16 -17.688 -22.688 1 88.5 19 ARG B O 1
ATOM 2776 N N . GLN B 1 20 ? 4.906 -16.266 -22.016 1 92.5 20 GLN B N 1
ATOM 2777 C CA . GLN B 1 20 ? 5.887 -17.172 -22.594 1 92.5 20 GLN B CA 1
ATOM 2778 C C . GLN B 1 20 ? 7.074 -17.375 -21.656 1 92.5 20 GLN B C 1
ATOM 2780 O O . GLN B 1 20 ? 7.48 -16.438 -20.953 1 92.5 20 GLN B O 1
ATOM 2785 N N . ASN B 1 21 ? 7.539 -18.547 -21.719 1 93.44 21 ASN B N 1
ATOM 2786 C CA . ASN B 1 21 ? 8.797 -18.875 -21.062 1 93.44 21 ASN B CA 1
ATOM 2787 C C . ASN B 1 21 ? 9.914 -19.109 -22.062 1 93.44 21 ASN B C 1
ATOM 2789 O O . ASN B 1 21 ? 9.688 -19.734 -23.109 1 93.44 21 ASN B O 1
ATOM 2793 N N . ILE B 1 22 ? 11.055 -18.578 -21.781 1 95.12 22 ILE B N 1
ATOM 2794 C CA . ILE B 1 22 ? 12.219 -18.844 -22.609 1 95.12 22 ILE B CA 1
ATOM 2795 C C . ILE B 1 22 ? 13.125 -19.859 -21.938 1 95.12 22 ILE B C 1
ATOM 2797 O O . ILE B 1 22 ? 13.516 -19.688 -20.781 1 95.12 22 ILE B O 1
ATOM 2801 N N . VAL B 1 23 ? 13.461 -20.938 -22.719 1 96.81 23 VAL B N 1
ATOM 2802 C CA . VAL B 1 23 ? 14.117 -22.078 -22.109 1 96.81 23 VAL B CA 1
ATOM 2803 C C . VAL B 1 23 ? 15.477 -22.312 -22.766 1 96.81 23 VAL B C 1
ATOM 2805 O O . VAL B 1 23 ? 15.594 -22.297 -24 1 96.81 23 VAL B O 1
ATOM 2808 N N . SER B 1 24 ? 16.453 -22.453 -21.953 1 97.19 24 SER B N 1
ATOM 2809 C CA . SER B 1 24 ? 17.766 -22.922 -22.391 1 97.19 24 SER B CA 1
ATOM 2810 C C . SER B 1 24 ? 18.203 -24.141 -21.578 1 97.19 24 SER B C 1
ATOM 2812 O O . SER B 1 24 ? 17.969 -24.219 -20.375 1 97.19 24 SER B O 1
ATOM 2814 N N . ALA B 1 25 ? 18.781 -25.125 -22.25 1 97.94 25 ALA B N 1
ATOM 2815 C CA . ALA B 1 25 ? 19.359 -26.297 -21.609 1 97.94 25 ALA B CA 1
ATOM 2816 C C . ALA B 1 25 ? 20.797 -26.516 -22.062 1 97.94 25 ALA B C 1
ATOM 2818 O O . ALA B 1 25 ? 21.078 -26.5 -23.266 1 97.94 25 ALA B O 1
ATOM 2819 N N . ILE B 1 26 ? 21.656 -26.672 -21.062 1 97.19 26 ILE B N 1
ATOM 2820 C CA . ILE B 1 26 ? 23.062 -26.859 -21.391 1 97.19 26 ILE B CA 1
ATOM 2821 C C . ILE B 1 26 ? 23.625 -28.031 -20.578 1 97.19 26 ILE B C 1
ATOM 2823 O O . ILE B 1 26 ? 23.047 -28.422 -19.562 1 97.19 26 ILE B O 1
ATOM 2827 N N . ASN B 1 27 ? 24.719 -28.625 -21.094 1 96.12 27 ASN B N 1
ATOM 2828 C CA . ASN B 1 27 ? 25.453 -29.625 -20.328 1 96.12 27 ASN B CA 1
ATOM 2829 C C . ASN B 1 27 ? 26.594 -28.984 -19.531 1 96.12 27 ASN B C 1
ATOM 2831 O O . ASN B 1 27 ? 26.688 -27.766 -19.438 1 96.12 27 ASN B O 1
ATOM 2835 N N . PHE B 1 28 ? 27.359 -29.766 -18.906 1 94.44 28 PHE B N 1
ATOM 2836 C CA . PHE B 1 28 ? 28.422 -29.281 -18.031 1 94.44 28 PHE B CA 1
ATOM 2837 C C . PHE B 1 28 ? 29.438 -28.453 -18.812 1 94.44 28 PHE B C 1
ATOM 2839 O O . PHE B 1 28 ? 30.031 -27.516 -18.281 1 94.44 28 PHE B O 1
ATOM 2846 N N . ASP B 1 29 ? 29.641 -28.766 -20.109 1 93.69 29 ASP B N 1
ATOM 2847 C CA . ASP B 1 29 ? 30.609 -28.078 -20.953 1 93.69 29 ASP B CA 1
ATOM 2848 C C . ASP B 1 29 ? 30 -26.812 -21.578 1 93.69 29 ASP B C 1
ATOM 2850 O O . ASP B 1 29 ? 30.578 -26.219 -22.484 1 93.69 29 ASP B O 1
ATOM 2854 N N . GLN B 1 30 ? 28.734 -26.469 -21.25 1 92.62 30 GLN B N 1
ATOM 2855 C CA . GLN B 1 30 ? 28.016 -25.281 -21.688 1 92.62 30 GLN B CA 1
ATOM 2856 C C . GLN B 1 30 ? 27.547 -25.422 -23.141 1 92.62 30 GLN B C 1
ATOM 2858 O O . GLN B 1 30 ? 27.359 -24.406 -23.828 1 92.62 30 GLN B O 1
ATOM 2863 N N . GLU B 1 31 ? 27.516 -26.672 -23.594 1 94.5 31 GLU B N 1
ATOM 2864 C CA . GLU B 1 31 ? 26.938 -26.891 -24.906 1 94.5 31 GLU B CA 1
ATOM 2865 C C . GLU B 1 31 ? 25.406 -26.812 -24.875 1 94.5 31 GLU B C 1
ATOM 2867 O O . GLU B 1 31 ? 24.766 -27.438 -24.016 1 94.5 31 GLU B O 1
ATOM 2872 N N . PHE B 1 32 ? 24.875 -26.078 -25.828 1 95.69 32 PHE B N 1
ATOM 2873 C CA . PHE B 1 32 ? 23.422 -25.922 -25.891 1 95.69 32 PHE B CA 1
ATOM 2874 C C . PHE B 1 32 ? 22.781 -27.203 -26.422 1 95.69 32 PHE B C 1
ATOM 2876 O O . PHE B 1 32 ? 23.141 -27.703 -27.484 1 95.69 32 PHE B O 1
ATOM 2883 N N . LEU B 1 33 ? 21.891 -27.672 -25.688 1 96.88 33 LEU B N 1
ATOM 2884 C CA . LEU B 1 33 ? 21.031 -28.75 -26.172 1 96.88 33 LEU B CA 1
ATOM 2885 C C . LEU B 1 33 ? 19.641 -28.219 -26.516 1 96.88 33 LEU B C 1
ATOM 2887 O O . LEU B 1 33 ? 18.938 -28.797 -27.344 1 96.88 33 LEU B O 1
ATOM 2891 N N . ILE B 1 34 ? 19.188 -27.188 -25.812 1 96.38 34 ILE B N 1
ATOM 2892 C CA . ILE B 1 34 ? 18.047 -26.328 -26.141 1 96.38 34 ILE B CA 1
ATOM 2893 C C . ILE B 1 34 ? 18.469 -24.859 -26.062 1 96.38 34 ILE B C 1
ATOM 2895 O O . ILE B 1 34 ? 18.922 -24.391 -25.016 1 96.38 34 ILE B O 1
ATOM 2899 N N . LYS B 1 35 ? 18.359 -24.156 -27.172 1 95.44 35 LYS B N 1
ATOM 2900 C CA . LYS B 1 35 ? 18.859 -22.797 -27.234 1 95.44 35 LYS B CA 1
ATOM 2901 C C . LYS B 1 35 ? 17.703 -21.797 -27.281 1 95.44 35 LYS B C 1
ATOM 2903 O O . LYS B 1 35 ? 17.125 -21.562 -28.344 1 95.44 35 LYS B O 1
ATOM 2908 N N . MET B 1 36 ? 17.422 -21.156 -26.219 1 93.06 36 MET B N 1
ATOM 2909 C CA . MET B 1 36 ? 16.5 -20.047 -26.047 1 93.06 36 MET B CA 1
ATOM 2910 C C . MET B 1 36 ? 15.18 -20.328 -26.766 1 93.06 36 MET B C 1
ATOM 2912 O O . MET B 1 36 ? 14.711 -19.484 -27.547 1 93.06 36 MET B O 1
ATOM 2916 N N . LYS B 1 37 ? 14.602 -21.406 -26.516 1 95.62 37 LYS B N 1
ATOM 2917 C CA . LYS B 1 37 ? 13.32 -21.766 -27.125 1 95.62 37 LYS B CA 1
ATOM 2918 C C . LYS B 1 37 ? 12.164 -21.188 -26.328 1 95.62 37 LYS B C 1
ATOM 2920 O O . LYS B 1 37 ? 12.156 -21.234 -25.094 1 95.62 37 LYS B O 1
ATOM 2925 N N . SER B 1 38 ? 11.266 -20.656 -27.047 1 95.5 38 SER B N 1
ATOM 2926 C CA . SER B 1 38 ? 10.078 -20.094 -26.422 1 95.5 38 SER B CA 1
ATOM 2927 C C . SER B 1 38 ? 8.961 -21.125 -26.312 1 95.5 38 SER B C 1
ATOM 2929 O O . SER B 1 38 ? 8.672 -21.844 -27.266 1 95.5 38 SER B O 1
ATOM 2931 N N . VAL B 1 39 ? 8.391 -21.312 -25.125 1 95.5 39 VAL B N 1
ATOM 2932 C CA . VAL B 1 39 ? 7.215 -22.156 -24.891 1 95.5 39 VAL B CA 1
ATOM 2933 C C . VAL B 1 39 ? 6.133 -21.344 -24.188 1 95.5 39 VAL B C 1
ATOM 2935 O O . VAL B 1 39 ? 6.43 -20.531 -23.312 1 95.5 39 VAL B O 1
ATOM 2938 N N . PRO B 1 40 ? 4.859 -21.562 -24.594 1 94.38 40 PRO B N 1
ATOM 2939 C CA . PRO B 1 40 ? 3.785 -20.844 -23.906 1 94.38 40 PRO B CA 1
ATOM 2940 C C . PRO B 1 40 ? 3.727 -21.156 -22.422 1 94.38 40 PRO B C 1
ATOM 2942 O O . PRO B 1 40 ? 3.984 -22.297 -22.016 1 94.38 40 PRO B O 1
ATOM 2945 N N . ASN B 1 41 ? 3.459 -20.141 -21.578 1 92.19 41 ASN B N 1
ATOM 2946 C CA . ASN B 1 41 ? 3.258 -20.359 -20.156 1 92.19 41 ASN B CA 1
ATOM 2947 C C . ASN B 1 41 ? 1.84 -20.828 -19.844 1 92.19 41 ASN B C 1
ATOM 2949 O O . ASN B 1 41 ? 1.067 -20.125 -19.203 1 92.19 41 ASN B O 1
ATOM 2953 N N . THR B 1 42 ? 1.509 -22 -20.359 1 91.94 42 THR B N 1
ATOM 2954 C CA . THR B 1 42 ? 0.234 -22.688 -20.234 1 91.94 42 THR B CA 1
ATOM 2955 C C . THR B 1 42 ? 0.454 -24.172 -19.953 1 91.94 42 THR B C 1
ATOM 2957 O O . THR B 1 42 ? 1.591 -24.656 -19.969 1 91.94 42 THR B O 1
ATOM 2960 N N . GLN B 1 43 ? -0.693 -24.797 -19.719 1 90.56 43 GLN B N 1
ATOM 2961 C CA . GLN B 1 43 ? -0.604 -26.25 -19.547 1 90.56 43 GLN B CA 1
ATOM 2962 C C . GLN B 1 43 ? 0.007 -26.906 -20.781 1 90.56 43 GLN B C 1
ATOM 2964 O O . GLN B 1 43 ? 0.888 -27.766 -20.672 1 90.56 43 GLN B O 1
ATOM 2969 N N . PHE B 1 44 ? -0.427 -26.484 -21.906 1 92.19 44 PHE B N 1
ATOM 2970 C CA . PHE B 1 44 ? 0.092 -27.016 -23.156 1 92.19 44 PHE B CA 1
ATOM 2971 C C . PHE B 1 44 ? 1.581 -26.734 -23.297 1 92.19 44 PHE B C 1
ATOM 2973 O O . PHE B 1 44 ? 2.354 -27.594 -23.703 1 92.19 44 PHE B O 1
ATOM 2980 N N . GLY B 1 45 ? 1.922 -25.562 -22.922 1 94.44 45 GLY B N 1
ATOM 2981 C CA . GLY B 1 45 ? 3.326 -25.188 -22.984 1 94.44 45 GLY B CA 1
ATOM 2982 C C . GLY B 1 45 ? 4.203 -25.984 -22.031 1 94.44 45 GLY B C 1
ATOM 2983 O O . GLY B 1 45 ? 5.332 -26.344 -22.375 1 94.44 45 GLY B O 1
ATOM 2984 N N . ALA B 1 46 ? 3.697 -26.281 -20.906 1 94.56 46 ALA B N 1
ATOM 2985 C CA . ALA B 1 46 ? 4.43 -27.094 -19.938 1 94.56 46 ALA B CA 1
ATOM 2986 C C . ALA B 1 46 ? 4.641 -28.516 -20.469 1 94.56 46 ALA B C 1
ATOM 2988 O O . ALA B 1 46 ? 5.727 -29.078 -20.328 1 94.56 46 ALA B O 1
ATOM 2989 N N . GLU B 1 47 ? 3.65 -28.969 -21.094 1 95.06 47 GLU B N 1
ATOM 2990 C CA . GLU B 1 47 ? 3.746 -30.312 -21.688 1 95.06 47 GLU B CA 1
ATOM 2991 C C . GLU B 1 47 ? 4.75 -30.328 -22.828 1 95.06 47 GLU B C 1
ATOM 2993 O O . GLU B 1 47 ? 5.516 -31.281 -22.969 1 95.06 47 GLU B O 1
ATOM 2998 N N . GLN B 1 48 ? 4.703 -29.297 -23.547 1 96.88 48 GLN B N 1
ATOM 2999 C CA . GLN B 1 48 ? 5.676 -29.172 -24.625 1 96.88 48 GLN B CA 1
ATOM 3000 C C . GLN B 1 48 ? 7.102 -29.141 -24.078 1 96.88 48 GLN B C 1
ATOM 3002 O O . GLN B 1 48 ? 7.996 -29.797 -24.625 1 96.88 48 GLN B O 1
ATOM 3007 N N . LEU B 1 49 ? 7.266 -28.406 -23.062 1 97.38 49 LEU B N 1
ATOM 3008 C CA . LEU B 1 49 ? 8.578 -28.297 -22.438 1 97.38 49 LEU B CA 1
ATOM 3009 C C . LEU B 1 49 ? 9.031 -29.656 -21.891 1 97.38 49 LEU B C 1
ATOM 3011 O O . LEU B 1 49 ? 10.188 -30.047 -22.094 1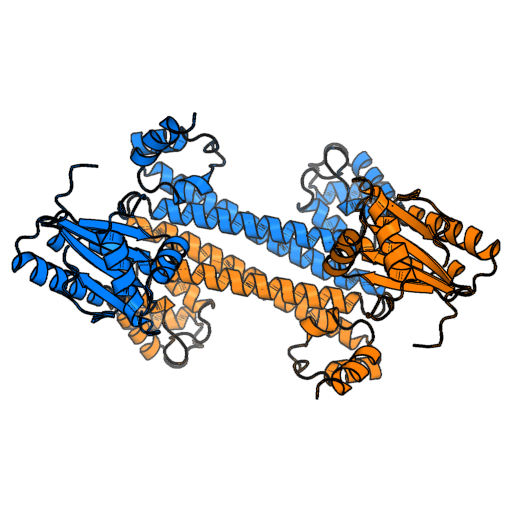 97.38 49 LEU B O 1
ATOM 3015 N N . GLU B 1 50 ? 8.164 -30.312 -21.219 1 97.38 50 GLU B N 1
ATOM 3016 C CA . GLU B 1 50 ? 8.477 -31.641 -20.719 1 97.38 50 GLU B CA 1
ATOM 3017 C C . GLU B 1 50 ? 8.945 -32.562 -21.844 1 97.38 50 GLU B C 1
ATOM 3019 O O . GLU B 1 50 ? 9.969 -33.25 -21.703 1 97.38 50 GLU B O 1
ATOM 3024 N N . THR B 1 51 ? 8.18 -32.531 -22.953 1 97.38 51 THR B N 1
ATOM 3025 C CA . THR B 1 51 ? 8.508 -33.375 -24.094 1 97.38 51 THR B CA 1
ATOM 3026 C C . THR B 1 51 ? 9.883 -33.062 -24.641 1 97.38 51 THR B C 1
ATOM 3028 O O . THR B 1 51 ? 10.68 -33.938 -24.938 1 97.38 51 THR B O 1
ATOM 3031 N N . MET B 1 52 ? 10.156 -31.812 -24.719 1 97.38 52 MET B N 1
ATOM 3032 C CA . MET B 1 52 ? 11.445 -31.344 -25.219 1 97.38 52 MET B CA 1
ATOM 3033 C C . MET B 1 52 ? 12.578 -31.812 -24.312 1 97.38 52 MET B C 1
ATOM 3035 O O . MET B 1 52 ? 13.609 -32.281 -24.781 1 97.38 52 MET B O 1
ATOM 3039 N N . LEU B 1 53 ? 12.406 -31.688 -23.062 1 97.88 53 LEU B N 1
ATOM 3040 C CA . LEU B 1 53 ? 13.445 -32.062 -22.094 1 97.88 53 LEU B CA 1
ATOM 3041 C C . LEU B 1 53 ? 13.664 -33.562 -22.078 1 97.88 53 LEU B C 1
ATOM 3043 O O . LEU B 1 53 ? 14.812 -34.031 -22.062 1 97.88 53 LEU B O 1
ATOM 3047 N N . VAL B 1 54 ? 12.594 -34.312 -22.141 1 97.19 54 VAL B N 1
ATOM 3048 C CA . VAL B 1 54 ? 12.688 -35.75 -22.125 1 97.19 54 VAL B CA 1
ATOM 3049 C C . VAL B 1 54 ? 13.438 -36.25 -23.359 1 97.19 54 VAL B C 1
ATOM 3051 O O . VAL B 1 54 ? 14.273 -37.156 -23.266 1 97.19 54 VAL B O 1
ATOM 3054 N N . LYS B 1 55 ? 13.133 -35.594 -24.469 1 96.69 55 LYS B N 1
ATOM 3055 C CA . LYS B 1 55 ? 13.828 -35.969 -25.703 1 96.69 55 LYS B CA 1
ATOM 3056 C C . LYS B 1 55 ? 15.336 -35.781 -25.562 1 96.69 55 LYS B C 1
ATOM 3058 O O . LYS B 1 55 ? 16.109 -36.625 -25.984 1 96.69 55 LYS B O 1
ATOM 3063 N N . VAL B 1 56 ? 15.734 -34.688 -24.953 1 96.94 56 VAL B N 1
ATOM 3064 C CA . VAL B 1 56 ? 17.141 -34.406 -24.734 1 96.94 56 VAL B CA 1
ATOM 3065 C C . VAL B 1 56 ? 17.734 -35.406 -23.75 1 96.94 56 VAL B C 1
ATOM 3067 O O . VAL B 1 56 ? 18.828 -35.938 -23.984 1 96.94 56 VAL B O 1
ATOM 3070 N N . LEU B 1 57 ? 17.031 -35.688 -22.719 1 96.25 57 LEU B N 1
ATOM 3071 C CA . LEU B 1 57 ? 17.5 -36.562 -21.656 1 96.25 57 LEU B CA 1
ATOM 3072 C C . LEU B 1 57 ? 17.641 -38 -22.156 1 96.25 57 LEU B C 1
ATOM 3074 O O . LEU B 1 57 ? 18.578 -38.688 -21.781 1 96.25 57 LEU B O 1
ATOM 3078 N N . GLU B 1 58 ? 16.75 -38.406 -23.062 1 93.75 58 GLU B N 1
ATOM 3079 C CA . GLU B 1 58 ? 16.766 -39.75 -23.609 1 93.75 58 GLU B CA 1
ATOM 3080 C C . GLU B 1 58 ? 17.953 -39.938 -24.547 1 93.75 58 GLU B C 1
ATOM 3082 O O . GLU B 1 58 ? 18.5 -41.062 -24.656 1 93.75 58 GLU B O 1
ATOM 3087 N N . ASN B 1 59 ? 18.297 -38.938 -25.234 1 90.06 59 ASN B N 1
ATOM 3088 C CA . ASN B 1 59 ? 19.312 -39.031 -26.266 1 90.06 59 ASN B CA 1
ATOM 3089 C C . ASN B 1 59 ? 20.719 -38.875 -25.672 1 90.06 59 ASN B C 1
ATOM 3091 O O . ASN B 1 59 ? 21.719 -39.125 -26.359 1 90.06 59 ASN B O 1
ATOM 3095 N N . CYS B 1 60 ? 20.719 -38.438 -24.453 1 84.38 60 CYS B N 1
ATOM 3096 C CA . CYS B 1 60 ? 22 -38.25 -23.797 1 84.38 60 CYS B CA 1
ATOM 3097 C C . CYS B 1 60 ? 22.078 -39.062 -22.516 1 84.38 60 CYS B C 1
ATOM 3099 O O . CYS B 1 60 ? 21.109 -39.719 -22.141 1 84.38 60 CYS B O 1
ATOM 3101 N N . THR B 1 61 ? 23.203 -39.25 -21.953 1 86.5 61 THR B N 1
ATOM 3102 C CA . THR B 1 61 ? 23.422 -40.094 -20.781 1 86.5 61 THR B CA 1
ATOM 3103 C C . THR B 1 61 ? 23.25 -39.281 -19.484 1 86.5 61 THR B C 1
ATOM 3105 O O . THR B 1 61 ? 24.109 -39.375 -18.594 1 86.5 61 THR B O 1
ATOM 3108 N N . PHE B 1 62 ? 22.25 -38.5 -19.469 1 93.38 62 PHE B N 1
ATOM 3109 C CA . PHE B 1 62 ? 22.016 -37.719 -18.266 1 93.38 62 PHE B CA 1
ATOM 3110 C C . PHE B 1 62 ? 21.297 -38.562 -17.203 1 93.38 62 PHE B C 1
ATOM 3112 O O . PHE B 1 62 ? 20.438 -39.375 -17.531 1 93.38 62 PHE B O 1
ATOM 3119 N N . LYS B 1 63 ? 21.609 -38.312 -15.992 1 93.94 63 LYS B N 1
ATOM 3120 C CA . LYS B 1 63 ? 20.984 -39.031 -14.867 1 93.94 63 LYS B CA 1
ATOM 3121 C C . LYS B 1 63 ? 20.125 -38.062 -14.047 1 93.94 63 LYS B C 1
ATOM 3123 O O . LYS B 1 63 ? 19.266 -38.5 -13.281 1 93.94 63 LYS B O 1
ATOM 3128 N N . THR B 1 64 ? 20.453 -36.812 -14.25 1 95.62 64 THR B N 1
ATOM 3129 C CA . THR B 1 64 ? 19.766 -35.781 -13.445 1 95.62 64 THR B CA 1
ATOM 3130 C C . THR B 1 64 ? 19.5 -34.531 -14.281 1 95.62 64 THR B C 1
ATOM 3132 O O . THR B 1 64 ? 20.188 -34.281 -15.266 1 95.62 64 THR B O 1
ATOM 3135 N N . VAL B 1 65 ? 18.391 -33.875 -13.953 1 97.06 65 VAL B N 1
ATOM 3136 C CA . VAL B 1 65 ? 18.109 -32.594 -14.578 1 97.06 65 VAL B CA 1
ATOM 3137 C C . VAL B 1 65 ? 17.875 -31.531 -13.492 1 97.06 65 VAL B C 1
ATOM 3139 O O . VAL B 1 65 ? 17.078 -31.75 -12.57 1 97.06 65 VAL B O 1
ATOM 3142 N N . ILE B 1 66 ? 18.625 -30.438 -13.539 1 96.88 66 ILE B N 1
ATOM 3143 C CA . ILE B 1 66 ? 18.469 -29.297 -12.648 1 96.88 66 ILE B CA 1
ATOM 3144 C C . ILE B 1 66 ? 17.844 -28.125 -13.414 1 96.88 66 ILE B C 1
ATOM 3146 O O . ILE B 1 66 ? 18.359 -27.703 -14.453 1 96.88 66 ILE B O 1
ATOM 3150 N N . ILE B 1 67 ? 16.703 -27.672 -12.906 1 97.12 67 ILE B N 1
ATOM 3151 C CA . ILE B 1 67 ? 15.961 -26.609 -13.57 1 97.12 67 ILE B CA 1
ATOM 3152 C C . ILE B 1 67 ? 15.922 -25.375 -12.68 1 97.12 67 ILE B C 1
ATOM 3154 O O . ILE B 1 67 ? 15.43 -25.422 -11.555 1 97.12 67 ILE B O 1
ATOM 3158 N N . GLY B 1 68 ? 16.484 -24.297 -13.18 1 95.31 68 GLY B N 1
ATOM 3159 C CA . GLY B 1 68 ? 16.406 -23.031 -12.477 1 95.31 68 GLY B CA 1
ATOM 3160 C C . GLY B 1 68 ? 15.398 -22.062 -13.078 1 95.31 68 GLY B C 1
ATOM 3161 O O . GLY B 1 68 ? 15.336 -21.922 -14.305 1 95.31 68 GLY B O 1
ATOM 3162 N N . LEU B 1 69 ? 14.547 -21.469 -12.25 1 93.12 69 LEU B N 1
ATOM 3163 C CA . LEU B 1 69 ? 13.625 -20.406 -12.633 1 93.12 69 LEU B CA 1
ATOM 3164 C C . LEU B 1 69 ? 13.93 -19.125 -11.859 1 93.12 69 LEU B C 1
ATOM 3166 O O . LEU B 1 69 ? 14.266 -19.172 -10.672 1 93.12 69 LEU B O 1
ATOM 3170 N N . GLU B 1 70 ? 13.914 -18.031 -12.555 1 82.75 70 GLU B N 1
ATOM 3171 C CA . GLU B 1 70 ? 14.055 -16.797 -11.805 1 82.75 70 GLU B CA 1
ATOM 3172 C C . GLU B 1 70 ? 12.773 -16.438 -11.062 1 82.75 70 GLU B C 1
ATOM 3174 O O . GLU B 1 70 ? 11.688 -16.438 -11.656 1 82.75 70 GLU B O 1
ATOM 3179 N N . SER B 1 71 ? 12.906 -16.281 -9.742 1 67 71 SER B N 1
ATOM 3180 C CA . SER B 1 71 ? 11.805 -16.078 -8.805 1 67 71 SER B CA 1
ATOM 3181 C C . SER B 1 71 ? 11.211 -14.68 -8.961 1 67 71 SER B C 1
ATOM 3183 O O . SER B 1 71 ? 11.336 -13.844 -8.062 1 67 71 SER B O 1
ATOM 3185 N N . THR B 1 72 ? 10.945 -14.086 -10.023 1 57.84 72 THR B N 1
ATOM 3186 C CA . THR B 1 72 ? 10.531 -12.688 -10.031 1 57.84 72 THR B CA 1
ATOM 3187 C C . THR B 1 72 ? 9.016 -12.57 -9.891 1 57.84 72 THR B C 1
ATOM 3189 O O . THR B 1 72 ? 8.508 -11.555 -9.422 1 57.84 72 THR B O 1
ATOM 3192 N N . SER B 1 73 ? 8.352 -13.688 -10.305 1 65.06 73 SER B N 1
ATOM 3193 C CA . SER B 1 73 ? 6.918 -13.438 -10.383 1 65.06 73 SER B CA 1
ATOM 3194 C C . SER B 1 73 ? 6.121 -14.703 -10.086 1 65.06 73 SER B C 1
ATOM 3196 O O . SER B 1 73 ? 6.695 -15.781 -9.93 1 65.06 73 SER B O 1
ATOM 3198 N N . PHE B 1 74 ? 4.895 -14.5 -9.734 1 77 74 PHE B N 1
ATOM 3199 C CA . PHE B 1 74 ? 3.961 -15.594 -9.516 1 77 74 PHE B CA 1
ATOM 3200 C C . PHE B 1 74 ? 3.734 -16.391 -10.797 1 77 74 PHE B C 1
ATOM 3202 O O . PHE B 1 74 ? 3.168 -17.484 -10.773 1 77 74 PHE B O 1
ATOM 3209 N N . TYR B 1 75 ? 4.41 -16.062 -11.828 1 87.25 75 TYR B N 1
ATOM 3210 C CA . TYR B 1 75 ? 4.188 -16.719 -13.117 1 87.25 75 TYR B CA 1
ATOM 3211 C C . TYR B 1 75 ? 4.938 -18.047 -13.195 1 87.25 75 TYR B C 1
ATOM 3213 O O . TYR B 1 75 ? 4.668 -18.875 -14.07 1 87.25 75 TYR B O 1
ATOM 3221 N N . GLY B 1 76 ? 5.816 -18.219 -12.273 1 88.75 76 GLY B N 1
ATOM 3222 C CA . GLY B 1 76 ? 6.652 -19.406 -12.32 1 88.75 76 GLY B CA 1
ATOM 3223 C C . GLY B 1 76 ? 6.121 -20.547 -11.477 1 88.75 76 GLY B C 1
ATOM 3224 O O . GLY B 1 76 ? 6.605 -21.672 -11.57 1 88.75 76 GLY B O 1
ATOM 3225 N N . VAL B 1 77 ? 5.055 -20.281 -10.742 1 85.44 77 VAL B N 1
ATOM 3226 C CA . VAL B 1 77 ? 4.566 -21.25 -9.773 1 85.44 77 VAL B CA 1
ATOM 3227 C C . VAL B 1 77 ? 4.043 -22.484 -10.5 1 85.44 77 VAL B C 1
ATOM 3229 O O . VAL B 1 77 ? 4.395 -23.625 -10.156 1 85.44 77 VAL B O 1
ATOM 3232 N N . HIS B 1 78 ? 3.293 -22.297 -11.57 1 89.56 78 HIS B N 1
ATOM 3233 C CA . HIS B 1 78 ? 2.682 -23.406 -12.289 1 89.56 78 HIS B CA 1
ATOM 3234 C C . HIS B 1 78 ? 3.74 -24.281 -12.961 1 89.56 78 HIS B C 1
ATOM 3236 O O . HIS B 1 78 ? 3.721 -25.5 -12.82 1 89.56 78 HIS B O 1
ATOM 3242 N N . ILE B 1 79 ? 4.617 -23.641 -13.586 1 91.69 79 ILE B N 1
ATOM 3243 C CA . ILE B 1 79 ? 5.613 -24.406 -14.328 1 91.69 79 ILE B CA 1
ATOM 3244 C C . ILE B 1 79 ? 6.551 -25.109 -13.352 1 91.69 79 ILE B C 1
ATOM 3246 O O . ILE B 1 79 ? 6.973 -26.25 -13.602 1 91.69 79 ILE B O 1
ATOM 3250 N N . ALA B 1 80 ? 6.875 -24.453 -12.258 1 89.69 80 ALA B N 1
ATOM 3251 C CA . ALA B 1 80 ? 7.691 -25.094 -11.227 1 89.69 80 ALA B CA 1
ATOM 3252 C C . ALA B 1 80 ? 6.996 -26.328 -10.672 1 89.69 80 ALA B C 1
ATOM 3254 O O . ALA B 1 80 ? 7.613 -27.391 -10.531 1 89.69 80 ALA B O 1
ATOM 3255 N N . ASN B 1 81 ? 5.742 -26.203 -10.398 1 86.06 81 ASN B N 1
ATOM 3256 C CA . ASN B 1 81 ? 4.965 -27.328 -9.891 1 86.06 81 ASN B CA 1
ATOM 3257 C C . ASN B 1 81 ? 4.875 -28.453 -10.914 1 86.06 81 ASN B C 1
ATOM 3259 O O . ASN B 1 81 ? 5.039 -29.625 -10.562 1 86.06 81 ASN B O 1
ATOM 3263 N N . PHE B 1 82 ? 4.625 -28.094 -12.117 1 90.38 82 PHE B N 1
ATOM 3264 C CA . PHE B 1 82 ? 4.477 -29.062 -13.188 1 90.38 82 PHE B CA 1
ATOM 3265 C C . PHE B 1 82 ? 5.766 -29.859 -13.383 1 90.38 82 PHE B C 1
ATOM 3267 O O . PHE B 1 82 ? 5.75 -31.094 -13.367 1 90.38 82 PHE B O 1
ATOM 3274 N N . LEU B 1 83 ? 6.84 -29.156 -13.438 1 93.5 83 LEU B N 1
ATOM 3275 C CA . LEU B 1 83 ? 8.109 -29.797 -13.758 1 93.5 83 LEU B CA 1
ATOM 3276 C C . LEU B 1 83 ? 8.617 -30.625 -12.586 1 93.5 83 LEU B C 1
ATOM 3278 O O . LEU B 1 83 ? 9.258 -31.656 -12.773 1 93.5 83 LEU B O 1
ATOM 3282 N N . SER B 1 84 ? 8.328 -30.172 -11.398 1 89.12 84 SER B N 1
ATOM 3283 C CA . SER B 1 84 ? 8.789 -30.891 -10.211 1 89.12 84 SER B CA 1
ATOM 3284 C C . SER B 1 84 ? 8.023 -32.188 -10.031 1 89.12 84 SER B C 1
ATOM 3286 O O . SER B 1 84 ? 8.523 -33.125 -9.398 1 89.12 84 SER B O 1
ATOM 3288 N N . SER B 1 85 ? 6.859 -32.281 -10.609 1 85.69 85 SER B N 1
ATOM 3289 C CA . SER B 1 85 ? 6.031 -33.469 -10.414 1 85.69 85 SER B CA 1
ATOM 3290 C C . SER B 1 85 ? 5.805 -34.188 -11.727 1 85.69 85 SER B C 1
ATOM 3292 O O . SER B 1 85 ? 4.918 -35.062 -11.82 1 85.69 85 SER B O 1
ATOM 3294 N N . SER B 1 86 ? 6.578 -33.812 -12.695 1 90.25 86 SER B N 1
ATOM 3295 C CA . SER B 1 86 ? 6.402 -34.406 -14.023 1 90.25 86 SER B CA 1
ATOM 3296 C C . SER B 1 86 ? 6.809 -35.875 -14.039 1 90.25 86 SER B C 1
ATOM 3298 O O . SER B 1 86 ? 7.934 -36.219 -13.672 1 90.25 86 SER B O 1
ATOM 3300 N N . GLU B 1 87 ? 5.891 -36.688 -14.461 1 91.25 87 GLU B N 1
ATOM 3301 C CA . GLU B 1 87 ? 6.176 -38.094 -14.555 1 91.25 87 GLU B CA 1
ATOM 3302 C C . GLU B 1 87 ? 7.258 -38.375 -15.594 1 91.25 87 GLU B C 1
ATOM 3304 O O . GLU B 1 87 ? 8.078 -39.281 -15.422 1 91.25 87 GLU B O 1
ATOM 3309 N N . GLY B 1 88 ? 7.219 -37.594 -16.641 1 94.25 88 GLY B N 1
ATOM 3310 C CA . GLY B 1 88 ? 8.203 -37.781 -17.703 1 94.25 88 GLY B CA 1
ATOM 3311 C C . GLY B 1 88 ? 9.617 -37.469 -17.25 1 94.25 88 GLY B C 1
ATOM 3312 O O . GLY B 1 88 ? 10.578 -38.062 -17.734 1 94.25 88 GLY B O 1
ATOM 3313 N N . LEU B 1 89 ? 9.719 -36.625 -16.281 1 95.75 89 LEU B N 1
ATOM 3314 C CA . LEU B 1 89 ? 11.031 -36.188 -15.828 1 95.75 89 LEU B CA 1
ATOM 3315 C C . LEU B 1 89 ? 11.484 -36.969 -14.602 1 95.75 89 LEU B C 1
ATOM 3317 O O . LEU B 1 89 ? 12.672 -36.938 -14.258 1 95.75 89 LEU B O 1
ATOM 3321 N N . MET B 1 90 ? 10.641 -37.688 -13.992 1 94.25 90 MET B N 1
ATOM 3322 C CA . MET B 1 90 ? 10.898 -38.344 -12.711 1 94.25 90 MET B CA 1
ATOM 3323 C C . MET B 1 90 ? 12.062 -39.312 -12.82 1 94.25 90 MET B C 1
ATOM 3325 O O . MET B 1 90 ? 12.914 -39.375 -11.922 1 94.25 90 MET B O 1
ATOM 3329 N N . PRO B 1 91 ? 12.164 -40.062 -13.93 1 94.31 91 PRO B N 1
ATOM 3330 C CA . PRO B 1 91 ? 13.281 -41 -14.047 1 94.31 91 PRO B CA 1
ATOM 3331 C C . PRO B 1 91 ? 14.641 -40.281 -14.016 1 94.31 91 PRO B C 1
ATOM 3333 O O . PRO B 1 91 ? 15.664 -40.938 -13.758 1 94.31 91 PRO B O 1
ATOM 3336 N N . TYR B 1 92 ? 14.664 -39.031 -14.234 1 95.12 92 TYR B N 1
ATOM 3337 C CA . TYR B 1 92 ? 15.922 -38.281 -14.312 1 95.12 92 TYR B CA 1
ATOM 3338 C C . TYR B 1 92 ? 16.109 -37.406 -13.07 1 95.12 92 TYR B C 1
ATOM 3340 O O . TYR B 1 92 ? 16.891 -36.469 -13.086 1 95.12 92 TYR B O 1
ATOM 3348 N N . LYS B 1 93 ? 15.344 -37.594 -12.055 1 92.5 93 LYS B N 1
ATOM 3349 C CA . LYS B 1 93 ? 15.477 -36.938 -10.766 1 92.5 93 LYS B CA 1
ATOM 3350 C C . LYS B 1 93 ? 15.508 -35.406 -10.93 1 92.5 93 LYS B C 1
ATOM 3352 O O . LYS B 1 93 ? 16.516 -34.781 -10.625 1 92.5 93 LYS B O 1
ATOM 3357 N N . PRO B 1 94 ? 14.43 -34.875 -11.336 1 94.31 94 PRO B N 1
ATOM 3358 C CA . PRO B 1 94 ? 14.375 -33.406 -11.539 1 94.31 94 PRO B CA 1
ATOM 3359 C C . PRO B 1 94 ? 14.477 -32.625 -10.234 1 94.31 94 PRO B C 1
ATOM 3361 O O . PRO B 1 94 ? 13.867 -33.031 -9.227 1 94.31 94 PRO B O 1
ATOM 3364 N N . TYR B 1 95 ? 15.359 -31.609 -10.227 1 93.81 95 TYR B N 1
ATOM 3365 C CA . TYR B 1 95 ? 15.422 -30.594 -9.172 1 93.81 95 TYR B CA 1
ATOM 3366 C C . TYR B 1 95 ? 15.086 -29.219 -9.727 1 93.81 95 TYR B C 1
ATOM 3368 O O . TYR B 1 95 ? 15.812 -28.688 -10.57 1 93.81 95 TYR B O 1
ATOM 3376 N N . VAL B 1 96 ? 13.938 -28.719 -9.258 1 93.44 96 VAL B N 1
ATOM 3377 C CA . VAL B 1 96 ? 13.492 -27.406 -9.695 1 93.44 96 VAL B CA 1
ATOM 3378 C C . VAL B 1 96 ? 13.797 -26.359 -8.617 1 93.44 96 VAL B C 1
ATOM 3380 O O . VAL B 1 96 ? 13.492 -26.562 -7.445 1 93.44 96 VAL B O 1
ATOM 3383 N N . TYR B 1 97 ? 14.469 -25.266 -9.062 1 90.56 97 TYR B N 1
ATOM 3384 C CA . TYR B 1 97 ? 14.859 -24.219 -8.117 1 90.56 97 TYR B CA 1
ATOM 3385 C C . TYR B 1 97 ? 14.32 -22.859 -8.555 1 90.56 97 TYR B C 1
ATOM 3387 O O . TYR B 1 97 ? 14.391 -22.516 -9.734 1 90.56 97 TYR B O 1
ATOM 3395 N N . CYS B 1 98 ? 13.688 -22.203 -7.594 1 87.5 98 CYS B N 1
ATOM 3396 C CA . CYS B 1 98 ? 13.383 -20.781 -7.793 1 87.5 98 CYS B CA 1
ATOM 3397 C C . CYS B 1 98 ? 14.516 -19.906 -7.293 1 87.5 98 CYS B C 1
ATOM 3399 O O . CYS B 1 98 ? 14.766 -19.828 -6.09 1 87.5 98 CYS B O 1
ATOM 3401 N N . LEU B 1 99 ? 15.148 -19.172 -8.242 1 89.31 99 LEU B N 1
ATOM 3402 C CA . LEU B 1 99 ? 16.391 -18.469 -7.934 1 89.31 99 LEU B CA 1
ATOM 3403 C C . LEU B 1 99 ? 16.125 -17 -7.598 1 89.31 99 LEU B C 1
ATOM 3405 O O . LEU B 1 99 ? 15.234 -16.375 -8.18 1 89.31 99 LEU B O 1
ATOM 3409 N N . ASN B 1 100 ? 16.922 -16.484 -6.707 1 82.44 100 ASN B N 1
ATOM 3410 C CA . ASN B 1 100 ? 16.875 -15.07 -6.352 1 82.44 100 ASN B CA 1
ATOM 3411 C C . ASN B 1 100 ? 17.297 -14.18 -7.516 1 82.44 100 ASN B C 1
ATOM 3413 O O . ASN B 1 100 ? 18.422 -14.289 -8.008 1 82.44 100 ASN B O 1
ATOM 3417 N N . PRO B 1 101 ? 16.406 -13.305 -7.855 1 83.94 101 PRO B N 1
ATOM 3418 C CA . PRO B 1 101 ? 16.703 -12.461 -9.016 1 83.94 101 PRO B CA 1
ATOM 3419 C C . PRO B 1 101 ? 17.984 -11.641 -8.836 1 83.94 101 PRO B C 1
ATOM 3421 O O . PRO B 1 101 ? 18.734 -11.453 -9.789 1 83.94 101 PRO B O 1
ATOM 3424 N N . LYS B 1 102 ? 18.188 -11.156 -7.648 1 84.69 102 LYS B N 1
ATOM 3425 C CA . LYS B 1 102 ? 19.375 -10.352 -7.395 1 84.69 102 LYS B CA 1
ATOM 3426 C C . LYS B 1 102 ? 20.641 -11.172 -7.605 1 84.69 102 LYS B C 1
ATOM 3428 O O . LYS B 1 102 ? 21.625 -10.672 -8.172 1 84.69 102 LYS B O 1
ATOM 3433 N N . GLU B 1 103 ? 20.609 -12.414 -7.16 1 86.81 103 GLU B N 1
ATOM 3434 C CA . GLU B 1 103 ? 21.766 -13.289 -7.324 1 86.81 103 GLU B CA 1
ATOM 3435 C C . GLU B 1 103 ? 22.031 -13.578 -8.797 1 86.81 103 GLU B C 1
ATOM 3437 O O . GLU B 1 103 ? 23.188 -13.578 -9.234 1 86.81 103 GLU B O 1
ATOM 3442 N N . VAL B 1 104 ? 20.984 -13.836 -9.531 1 89.19 104 VAL B N 1
ATOM 3443 C CA . VAL B 1 104 ? 21.125 -14.141 -10.953 1 89.19 104 VAL B CA 1
ATOM 3444 C C . VAL B 1 104 ? 21.641 -12.914 -11.695 1 89.19 104 VAL B C 1
ATOM 3446 O O . VAL B 1 104 ? 22.484 -13.023 -12.578 1 89.19 104 VAL B O 1
ATOM 3449 N N . ALA B 1 105 ? 21.094 -11.758 -11.328 1 87.5 105 ALA B N 1
ATOM 3450 C CA . ALA B 1 105 ? 21.531 -10.508 -11.945 1 87.5 105 ALA B CA 1
ATOM 3451 C C . ALA B 1 105 ? 23.016 -10.258 -11.703 1 87.5 105 ALA B C 1
ATOM 3453 O O . ALA B 1 105 ? 23.75 -9.883 -12.617 1 87.5 105 ALA B O 1
ATOM 3454 N N . ASN B 1 106 ? 23.469 -10.43 -10.484 1 89 106 ASN B N 1
ATOM 3455 C CA . ASN B 1 106 ? 24.875 -10.281 -10.141 1 89 106 ASN B CA 1
ATOM 3456 C C . ASN B 1 106 ? 25.75 -11.25 -10.938 1 89 106 ASN B C 1
ATOM 3458 O O . ASN B 1 106 ? 26.844 -10.883 -11.375 1 89 106 ASN B O 1
ATOM 3462 N N . TYR B 1 107 ? 25.297 -12.445 -11.07 1 91.06 107 TYR B N 1
ATOM 3463 C CA . TYR B 1 107 ? 26.031 -13.445 -11.844 1 91.06 107 TYR B CA 1
ATOM 3464 C C . TYR B 1 107 ? 26.109 -13.039 -13.312 1 91.06 107 TYR B C 1
ATOM 3466 O O . TYR B 1 107 ? 27.156 -13.234 -13.953 1 91.06 107 TYR B O 1
ATOM 3474 N N . LYS B 1 108 ? 25.016 -12.516 -13.812 1 88.81 108 LYS B N 1
ATOM 3475 C CA . LYS B 1 108 ? 24.984 -12.055 -15.195 1 88.81 108 LYS B CA 1
ATOM 3476 C C . LYS B 1 108 ? 26.047 -10.977 -15.438 1 88.81 108 LYS B C 1
ATOM 3478 O O . LYS B 1 108 ? 26.656 -10.938 -16.5 1 88.81 108 LYS B O 1
ATOM 3483 N N . ASP B 1 109 ? 26.203 -10.156 -14.43 1 85.94 109 ASP B N 1
ATOM 3484 C CA . ASP B 1 109 ? 27.156 -9.047 -14.523 1 85.94 109 ASP B CA 1
ATOM 3485 C C . ASP B 1 109 ? 28.594 -9.57 -14.641 1 85.94 109 ASP B C 1
ATOM 3487 O O . ASP B 1 109 ? 29.484 -8.844 -15.078 1 85.94 109 ASP B O 1
ATOM 3491 N N . SER B 1 110 ? 28.797 -10.688 -14.219 1 83.88 110 SER B N 1
ATOM 3492 C CA . SER B 1 110 ? 30.141 -11.25 -14.258 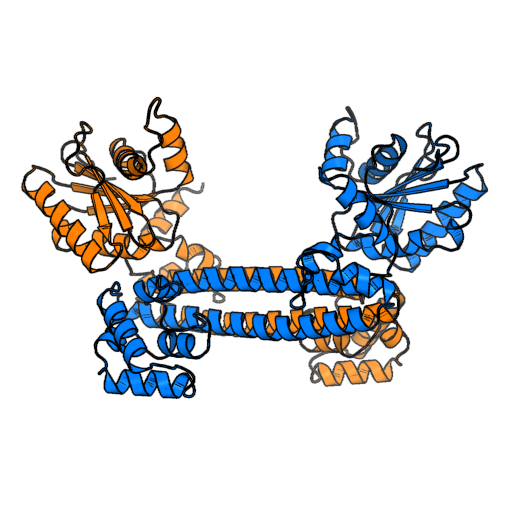1 83.88 110 SER B CA 1
ATOM 3493 C C . SER B 1 110 ? 30.531 -11.648 -15.672 1 83.88 110 SER B C 1
ATOM 3495 O O . SER B 1 110 ? 31.703 -11.914 -15.945 1 83.88 110 SER B O 1
ATOM 3497 N N . PHE B 1 111 ? 29.516 -11.703 -16.484 1 82.25 111 PHE B N 1
ATOM 3498 C CA . PHE B 1 111 ? 29.812 -12.031 -17.875 1 82.25 111 PHE B CA 1
ATOM 3499 C C . PHE B 1 111 ? 30.312 -10.797 -18.609 1 82.25 111 PHE B C 1
ATOM 3501 O O . PHE B 1 111 ? 29.844 -9.688 -18.375 1 82.25 111 PHE B O 1
ATOM 3508 N N . ASN B 1 112 ? 31.438 -10.781 -19.25 1 69.31 112 ASN B N 1
ATOM 3509 C CA . ASN B 1 112 ? 32.031 -9.664 -19.953 1 69.31 112 ASN B CA 1
ATOM 3510 C C . ASN B 1 112 ? 31.188 -9.25 -21.156 1 69.31 112 ASN B C 1
ATOM 3512 O O . ASN B 1 112 ? 31.094 -8.062 -21.484 1 69.31 112 ASN B O 1
ATOM 3516 N N . SER B 1 113 ? 30.719 -10.195 -22.031 1 66.5 113 SER B N 1
ATOM 3517 C CA . SER B 1 113 ? 30.141 -9.82 -23.312 1 66.5 113 SER B CA 1
ATOM 3518 C C . SER B 1 113 ? 28.797 -10.508 -23.547 1 66.5 113 SER B C 1
ATOM 3520 O O . SER B 1 113 ? 28.672 -11.336 -24.438 1 66.5 113 SER B O 1
ATOM 3522 N N . LEU B 1 114 ? 27.984 -10.461 -22.594 1 66.06 114 LEU B N 1
ATOM 3523 C CA . LEU B 1 114 ? 26.719 -11.086 -22.969 1 66.06 114 LEU B CA 1
ATOM 3524 C C . LEU B 1 114 ? 25.875 -10.141 -23.828 1 66.06 114 LEU B C 1
ATOM 3526 O O . LEU B 1 114 ? 25.922 -8.922 -23.641 1 66.06 114 LEU B O 1
ATOM 3530 N N . ASP B 1 115 ? 25.484 -10.57 -24.969 1 60.47 115 ASP B N 1
ATOM 3531 C CA . ASP B 1 115 ? 24.594 -9.766 -25.812 1 60.47 115 ASP B CA 1
ATOM 3532 C C . ASP B 1 115 ? 23.438 -9.18 -25 1 60.47 115 ASP B C 1
ATOM 3534 O O . ASP B 1 115 ? 23.016 -9.766 -24.016 1 60.47 115 ASP B O 1
ATOM 3538 N N . LYS B 1 116 ? 23.328 -7.953 -25.141 1 57.62 116 LYS B N 1
ATOM 3539 C CA . LYS B 1 116 ? 22.281 -7.207 -24.453 1 57.62 116 LYS B CA 1
ATOM 3540 C C . LYS B 1 116 ? 20.906 -7.793 -24.75 1 57.62 116 LYS B C 1
ATOM 3542 O O . LYS B 1 116 ? 19.875 -7.152 -24.484 1 57.62 116 LYS B O 1
ATOM 3547 N N . ASN B 1 117 ? 20.922 -9.023 -25.312 1 58.38 117 ASN B N 1
ATOM 3548 C CA . ASN B 1 117 ? 19.625 -9.578 -25.656 1 58.38 117 ASN B CA 1
ATOM 3549 C C . ASN B 1 117 ? 19 -10.336 -24.484 1 58.38 117 ASN B C 1
ATOM 3551 O O . ASN B 1 117 ? 19.688 -11.117 -23.828 1 58.38 117 ASN B O 1
ATOM 3555 N N . ASP B 1 118 ? 17.766 -9.984 -24.062 1 59.34 118 ASP B N 1
ATOM 3556 C CA . ASP B 1 118 ? 16.953 -10.531 -23 1 59.34 118 ASP B CA 1
ATOM 3557 C C . ASP B 1 118 ? 16.844 -12.055 -23.094 1 59.34 118 ASP B C 1
ATOM 3559 O O . ASP B 1 118 ? 16.609 -12.734 -22.094 1 59.34 118 ASP B O 1
ATOM 3563 N N . ARG B 1 119 ? 17.172 -12.531 -24.266 1 64.25 119 ARG B N 1
ATOM 3564 C CA . ARG B 1 119 ? 17 -13.969 -24.484 1 64.25 119 ARG B CA 1
ATOM 3565 C C . ARG B 1 119 ? 18.141 -14.758 -23.859 1 64.25 119 ARG B C 1
ATOM 3567 O O . ARG B 1 119 ? 18 -15.945 -23.562 1 64.25 119 ARG B O 1
ATOM 3574 N N . ILE B 1 120 ? 19.062 -13.93 -23.453 1 82.75 120 ILE B N 1
ATOM 3575 C CA . ILE B 1 120 ? 20.219 -14.633 -22.906 1 82.75 120 ILE B CA 1
ATOM 3576 C C . ILE B 1 120 ? 19.969 -14.961 -21.438 1 82.75 120 ILE B C 1
ATOM 3578 O O . ILE B 1 120 ? 20.688 -15.789 -20.859 1 82.75 120 ILE B O 1
ATOM 3582 N N . ASP B 1 121 ? 18.875 -14.523 -20.906 1 90.25 121 ASP B N 1
ATOM 3583 C CA . ASP B 1 121 ? 18.609 -14.68 -19.484 1 90.25 121 ASP B CA 1
ATOM 3584 C C . ASP B 1 121 ? 18.391 -16.156 -19.125 1 90.25 121 ASP B C 1
ATOM 3586 O O . ASP B 1 121 ? 18.859 -16.609 -18.078 1 90.25 121 ASP B O 1
ATOM 3590 N N . SER B 1 122 ? 17.812 -16.844 -20.094 1 94.75 122 SER B N 1
ATOM 3591 C CA . SER B 1 122 ? 17.609 -18.266 -19.828 1 94.75 122 SER B CA 1
ATOM 3592 C C . SER B 1 122 ? 18.938 -19 -19.766 1 94.75 122 SER B C 1
ATOM 3594 O O . SER B 1 122 ? 19.109 -19.922 -18.969 1 94.75 122 SER B O 1
ATOM 3596 N N . PHE B 1 123 ? 19.844 -18.625 -20.578 1 94.56 123 PHE B N 1
ATOM 3597 C CA . PHE B 1 123 ? 21.188 -19.219 -20.547 1 94.56 123 PHE B CA 1
ATOM 3598 C C . PHE B 1 123 ? 21.875 -18.922 -19.234 1 94.56 123 PHE B C 1
ATOM 3600 O O . PHE B 1 123 ? 22.484 -19.812 -18.609 1 94.56 123 PHE B O 1
ATOM 3607 N N . VAL B 1 124 ? 21.797 -17.656 -18.828 1 94.06 124 VAL B N 1
ATOM 3608 C CA . VAL B 1 124 ? 22.438 -17.234 -17.594 1 94.06 124 VAL B CA 1
ATOM 3609 C C . VAL B 1 124 ? 21.906 -18.047 -16.422 1 94.06 124 VAL B C 1
ATOM 3611 O O . VAL B 1 124 ? 22.672 -18.5 -15.562 1 94.06 124 VAL B O 1
ATOM 3614 N N . ILE B 1 125 ? 20.609 -18.297 -16.406 1 95.38 125 ILE B N 1
ATOM 3615 C CA . ILE B 1 125 ? 19.969 -19.062 -15.344 1 95.38 125 ILE B CA 1
ATOM 3616 C C . ILE B 1 125 ? 20.469 -20.516 -15.375 1 95.38 125 ILE B C 1
ATOM 3618 O O . ILE B 1 125 ? 20.797 -21.078 -14.328 1 95.38 125 ILE B O 1
ATOM 3622 N N . ALA B 1 126 ? 20.578 -21.078 -16.562 1 96.25 126 ALA B N 1
ATOM 3623 C CA . ALA B 1 126 ? 21.078 -22.438 -16.719 1 96.25 126 ALA B CA 1
ATOM 3624 C C . ALA B 1 126 ? 22.531 -22.531 -16.25 1 96.25 126 ALA B C 1
ATOM 3626 O O . ALA B 1 126 ? 22.891 -23.469 -15.539 1 96.25 126 ALA B O 1
ATOM 3627 N N . ASP B 1 127 ? 23.25 -21.562 -16.656 1 95.25 127 ASP B N 1
ATOM 3628 C CA . ASP B 1 127 ? 24.672 -21.562 -16.312 1 95.25 127 ASP B CA 1
ATOM 3629 C C . ASP B 1 127 ? 24.875 -21.344 -14.812 1 95.25 127 ASP B C 1
ATOM 3631 O O . ASP B 1 127 ? 25.812 -21.859 -14.219 1 95.25 127 ASP B O 1
ATOM 3635 N N . PHE B 1 128 ? 24.031 -20.547 -14.281 1 95.19 128 PHE B N 1
ATOM 3636 C CA . PHE B 1 128 ? 24.047 -20.328 -12.836 1 95.19 128 PHE B CA 1
ATOM 3637 C C . PHE B 1 128 ? 23.891 -21.656 -12.094 1 95.19 128 PHE B C 1
ATOM 3639 O O . PHE B 1 128 ? 24.594 -21.906 -11.117 1 95.19 128 PHE B O 1
ATOM 3646 N N . ALA B 1 129 ? 23.016 -22.484 -12.539 1 94.75 129 ALA B N 1
ATOM 3647 C CA . ALA B 1 129 ? 22.812 -23.812 -11.969 1 94.75 129 ALA B CA 1
ATOM 3648 C C . ALA B 1 129 ? 24.016 -24.703 -12.219 1 94.75 129 ALA B C 1
ATOM 3650 O O . ALA B 1 129 ? 24.438 -25.453 -11.328 1 94.75 129 ALA B O 1
ATOM 3651 N N . ARG B 1 130 ? 24.609 -24.594 -13.32 1 95.31 130 ARG B N 1
ATOM 3652 C CA . ARG B 1 130 ? 25.719 -25.438 -13.742 1 95.31 130 ARG B CA 1
ATOM 3653 C C . ARG B 1 130 ? 26.922 -25.25 -12.836 1 95.31 130 ARG B C 1
ATOM 3655 O O . ARG B 1 130 ? 27.609 -26.203 -12.492 1 95.31 130 ARG B O 1
ATOM 3662 N N . VAL B 1 131 ? 27.156 -24.016 -12.461 1 93.69 131 VAL B N 1
ATOM 3663 C CA . VAL B 1 131 ? 28.375 -23.719 -11.703 1 93.69 131 VAL B CA 1
ATOM 3664 C C . VAL B 1 131 ? 28.141 -24 -10.219 1 93.69 131 VAL B C 1
ATOM 3666 O O . VAL B 1 131 ? 29.016 -23.766 -9.391 1 93.69 131 VAL B O 1
ATOM 3669 N N . GLY B 1 132 ? 26.984 -24.422 -9.789 1 89.44 132 GLY B N 1
ATOM 3670 C CA . GLY B 1 132 ? 26.719 -24.875 -8.438 1 89.44 132 GLY B CA 1
ATOM 3671 C C . GLY B 1 132 ? 26.469 -23.75 -7.465 1 89.44 132 GLY B C 1
ATOM 3672 O O . GLY B 1 132 ? 26.844 -23.828 -6.289 1 89.44 132 GLY B O 1
ATOM 3673 N N . ARG B 1 133 ? 25.859 -22.734 -7.898 1 88.81 133 ARG B N 1
ATOM 3674 C CA . ARG B 1 133 ? 25.672 -21.547 -7.066 1 88.81 133 ARG B CA 1
ATOM 3675 C C . ARG B 1 133 ? 24.312 -21.578 -6.387 1 88.81 133 ARG B C 1
ATOM 3677 O O . ARG B 1 133 ? 23.953 -20.641 -5.664 1 88.81 133 ARG B O 1
ATOM 3684 N N . ILE B 1 134 ? 23.562 -22.578 -6.613 1 89.75 134 ILE B N 1
ATOM 3685 C CA . ILE B 1 134 ? 22.25 -22.672 -5.992 1 89.75 134 ILE B CA 1
ATOM 3686 C C . ILE B 1 134 ? 22.406 -23.125 -4.543 1 89.75 134 ILE B C 1
ATOM 3688 O O . ILE B 1 134 ? 22.938 -24.203 -4.277 1 89.75 134 ILE B O 1
ATOM 3692 N N . HIS B 1 135 ? 21.875 -22.312 -3.674 1 83.31 135 HIS B N 1
ATOM 3693 C CA . HIS B 1 135 ? 22.016 -22.625 -2.256 1 83.31 135 HIS B CA 1
ATOM 3694 C C . HIS B 1 135 ? 20.656 -22.859 -1.608 1 83.31 135 HIS B C 1
ATOM 3696 O O . HIS B 1 135 ? 20.578 -23.141 -0.414 1 83.31 135 HIS B O 1
ATOM 3702 N N . THR B 1 136 ? 19.609 -22.766 -2.383 1 80 136 THR B N 1
ATOM 3703 C CA . THR B 1 136 ? 18.266 -22.953 -1.854 1 80 136 THR B CA 1
ATOM 3704 C C . THR B 1 136 ? 17.797 -24.391 -2.027 1 80 136 THR B C 1
ATOM 3706 O O . THR B 1 136 ? 18.438 -25.172 -2.74 1 80 136 THR B O 1
ATOM 3709 N N . ASP B 1 137 ? 16.719 -24.75 -1.347 1 79.31 137 ASP B N 1
ATOM 3710 C CA . ASP B 1 137 ? 16.109 -26.062 -1.5 1 79.31 137 ASP B CA 1
ATOM 3711 C C . ASP B 1 137 ? 15.258 -26.141 -2.768 1 79.31 137 ASP B C 1
ATOM 3713 O O . ASP B 1 137 ? 14.734 -25.125 -3.227 1 79.31 137 ASP B O 1
ATOM 3717 N N . PRO B 1 138 ? 15.227 -27.375 -3.367 1 85.5 138 PRO B N 1
ATOM 3718 C CA . PRO B 1 138 ? 14.398 -27.547 -4.562 1 85.5 138 PRO B CA 1
ATOM 3719 C C . PRO B 1 138 ? 12.914 -27.297 -4.289 1 85.5 138 PRO B C 1
ATOM 3721 O O . PRO B 1 138 ? 12.469 -27.406 -3.146 1 85.5 138 PRO B O 1
ATOM 3724 N N . TRP B 1 139 ? 12.242 -26.984 -5.316 1 81.38 139 TRP B N 1
ATOM 3725 C CA . TRP B 1 139 ? 10.805 -26.766 -5.266 1 81.38 139 TRP B CA 1
ATOM 3726 C C . TRP B 1 139 ? 10.062 -28.031 -4.84 1 81.38 139 TRP B C 1
ATOM 3728 O O . TRP B 1 139 ? 10.305 -29.109 -5.391 1 81.38 139 TRP B O 1
ATOM 3738 N N . ARG B 1 140 ? 9.383 -28.094 -3.703 1 67.38 140 ARG B N 1
ATOM 3739 C CA . ARG B 1 140 ? 8.703 -29.297 -3.205 1 67.38 140 ARG B CA 1
ATOM 3740 C C . ARG B 1 140 ? 7.207 -29.234 -3.488 1 67.38 140 ARG B C 1
ATOM 3742 O O . ARG B 1 140 ? 6.438 -30.016 -2.932 1 67.38 140 ARG B O 1
ATOM 3749 N N . GLY B 1 141 ? 6.77 -28.781 -4.473 1 61.75 141 GLY B N 1
ATOM 3750 C CA . GLY B 1 141 ? 5.426 -28.953 -5 1 61.75 141 GLY B CA 1
ATOM 3751 C C . GLY B 1 141 ? 4.379 -28.172 -4.242 1 61.75 141 GLY B C 1
ATOM 3752 O O . GLY B 1 141 ? 4.711 -27.234 -3.502 1 61.75 141 GLY B O 1
ATOM 3753 N N . SER B 1 142 ? 3.053 -28.609 -4.465 1 60.34 142 SER B N 1
ATOM 3754 C CA . SER B 1 142 ? 1.769 -27.984 -4.172 1 60.34 142 SER B CA 1
ATOM 3755 C C . SER B 1 142 ? 1.326 -28.266 -2.742 1 60.34 142 SER B C 1
ATOM 3757 O O . SER B 1 142 ? 0.33 -27.703 -2.273 1 60.34 142 SER B O 1
ATOM 3759 N N . GLN B 1 143 ? 2.223 -29.062 -1.957 1 60.22 143 GLN B N 1
ATOM 3760 C CA . GLN B 1 143 ? 1.651 -29.531 -0.702 1 60.22 143 GLN B CA 1
ATOM 3761 C C . GLN B 1 143 ? 1.235 -28.375 0.191 1 60.22 143 GLN B C 1
ATOM 3763 O O . GLN B 1 143 ? 0.199 -28.422 0.855 1 60.22 143 GLN B O 1
ATOM 3768 N N . TYR B 1 144 ? 1.934 -27.344 0.087 1 67.88 144 TYR B N 1
ATOM 3769 C CA . TYR B 1 144 ? 1.661 -26.266 1.023 1 67.88 144 TYR B CA 1
ATOM 3770 C C . TYR B 1 144 ? 1.314 -24.969 0.281 1 67.88 144 TYR B C 1
ATOM 3772 O O . TYR B 1 144 ? 1.265 -23.891 0.882 1 67.88 144 TYR B O 1
ATOM 3780 N N . LEU B 1 145 ? 1.025 -25.219 -0.934 1 73.19 145 LEU B N 1
ATOM 3781 C CA . LEU B 1 145 ? 0.782 -24.031 -1.752 1 73.19 145 LEU B CA 1
ATOM 3782 C C . LEU B 1 145 ? -0.463 -23.297 -1.277 1 73.19 145 LEU B C 1
ATOM 3784 O O . LEU B 1 145 ? -0.482 -22.062 -1.247 1 73.19 145 LEU B O 1
ATOM 3788 N N . ALA B 1 146 ? -1.462 -24.156 -0.855 1 76.44 146 ALA B N 1
ATOM 3789 C CA . ALA B 1 146 ? -2.701 -23.562 -0.375 1 76.44 146 ALA B CA 1
ATOM 3790 C C . ALA B 1 146 ? -2.453 -22.719 0.873 1 76.44 146 ALA B C 1
ATOM 3792 O O . ALA B 1 146 ? -2.881 -21.562 0.945 1 76.44 146 ALA B O 1
ATOM 3793 N N . LEU B 1 147 ? -1.787 -23.328 1.73 1 77.25 147 LEU B N 1
ATOM 3794 C CA . LEU B 1 147 ? -1.496 -22.641 2.986 1 77.25 147 LEU B CA 1
ATOM 3795 C C . LEU B 1 147 ? -0.562 -21.469 2.758 1 77.25 147 LEU B C 1
ATOM 3797 O O . LEU B 1 147 ? -0.726 -20.406 3.377 1 77.25 147 LEU B O 1
ATOM 3801 N N . GLN B 1 148 ? 0.336 -21.594 1.843 1 75.56 148 GLN B N 1
ATOM 3802 C CA . GLN B 1 148 ? 1.251 -20.516 1.494 1 75.56 148 GLN B CA 1
ATOM 3803 C C . GLN B 1 148 ? 0.494 -19.312 0.927 1 75.56 148 GLN B C 1
ATOM 3805 O O . GLN B 1 148 ? 0.752 -18.172 1.31 1 75.56 148 GLN B O 1
ATOM 3810 N N . ARG B 1 149 ? -0.397 -19.641 0.152 1 81 149 ARG B N 1
ATOM 3811 C CA . ARG B 1 149 ? -1.152 -18.562 -0.48 1 81 149 ARG B CA 1
ATOM 3812 C C . ARG B 1 149 ? -2.029 -17.844 0.536 1 81 149 ARG B C 1
ATOM 3814 O O . ARG B 1 149 ? -2.119 -16.609 0.523 1 81 149 ARG B O 1
ATOM 3821 N N . LEU B 1 150 ? -2.631 -18.578 1.376 1 84.69 150 LEU B N 1
ATOM 3822 C CA . LEU B 1 150 ? -3.508 -18 2.385 1 84.69 150 LEU B CA 1
ATOM 3823 C C . LEU B 1 150 ? -2.709 -17.141 3.367 1 84.69 150 LEU B C 1
ATOM 3825 O O . LEU B 1 150 ? -3.123 -16.031 3.711 1 84.69 150 LEU B O 1
ATOM 3829 N N . THR B 1 151 ? -1.591 -17.641 3.742 1 82.25 151 THR B N 1
ATOM 3830 C CA . THR B 1 151 ? -0.787 -16.922 4.719 1 82.25 151 THR B CA 1
ATOM 3831 C C . THR B 1 151 ? -0.183 -15.664 4.094 1 82.25 151 THR B C 1
ATOM 3833 O O . THR B 1 151 ? -0.089 -14.617 4.75 1 82.25 151 THR B O 1
ATOM 3836 N N . ARG B 1 152 ? 0.219 -15.789 2.857 1 81.75 152 ARG B N 1
ATOM 3837 C CA . ARG B 1 152 ? 0.707 -14.609 2.148 1 81.75 152 ARG B CA 1
ATOM 3838 C C . ARG B 1 152 ? -0.388 -13.562 2.02 1 81.75 152 ARG B C 1
ATOM 3840 O O . ARG B 1 152 ? -0.122 -12.359 2.143 1 81.75 152 ARG B O 1
ATOM 3847 N N . HIS B 1 153 ? -1.52 -14.023 1.777 1 88.56 153 HIS B N 1
ATOM 3848 C CA . HIS B 1 153 ? -2.635 -13.094 1.671 1 88.56 153 HIS B CA 1
ATOM 3849 C C . HIS B 1 153 ? -2.916 -12.414 3.01 1 88.56 153 HIS B C 1
ATOM 3851 O O . HIS B 1 153 ? -3.215 -11.219 3.055 1 88.56 153 HIS B O 1
ATOM 3857 N N . ARG B 1 154 ? -2.875 -13.18 4.043 1 87.31 154 ARG B N 1
ATOM 3858 C CA . ARG B 1 154 ? -3.055 -12.609 5.371 1 87.31 154 ARG B CA 1
ATOM 3859 C C . ARG B 1 154 ? -2.053 -11.484 5.621 1 87.31 154 ARG B C 1
ATOM 3861 O O . ARG B 1 154 ? -2.424 -10.414 6.109 1 87.31 154 ARG B O 1
ATOM 3868 N N . LEU B 1 155 ? -0.816 -11.773 5.285 1 86.12 155 LEU B N 1
ATOM 3869 C CA . LEU B 1 155 ? 0.224 -10.766 5.461 1 86.12 155 LEU B CA 1
ATOM 3870 C C . LEU B 1 155 ? -0.073 -9.523 4.625 1 86.12 155 LEU B C 1
ATOM 3872 O O . LEU B 1 155 ? 0.119 -8.398 5.09 1 86.12 155 LEU B O 1
ATOM 3876 N N . HIS B 1 156 ? -0.534 -9.797 3.467 1 88.19 156 HIS B N 1
ATOM 3877 C CA . HIS B 1 156 ? -0.916 -8.703 2.578 1 88.19 156 HIS B CA 1
ATOM 3878 C C . HIS B 1 156 ? -1.983 -7.82 3.217 1 88.19 156 HIS B C 1
ATOM 3880 O O . HIS B 1 156 ? -1.852 -6.594 3.234 1 88.19 156 HIS B O 1
ATOM 3886 N N . ILE B 1 157 ? -3 -8.414 3.793 1 92.12 157 ILE B N 1
ATOM 3887 C CA . ILE B 1 157 ? -4.105 -7.684 4.398 1 92.12 157 ILE B CA 1
ATOM 3888 C C . ILE B 1 157 ? -3.611 -6.926 5.633 1 92.12 157 ILE B C 1
ATOM 3890 O O . ILE B 1 157 ? -3.98 -5.77 5.848 1 92.12 157 ILE B O 1
ATOM 3894 N N . VAL B 1 158 ? -2.738 -7.547 6.398 1 89.31 158 VAL B N 1
ATOM 3895 C CA . VAL B 1 158 ? -2.205 -6.922 7.605 1 89.31 158 VAL B CA 1
ATOM 3896 C C . VAL B 1 158 ? -1.384 -5.688 7.23 1 89.31 158 VAL B C 1
ATOM 3898 O O . VAL B 1 158 ? -1.477 -4.652 7.891 1 89.31 158 VAL B O 1
ATOM 3901 N N . ASP B 1 159 ? -0.642 -5.812 6.184 1 89.38 159 ASP B N 1
ATOM 3902 C CA . ASP B 1 159 ? 0.136 -4.676 5.699 1 89.38 159 ASP B CA 1
ATOM 3903 C C . ASP B 1 159 ? -0.775 -3.531 5.262 1 89.38 159 ASP B C 1
ATOM 3905 O O . ASP B 1 159 ? -0.505 -2.367 5.559 1 89.38 159 ASP B O 1
ATOM 3909 N N . CYS B 1 160 ? -1.812 -3.883 4.57 1 91.62 160 CYS B N 1
ATOM 3910 C CA . CYS B 1 160 ? -2.781 -2.881 4.145 1 91.62 160 CYS B CA 1
ATOM 3911 C C . CYS B 1 160 ? -3.432 -2.203 5.344 1 91.62 160 CYS B C 1
ATOM 3913 O O . CYS B 1 160 ? -3.596 -0.982 5.359 1 91.62 160 CYS B O 1
ATOM 3915 N N . LEU B 1 161 ? -3.74 -3.016 6.301 1 92.19 161 LEU B N 1
ATOM 3916 C CA . LEU B 1 161 ? -4.363 -2.514 7.52 1 92.19 161 LEU B CA 1
ATOM 3917 C C . LEU B 1 161 ? -3.441 -1.533 8.234 1 92.19 161 LEU B C 1
ATOM 3919 O O . LEU B 1 161 ? -3.867 -0.44 8.617 1 92.19 161 LEU B O 1
ATOM 3923 N N . THR B 1 162 ? -2.244 -1.892 8.375 1 90.06 162 THR B N 1
ATOM 3924 C CA . THR B 1 162 ? -1.263 -1.064 9.062 1 90.06 162 THR B CA 1
ATOM 3925 C C . THR B 1 162 ? -1.058 0.258 8.328 1 90.06 162 THR B C 1
ATOM 3927 O O . THR B 1 162 ? -1.036 1.322 8.953 1 90.06 162 THR B O 1
ATOM 3930 N N . ARG B 1 163 ? -0.959 0.168 7.066 1 91 163 ARG B N 1
ATOM 3931 C CA . ARG B 1 163 ? -0.786 1.362 6.246 1 91 163 ARG B CA 1
ATOM 3932 C C . ARG B 1 163 ? -1.986 2.293 6.375 1 91 163 ARG B C 1
ATOM 3934 O O . ARG B 1 163 ? -1.823 3.506 6.535 1 91 163 ARG B O 1
ATOM 3941 N N . GLU B 1 164 ? -3.176 1.712 6.254 1 94.31 164 GLU B N 1
ATOM 3942 C CA . GLU B 1 164 ? -4.387 2.521 6.332 1 94.31 164 GLU B CA 1
ATOM 3943 C C . GLU B 1 164 ? -4.535 3.168 7.703 1 94.31 164 GLU B C 1
ATOM 3945 O O . GLU B 1 164 ? -4.953 4.324 7.812 1 94.31 164 GLU B O 1
ATOM 3950 N N . LYS B 1 165 ? -4.172 2.428 8.742 1 91.75 165 LYS B N 1
ATOM 3951 C CA . LYS B 1 165 ? -4.242 2.963 10.094 1 91.75 165 LYS B CA 1
ATOM 3952 C C . LYS B 1 165 ? -3.289 4.141 10.273 1 91.75 165 LYS B C 1
ATOM 3954 O O . LYS B 1 165 ? -3.66 5.164 10.852 1 91.75 165 LYS B O 1
ATOM 3959 N N . THR B 1 166 ? -2.146 3.984 9.758 1 87.62 166 THR B N 1
ATOM 3960 C CA . THR B 1 166 ? -1.162 5.059 9.828 1 87.62 166 THR B CA 1
ATOM 3961 C C . THR B 1 166 ? -1.638 6.281 9.047 1 87.62 166 THR B C 1
ATOM 3963 O O . THR B 1 166 ? -1.518 7.414 9.516 1 87.62 166 THR B O 1
ATOM 3966 N N . TYR B 1 167 ? -2.16 6.027 7.887 1 90.5 167 TYR B N 1
ATOM 3967 C CA . TYR B 1 167 ? -2.666 7.117 7.062 1 90.5 167 TYR B CA 1
ATOM 3968 C C . TYR B 1 167 ? -3.812 7.84 7.758 1 90.5 167 TYR B C 1
ATOM 3970 O O . TYR B 1 167 ? -3.857 9.07 7.77 1 90.5 167 TYR B O 1
ATOM 3978 N N . MET B 1 168 ? -4.695 7.082 8.312 1 92.62 168 MET B N 1
ATOM 3979 C CA . MET B 1 168 ? -5.836 7.648 9.023 1 92.62 168 MET B CA 1
ATOM 3980 C C . MET B 1 168 ? -5.375 8.555 10.156 1 92.62 168 MET B C 1
ATOM 3982 O O . MET B 1 168 ? -5.949 9.625 10.375 1 92.62 168 MET B O 1
ATOM 3986 N N . LEU B 1 169 ? -4.406 8.102 10.852 1 89.19 169 LEU B N 1
ATOM 3987 C CA . LEU B 1 169 ? -3.924 8.852 12 1 89.19 169 LEU B CA 1
ATOM 3988 C C . LEU B 1 169 ? -3.404 10.227 11.586 1 89.19 169 LEU B C 1
ATOM 3990 O O . LEU B 1 169 ? -3.533 11.195 12.328 1 89.19 169 LEU B O 1
ATOM 3994 N N . SER B 1 170 ? -2.842 10.312 10.445 1 88.25 170 SER B N 1
ATOM 3995 C CA . SER B 1 170 ? -2.387 11.609 9.953 1 88.25 170 SER B CA 1
ATOM 3996 C C . SER B 1 170 ? -3.553 12.578 9.789 1 88.25 170 SER B C 1
ATOM 3998 O O . SER B 1 170 ? -3.434 13.758 10.109 1 88.25 170 SER B O 1
ATOM 4000 N N . ASN B 1 171 ? -4.648 12.078 9.297 1 89.69 171 ASN B N 1
ATOM 4001 C CA . ASN B 1 171 ? -5.832 12.922 9.148 1 89.69 171 ASN B CA 1
ATOM 4002 C C . ASN B 1 171 ? -6.484 13.219 10.5 1 89.69 171 ASN B C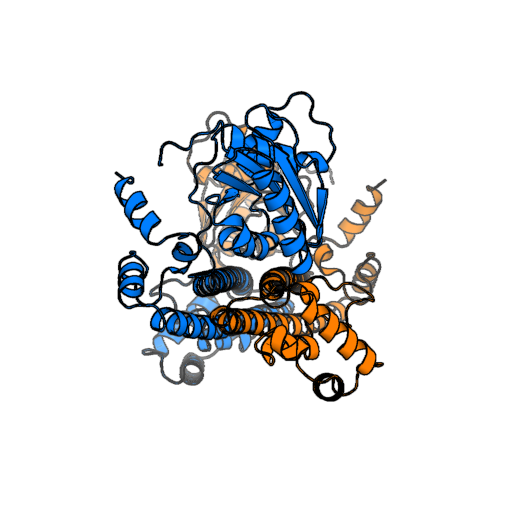 1
ATOM 4004 O O . ASN B 1 171 ? -7.008 14.312 10.711 1 89.69 171 ASN B O 1
ATOM 4008 N N . VAL B 1 172 ? -6.418 12.219 11.344 1 91.69 172 VAL B N 1
ATOM 4009 C CA . VAL B 1 172 ? -6.969 12.414 12.68 1 91.69 172 VAL B CA 1
ATOM 4010 C C . VAL B 1 172 ? -6.168 13.492 13.414 1 91.69 172 VAL B C 1
ATOM 4012 O O . VAL B 1 172 ? -6.742 14.328 14.125 1 91.69 172 VAL B O 1
ATOM 4015 N N . PHE B 1 173 ? -4.922 13.516 13.211 1 90 173 PHE B N 1
ATOM 4016 C CA . PHE B 1 173 ? -4.086 14.531 13.836 1 90 173 PHE B CA 1
ATOM 4017 C C . PHE B 1 173 ? -4.473 15.922 13.352 1 90 173 PHE B C 1
ATOM 4019 O O . PHE B 1 173 ? -4.484 16.875 14.133 1 90 173 PHE B O 1
ATOM 4026 N N . LEU B 1 174 ? -4.773 16.016 12.188 1 88.62 174 LEU B N 1
ATOM 4027 C CA . LEU B 1 174 ? -5.164 17.312 11.648 1 88.62 174 LEU B CA 1
ATOM 4028 C C . LEU B 1 174 ? -6.508 17.75 12.219 1 88.62 174 LEU B C 1
ATOM 4030 O O . LEU B 1 174 ? -6.684 18.922 12.57 1 88.62 174 LEU B O 1
ATOM 4034 N N . LYS B 1 175 ? -7.402 16.875 12.406 1 90.81 175 LYS B N 1
ATOM 4035 C CA . LYS B 1 175 ? -8.742 17.203 12.883 1 90.81 175 LYS B CA 1
ATOM 4036 C C . LYS B 1 175 ? -8.766 17.328 14.406 1 90.81 175 LYS B C 1
ATOM 4038 O O . LYS B 1 175 ? -9.43 18.219 14.945 1 90.81 175 LYS B O 1
ATOM 4043 N N . PHE B 1 176 ? -8.148 16.422 15.039 1 91.69 176 PHE B N 1
ATOM 4044 C CA . PHE B 1 176 ? -8.148 16.234 16.484 1 91.69 176 PHE B CA 1
ATOM 4045 C C . PHE B 1 176 ? -6.781 15.766 16.969 1 91.69 176 PHE B C 1
ATOM 4047 O O . PHE B 1 176 ? -6.613 14.602 17.328 1 91.69 176 PHE B O 1
ATOM 4054 N N . SER B 1 177 ? -5.82 16.625 17.047 1 89.38 177 SER B N 1
ATOM 4055 C CA . SER B 1 177 ? -4.395 16.359 17.203 1 89.38 177 SER B CA 1
ATOM 4056 C C . SER B 1 177 ? -4.109 15.562 18.469 1 89.38 177 SER B C 1
ATOM 4058 O O . SER B 1 177 ? -3.418 14.547 18.438 1 89.38 177 SER B O 1
ATOM 4060 N N . GLU B 1 178 ? -4.734 15.977 19.547 1 86.44 178 GLU B N 1
ATOM 4061 C CA . GLU B 1 178 ? -4.438 15.312 20.812 1 86.44 178 GLU B CA 1
ATOM 4062 C C . GLU B 1 178 ? -5.023 13.906 20.844 1 86.44 178 GLU B C 1
ATOM 4064 O O . GLU B 1 178 ? -4.445 13.008 21.469 1 86.44 178 GLU B O 1
ATOM 4069 N N . PHE B 1 179 ? -6.164 13.758 20.234 1 86.5 179 PHE B N 1
ATOM 4070 C CA . PHE B 1 179 ? -6.777 12.438 20.156 1 86.5 179 PHE B CA 1
ATOM 4071 C C . PHE B 1 179 ? -5.844 11.445 19.484 1 86.5 179 PHE B C 1
ATOM 4073 O O . PHE B 1 179 ? -5.699 10.305 19.938 1 86.5 179 PHE B O 1
ATOM 4080 N N . ALA B 1 180 ? -5.234 11.898 18.438 1 83.25 180 ALA B N 1
ATOM 4081 C CA . ALA B 1 180 ? -4.359 11.047 17.641 1 83.25 180 ALA B CA 1
ATOM 4082 C C . ALA B 1 180 ? -3.143 10.594 18.438 1 83.25 180 ALA B C 1
ATOM 4084 O O . ALA B 1 180 ? -2.543 9.562 18.141 1 83.25 180 ALA B O 1
ATOM 4085 N N . LEU B 1 181 ? -2.785 11.344 19.469 1 80.81 181 LEU B N 1
ATOM 4086 C CA . LEU B 1 181 ? -1.537 11.109 20.188 1 80.81 181 LEU B CA 1
ATOM 4087 C C . LEU B 1 181 ? -1.788 10.312 21.469 1 80.81 181 LEU B C 1
ATOM 4089 O O . LEU B 1 181 ? -0.843 9.859 22.109 1 80.81 181 LEU B O 1
ATOM 4093 N N . LEU B 1 182 ? -3.045 10.203 21.75 1 79.25 182 LEU B N 1
ATOM 4094 C CA . LEU B 1 182 ? -3.367 9.422 22.938 1 79.25 182 LEU B CA 1
ATOM 4095 C C . LEU B 1 182 ? -2.965 7.961 22.766 1 79.25 182 LEU B C 1
ATOM 4097 O O . LEU B 1 182 ? -3.191 7.379 21.688 1 79.25 182 LEU B O 1
ATOM 4101 N N . GLN B 1 183 ? -2.074 7.422 23.688 1 72.69 183 GLN B N 1
ATOM 4102 C CA . GLN B 1 183 ? -1.595 6.047 23.578 1 72.69 183 GLN B CA 1
ATOM 4103 C C . GLN B 1 183 ? -1.815 5.289 24.891 1 72.69 183 GLN B C 1
ATOM 4105 O O . GLN B 1 183 ? -1.953 5.898 25.953 1 72.69 183 GLN B O 1
ATOM 4110 N N . GLY B 1 184 ? -1.874 4.008 24.703 1 63.19 184 GLY B N 1
ATOM 4111 C CA . GLY B 1 184 ? -1.89 3.107 25.844 1 63.19 184 GLY B CA 1
ATOM 4112 C C . GLY B 1 184 ? -3.076 3.328 26.766 1 63.19 184 GLY B C 1
ATOM 4113 O O . GLY B 1 184 ? -4.223 3.352 26.312 1 63.19 184 GLY B O 1
ATOM 4114 N N . ILE B 1 185 ? -2.744 3.459 27.984 1 59.47 185 ILE B N 1
ATOM 4115 C CA . ILE B 1 185 ? -3.729 3.562 29.062 1 59.47 185 ILE B CA 1
ATOM 4116 C C . ILE B 1 185 ? -4.434 4.914 28.984 1 59.47 185 ILE B C 1
ATOM 4118 O O . ILE B 1 185 ? -5.566 5.059 29.453 1 59.47 185 ILE B O 1
ATOM 4122 N N . GLN B 1 186 ? -3.785 5.77 28.234 1 68.62 186 GLN B N 1
ATOM 4123 C CA . GLN B 1 186 ? -4.352 7.113 28.203 1 68.62 186 GLN B CA 1
ATOM 4124 C C . GLN B 1 186 ? -5.371 7.254 27.078 1 68.62 186 GLN B C 1
ATOM 4126 O O . GLN B 1 186 ? -6.141 8.219 27.047 1 68.62 186 GLN B O 1
ATOM 4131 N N . HIS B 1 187 ? -5.371 6.215 26.234 1 72.5 187 HIS B N 1
ATOM 4132 C CA . HIS B 1 187 ? -6.367 6.328 25.188 1 72.5 187 HIS B CA 1
ATOM 4133 C C . HIS B 1 187 ? -7.758 5.973 25.688 1 72.5 187 HIS B C 1
ATOM 4135 O O . HIS B 1 187 ? -7.938 4.949 26.359 1 72.5 187 HIS B O 1
ATOM 4141 N N . PRO B 1 188 ? -8.641 6.75 25.359 1 73.56 188 PRO B N 1
ATOM 4142 C CA . PRO B 1 188 ? -9.977 6.551 25.922 1 73.56 188 PRO B CA 1
ATOM 4143 C C . PRO B 1 188 ? -10.641 5.27 25.422 1 73.56 188 PRO B C 1
ATOM 4145 O O . PRO B 1 188 ? -11.594 4.785 26.031 1 73.56 188 PRO B O 1
ATOM 4148 N N . PHE B 1 189 ? -10.148 4.852 24.344 1 75.31 189 PHE B N 1
ATOM 4149 C CA . PHE B 1 189 ? -10.758 3.652 23.781 1 75.31 189 PHE B CA 1
ATOM 4150 C C . PHE B 1 189 ? -9.742 2.518 23.688 1 75.31 189 PHE B C 1
ATOM 4152 O O . PHE B 1 189 ? -8.555 2.758 23.484 1 75.31 189 PHE B O 1
ATOM 4159 N N . SER B 1 190 ? -10.258 1.364 23.969 1 70.81 190 SER B N 1
ATOM 4160 C CA . SER B 1 190 ? -9.398 0.193 23.844 1 70.81 190 SER B CA 1
ATOM 4161 C C . SER B 1 190 ? -8.93 0.005 22.406 1 70.81 190 SER B C 1
ATOM 4163 O O . SER B 1 190 ? -7.82 -0.472 22.172 1 70.81 190 SER B O 1
ATOM 4165 N N . ASP B 1 191 ? -9.781 0.375 21.406 1 77.38 191 ASP B N 1
ATOM 4166 C CA . ASP B 1 191 ? -9.477 0.31 19.984 1 77.38 191 ASP B CA 1
ATOM 4167 C C . ASP B 1 191 ? -9.656 1.674 19.328 1 77.38 191 ASP B C 1
ATOM 4169 O O . ASP B 1 191 ? -10.781 2.129 19.109 1 77.38 191 ASP B O 1
ATOM 4173 N N . LYS B 1 192 ? -8.562 2.279 19 1 81.69 192 LYS B N 1
ATOM 4174 C CA . LYS B 1 192 ? -8.578 3.623 18.422 1 81.69 192 LYS B CA 1
ATOM 4175 C C . LYS B 1 192 ? -9.18 3.615 17.016 1 81.69 192 LYS B C 1
ATOM 4177 O O . LYS B 1 192 ? -9.484 4.672 16.469 1 81.69 192 LYS B O 1
ATOM 4182 N N . TYR B 1 193 ? -9.375 2.465 16.531 1 84.56 193 TYR B N 1
ATOM 4183 C CA . TYR B 1 193 ? -9.906 2.348 15.188 1 84.56 193 TYR B CA 1
ATOM 4184 C C . TYR B 1 193 ? -11.297 1.719 15.203 1 84.56 193 TYR B C 1
ATO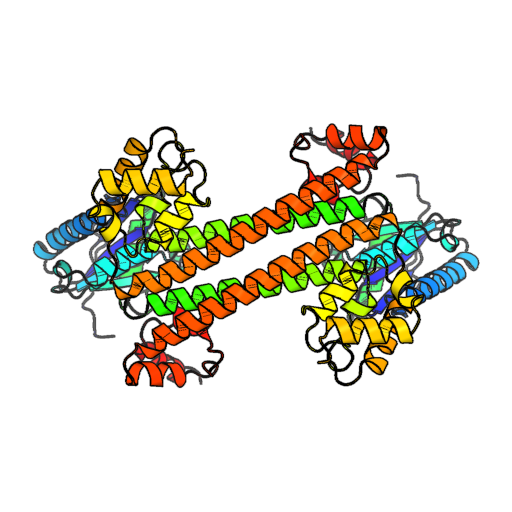M 4186 O O . TYR B 1 193 ? -11.828 1.338 14.164 1 84.56 193 TYR B O 1
ATOM 4194 N N . GLY B 1 194 ? -11.844 1.543 16.438 1 85.31 194 GLY B N 1
ATOM 4195 C CA . GLY B 1 194 ? -13.133 0.884 16.609 1 85.31 194 GLY B CA 1
ATOM 4196 C C . GLY B 1 194 ? -14.312 1.794 16.328 1 85.31 194 GLY B C 1
ATOM 4197 O O . GLY B 1 194 ? -14.125 2.943 15.914 1 85.31 194 GLY B O 1
ATOM 4198 N N . ALA B 1 195 ? -15.461 1.284 16.531 1 86 195 ALA B N 1
ATOM 4199 C CA . ALA B 1 195 ? -16.719 1.954 16.188 1 86 195 ALA B CA 1
ATOM 4200 C C . ALA B 1 195 ? -16.906 3.223 17.016 1 86 195 ALA B C 1
ATOM 4202 O O . ALA B 1 195 ? -17.359 4.246 16.5 1 86 195 ALA B O 1
ATOM 4203 N N . THR B 1 196 ? -16.562 3.178 18.328 1 86.56 196 THR B N 1
ATOM 4204 C CA . THR B 1 196 ? -16.734 4.34 19.188 1 86.56 196 THR B CA 1
ATOM 4205 C C . THR B 1 196 ? -15.812 5.48 18.75 1 86.56 196 THR B C 1
ATOM 4207 O O . THR B 1 196 ? -16.25 6.633 18.688 1 86.56 196 THR B O 1
ATOM 4210 N N . ALA B 1 197 ? -14.57 5.113 18.484 1 88.25 197 ALA B N 1
ATOM 4211 C CA . ALA B 1 197 ? -13.625 6.109 18 1 88.25 197 ALA B CA 1
ATOM 4212 C C . ALA B 1 197 ? -14.102 6.707 16.672 1 88.25 197 ALA B C 1
ATOM 4214 O O . ALA B 1 197 ? -14.062 7.926 16.484 1 88.25 197 ALA B O 1
ATOM 4215 N N . SER B 1 198 ? -14.578 5.859 15.789 1 91.38 198 SER B N 1
ATOM 4216 C CA . SER B 1 198 ? -15.109 6.305 14.508 1 91.38 198 SER B CA 1
ATOM 4217 C C . SER B 1 198 ? -16.25 7.309 14.695 1 91.38 198 SER B C 1
ATOM 4219 O O . SER B 1 198 ? -16.266 8.352 14.047 1 91.38 198 SER B O 1
ATOM 4221 N N . SER B 1 199 ? -17.125 7.043 15.633 1 91.62 199 SER B N 1
ATOM 4222 C CA . SER B 1 199 ? -18.266 7.918 15.875 1 91.62 199 SER B CA 1
ATOM 4223 C C . SER B 1 199 ? -17.828 9.273 16.406 1 91.62 199 SER B C 1
ATOM 4225 O O . SER B 1 199 ? -18.328 10.312 15.969 1 91.62 199 SER B O 1
ATOM 4227 N N . ILE B 1 200 ? -16.922 9.281 17.312 1 90.5 200 ILE B N 1
ATOM 4228 C CA . ILE B 1 200 ? -16.422 10.523 17.891 1 90.5 200 ILE B CA 1
ATOM 4229 C C . ILE B 1 200 ? -15.773 11.375 16.797 1 90.5 200 ILE B C 1
ATOM 4231 O O . ILE B 1 200 ? -15.984 12.586 16.734 1 90.5 200 ILE B O 1
ATOM 4235 N N . LEU B 1 201 ? -15.047 10.734 15.906 1 92.06 201 LEU B N 1
ATOM 4236 C CA . LEU B 1 201 ? -14.242 11.438 14.906 1 92.06 201 LEU B CA 1
ATOM 4237 C C . LEU B 1 201 ? -15.094 11.844 13.711 1 92.06 201 LEU B C 1
ATOM 4239 O O . LEU B 1 201 ? -14.742 12.766 12.977 1 92.06 201 LEU B O 1
ATOM 4243 N N . THR B 1 202 ? -16.281 11.172 13.531 1 92.31 202 THR B N 1
ATOM 4244 C CA . THR B 1 202 ? -17.016 11.422 12.297 1 92.31 202 THR B CA 1
ATOM 4245 C C . THR B 1 202 ? -18.344 12.109 12.586 1 92.31 202 THR B C 1
ATOM 4247 O O . THR B 1 202 ? -18.922 12.742 11.703 1 92.31 202 THR B O 1
ATOM 4250 N N . GLU B 1 203 ? -18.781 12.016 13.789 1 92.25 203 GLU B N 1
ATOM 4251 C CA . GLU B 1 203 ? -20.094 12.586 14.07 1 92.25 203 GLU B CA 1
ATOM 4252 C C . GLU B 1 203 ? -19.984 14 14.633 1 92.25 203 GLU B C 1
ATOM 4254 O O . GLU B 1 203 ? -20.922 14.789 14.555 1 92.25 203 GLU B O 1
ATOM 4259 N N . PHE B 1 204 ? -18.875 14.297 15.312 1 91.62 204 PHE B N 1
ATOM 4260 C CA . PHE B 1 204 ? -18.609 15.68 15.688 1 91.62 204 PHE B CA 1
ATOM 4261 C C . PHE B 1 204 ? -17.859 16.406 14.57 1 91.62 204 PHE B C 1
ATOM 4263 O O . PHE B 1 204 ? -16.922 15.852 13.977 1 91.62 204 PHE B O 1
ATOM 4270 N N . LEU B 1 205 ? -18.266 17.516 14.305 1 84.31 205 LEU B N 1
ATOM 4271 C CA . LEU B 1 205 ? -17.641 18.266 13.211 1 84.31 205 LEU B CA 1
ATOM 4272 C C . LEU B 1 205 ? -16.234 18.688 13.57 1 84.31 205 LEU B C 1
ATOM 4274 O O . LEU B 1 205 ? -15.289 18.453 12.805 1 84.31 205 LEU B O 1
ATOM 4278 N N . SER B 1 206 ? -16.125 19.266 14.797 1 89 206 SER B N 1
ATOM 4279 C CA . SER B 1 206 ? -14.828 19.828 15.203 1 89 206 SER B CA 1
ATOM 4280 C C . SER B 1 206 ? -14.484 19.422 16.625 1 89 206 SER B C 1
ATOM 4282 O O . SER B 1 206 ? -15.352 18.984 17.391 1 89 206 SER B O 1
ATOM 4284 N N . SER B 1 207 ? -13.172 19.531 16.875 1 88 207 SER B N 1
ATOM 4285 C CA . SER B 1 207 ? -12.75 19.328 18.25 1 88 207 SER B CA 1
ATOM 4286 C C . SER B 1 207 ? -13.383 20.359 19.188 1 88 207 SER B C 1
ATOM 4288 O O . SER B 1 207 ? -13.648 20.078 20.359 1 88 207 SER B O 1
ATOM 4290 N N . GLU B 1 208 ? -13.672 21.484 18.672 1 88.94 208 GLU B N 1
ATOM 4291 C CA . GLU B 1 208 ? -14.359 22.516 19.453 1 88.94 208 GLU B CA 1
ATOM 4292 C C . GLU B 1 208 ? -15.758 22.062 19.844 1 88.94 208 GLU B C 1
ATOM 4294 O O . GLU B 1 208 ? -16.219 22.344 20.953 1 88.94 208 GLU B O 1
ATOM 4299 N N . ASP B 1 209 ? -16.406 21.375 18.953 1 92.25 209 ASP B N 1
ATOM 4300 C CA . ASP B 1 209 ? -17.719 20.828 19.25 1 92.25 209 ASP B CA 1
ATOM 4301 C C . ASP B 1 209 ? -17.656 19.859 20.422 1 92.25 209 ASP B C 1
ATOM 4303 O O . ASP B 1 209 ? -18.531 19.875 21.297 1 92.25 209 ASP B O 1
ATOM 4307 N N . ILE B 1 210 ? -16.656 19.141 20.453 1 92.25 210 ILE B N 1
ATOM 4308 C CA . ILE B 1 210 ? -16.469 18.172 21.531 1 92.25 210 ILE B CA 1
ATOM 4309 C C . ILE B 1 210 ? -16.172 18.906 22.844 1 92.25 210 ILE B C 1
ATOM 4311 O O . ILE B 1 210 ? -16.75 18.594 23.875 1 92.25 210 ILE B O 1
ATOM 4315 N N . ALA B 1 211 ? -15.336 19.891 22.734 1 91.88 211 ALA B N 1
ATOM 4316 C CA . ALA B 1 211 ? -14.961 20.672 23.906 1 91.88 211 ALA B CA 1
ATOM 4317 C C . ALA B 1 211 ? -16.172 21.406 24.484 1 91.88 211 ALA B C 1
ATOM 4319 O O . ALA B 1 211 ? -16.266 21.578 25.703 1 91.88 211 ALA B O 1
ATOM 4320 N N . ASN B 1 212 ? -17.031 21.766 23.641 1 93.25 212 ASN B N 1
ATOM 4321 C CA . ASN B 1 212 ? -18.172 22.594 24.047 1 93.25 212 ASN B CA 1
ATOM 4322 C C . ASN B 1 212 ? -19.359 21.75 24.453 1 93.25 212 ASN B C 1
ATOM 4324 O O . ASN B 1 212 ? -20.344 22.25 25.016 1 93.25 212 ASN B O 1
ATOM 4328 N N . THR B 1 213 ? -19.359 20.516 24.188 1 93.94 213 THR B N 1
ATOM 4329 C CA . THR B 1 213 ? -20.422 19.594 24.594 1 93.94 213 THR B CA 1
ATOM 4330 C C . THR B 1 213 ? -20.359 19.312 26.094 1 93.94 213 THR B C 1
ATOM 4332 O O . THR B 1 213 ? -19.266 19.172 26.656 1 93.94 213 THR B O 1
ATOM 4335 N N . SER B 1 214 ? -21.484 19.25 26.719 1 95.19 214 SER B N 1
ATOM 4336 C CA . SER B 1 214 ? -21.484 18.984 28.156 1 95.19 214 SER B CA 1
ATOM 4337 C C . SER B 1 214 ? -20.953 17.578 28.438 1 95.19 214 SER B C 1
ATOM 4339 O O . SER B 1 214 ? -21.031 16.688 27.594 1 95.19 214 SER B O 1
ATOM 4341 N N . ILE B 1 215 ? -20.453 17.438 29.641 1 94.62 215 ILE B N 1
ATOM 4342 C CA . ILE B 1 215 ? -19.906 16.156 30.047 1 94.62 215 ILE B CA 1
ATOM 4343 C C . ILE B 1 215 ? -20.984 15.094 30.047 1 94.62 215 ILE B C 1
ATOM 4345 O O . ILE B 1 215 ? -20.75 13.945 29.641 1 94.62 215 ILE B O 1
ATOM 4349 N N . GLU B 1 216 ? -22.172 15.453 30.469 1 94.69 216 GLU B N 1
ATOM 4350 C CA . GLU B 1 216 ? -23.297 14.523 30.516 1 94.69 216 GLU B CA 1
ATOM 4351 C C . GLU B 1 216 ? -23.656 14.031 29.109 1 94.69 216 GLU B C 1
ATOM 4353 O O . GLU B 1 216 ? -23.875 12.836 28.906 1 94.69 216 GLU B O 1
ATOM 4358 N N . GLU B 1 217 ? -23.688 14.953 28.234 1 94.69 217 GLU B N 1
ATOM 4359 C CA . GLU B 1 217 ? -24.016 14.602 26.859 1 94.69 217 GLU B CA 1
ATOM 4360 C C . GLU B 1 217 ? -22.938 13.711 26.25 1 94.69 217 GLU B C 1
ATOM 4362 O O . GLU B 1 217 ? -23.234 12.781 25.5 1 94.69 217 GLU B O 1
ATOM 4367 N N . LEU B 1 218 ? -21.703 14 26.516 1 94.19 218 LEU B N 1
ATOM 4368 C CA . LEU B 1 218 ? -20.594 13.219 25.984 1 94.19 218 LEU B CA 1
ATOM 4369 C C . LEU B 1 218 ? -20.578 11.812 26.562 1 94.19 218 LEU B C 1
ATOM 4371 O O . LEU B 1 218 ? -20.281 10.844 25.859 1 94.19 218 LEU B O 1
ATOM 4375 N N . VAL B 1 219 ? -20.891 11.711 27.859 1 94.19 219 VAL B N 1
ATOM 4376 C CA . VAL B 1 219 ? -20.984 10.414 28.531 1 94.19 219 VAL B CA 1
ATOM 4377 C C . VAL B 1 219 ? -22.078 9.586 27.875 1 94.19 219 VAL B C 1
ATOM 4379 O O . VAL B 1 219 ? -21.891 8.398 27.609 1 94.19 219 VAL B O 1
ATOM 4382 N N . ASP B 1 220 ? -23.156 10.211 27.641 1 94.12 220 ASP B N 1
ATOM 4383 C CA . ASP B 1 220 ? -24.266 9.531 26.984 1 94.12 220 ASP B CA 1
ATOM 4384 C C . ASP B 1 220 ? -23.875 9.062 25.594 1 94.12 220 ASP B C 1
ATOM 4386 O O . ASP B 1 220 ? -24.234 7.957 25.172 1 94.12 220 ASP B O 1
ATOM 4390 N N . PHE B 1 221 ? -23.219 9.875 24.906 1 93.75 221 PHE B N 1
ATOM 4391 C CA . PHE B 1 221 ? -22.781 9.562 23.547 1 93.75 221 PHE B CA 1
ATOM 4392 C C . PHE B 1 221 ? -21.844 8.359 23.547 1 93.75 221 PHE B C 1
ATOM 4394 O O . PHE B 1 221 ? -22.047 7.406 22.797 1 93.75 221 PHE B O 1
ATOM 4401 N N . VAL B 1 222 ? -20.844 8.438 24.391 1 91.19 222 VAL B N 1
ATOM 4402 C CA . VAL B 1 222 ? -19.844 7.383 24.469 1 91.19 222 VAL B CA 1
ATOM 4403 C C . VAL B 1 222 ? -20.5 6.066 24.875 1 91.19 222 VAL B C 1
ATOM 4405 O O . VAL B 1 222 ? -20.203 5.012 24.312 1 91.19 222 VAL B O 1
ATOM 4408 N N . SER B 1 223 ? -21.375 6.141 25.828 1 91.88 223 SER B N 1
ATOM 4409 C CA . SER B 1 223 ? -22.062 4.949 26.312 1 91.88 223 SER B CA 1
ATOM 4410 C C . SER B 1 223 ? -22.922 4.328 25.219 1 91.88 223 SER B C 1
ATOM 4412 O O . SER B 1 223 ? -22.938 3.109 25.047 1 91.88 223 SER B O 1
ATOM 4414 N N . LYS B 1 224 ? -23.625 5.133 24.531 1 91.81 224 LYS B N 1
ATOM 4415 C CA . LYS B 1 224 ? -24.5 4.668 23.469 1 91.81 224 LYS B CA 1
ATOM 4416 C C . LYS B 1 224 ? -23.688 4.039 22.328 1 91.81 224 LYS B C 1
ATOM 4418 O O . LYS B 1 224 ? -24.016 2.939 21.875 1 91.81 224 LYS B O 1
ATOM 4423 N N . LYS B 1 225 ? -22.656 4.711 21.922 1 89.25 225 LYS B N 1
ATOM 4424 C CA . LYS B 1 225 ? -21.906 4.277 20.75 1 89.25 225 LYS B CA 1
ATOM 4425 C C . LYS B 1 225 ? -21.016 3.078 21.078 1 89.25 225 LYS B C 1
ATOM 4427 O O . LYS B 1 225 ? -20.672 2.297 20.188 1 89.25 225 LYS B O 1
ATOM 4432 N N . SER B 1 226 ? -20.641 2.947 22.344 1 86.88 226 SER B N 1
ATOM 4433 C CA . SER B 1 226 ? -19.844 1.789 22.75 1 86.88 226 SER B CA 1
ATOM 4434 C C . SER B 1 226 ? -20.75 0.616 23.125 1 86.88 226 SER B C 1
ATOM 4436 O O . SER B 1 226 ? -20.266 -0.46 23.484 1 86.88 226 SER B O 1
ATOM 4438 N N . ARG B 1 227 ? -22 0.804 23.078 1 83.81 227 ARG B N 1
ATOM 4439 C CA . ARG B 1 227 ? -22.953 -0.206 23.516 1 83.81 227 ARG B CA 1
ATOM 4440 C C . ARG B 1 227 ? -22.703 -0.63 24.953 1 83.81 227 ARG B C 1
ATOM 4442 O O . ARG B 1 227 ? -22.734 -1.82 25.281 1 83.81 227 ARG B O 1
ATOM 4449 N N . LYS B 1 228 ? -22.234 0.279 25.719 1 79.12 228 LYS B N 1
ATOM 4450 C CA . LYS B 1 228 ? -22.016 0.163 27.172 1 79.12 228 LYS B CA 1
ATOM 4451 C C . LYS B 1 228 ? -20.828 -0.751 27.469 1 79.12 228 LYS B C 1
ATOM 4453 O O . LYS B 1 228 ? -20.812 -1.438 28.5 1 79.12 228 LYS B O 1
ATOM 4458 N N . ARG B 1 229 ? -19.969 -0.868 26.562 1 81.19 229 ARG B N 1
ATOM 4459 C CA . ARG B 1 229 ? -18.828 -1.753 26.781 1 81.19 229 ARG B CA 1
ATOM 4460 C C . ARG B 1 229 ? -17.672 -1.014 27.453 1 81.19 229 ARG B C 1
ATOM 4462 O O . ARG B 1 229 ? -16.703 -1.636 27.906 1 81.19 229 ARG B O 1
ATOM 4469 N N . ILE B 1 230 ? -17.781 0.318 27.484 1 84.06 230 ILE B N 1
ATOM 4470 C CA . ILE B 1 230 ? -16.75 1.104 28.141 1 84.06 230 ILE B CA 1
ATOM 4471 C C . ILE B 1 230 ? -16.969 1.113 29.656 1 84.06 230 ILE B C 1
ATOM 4473 O O . ILE B 1 230 ? -18.078 1.436 30.125 1 84.06 230 ILE B O 1
ATOM 4477 N N . SER B 1 231 ? -16.016 0.69 30.359 1 81.56 231 SER B N 1
ATOM 4478 C CA . SER B 1 231 ? -16.125 0.509 31.797 1 81.56 231 SER B CA 1
ATOM 4479 C C . SER B 1 231 ? -16.328 1.842 32.5 1 81.56 231 SER B C 1
ATOM 4481 O O . SER B 1 231 ? -17.109 1.929 33.469 1 81.56 231 SER B O 1
ATOM 4483 N N . ASN B 1 232 ? -15.727 2.918 32.094 1 87.88 232 ASN B N 1
ATOM 4484 C CA . ASN B 1 232 ? -15.82 4.227 32.75 1 87.88 232 ASN B CA 1
ATOM 4485 C C . ASN B 1 232 ? -16.062 5.332 31.719 1 87.88 232 ASN B C 1
ATOM 4487 O O . ASN B 1 232 ? -15.148 6.098 31.391 1 87.88 232 ASN B O 1
ATOM 4491 N N . PRO B 1 233 ? -17.312 5.488 31.375 1 90.19 233 PRO B N 1
ATOM 4492 C CA . PRO B 1 233 ? -17.641 6.477 30.344 1 90.19 233 PRO B CA 1
ATOM 4493 C C . PRO B 1 233 ? -17.359 7.91 30.781 1 90.19 233 PRO B C 1
ATOM 4495 O O . PRO B 1 233 ? -17.047 8.766 29.953 1 90.19 233 PRO B O 1
ATOM 4498 N N . GLN B 1 234 ? -17.469 8.164 32.094 1 91.25 234 GLN B N 1
ATOM 4499 C CA . GLN B 1 234 ? -17.172 9.5 32.625 1 91.25 234 GLN B CA 1
ATOM 4500 C C . GLN B 1 234 ? -15.711 9.867 32.406 1 91.25 234 GLN B C 1
ATOM 4502 O O . GLN B 1 234 ? -15.406 10.969 31.938 1 91.25 234 GLN B O 1
ATOM 4507 N N . MET B 1 235 ? -14.922 8.953 32.75 1 89.69 235 MET B N 1
ATOM 4508 C CA . MET B 1 235 ? -13.492 9.188 32.562 1 89.69 235 MET B CA 1
ATOM 4509 C C . MET B 1 235 ? -13.156 9.375 31.078 1 89.69 235 MET B C 1
ATOM 4511 O O . MET B 1 235 ? -12.352 10.242 30.734 1 89.69 235 MET B O 1
ATOM 4515 N N . THR B 1 236 ? -13.742 8.609 30.266 1 89.69 236 THR B N 1
ATOM 4516 C CA . THR B 1 236 ? -13.523 8.703 28.828 1 89.69 236 THR B CA 1
ATOM 4517 C C . THR B 1 236 ? -13.961 10.07 28.297 1 89.69 236 THR B C 1
ATOM 4519 O O . THR B 1 236 ? -13.234 10.695 27.531 1 89.69 236 THR B O 1
ATOM 4522 N N . ALA B 1 237 ? -15.07 10.477 28.75 1 92.5 237 ALA B N 1
ATOM 4523 C CA . ALA B 1 237 ? -15.594 11.773 28.312 1 92.5 237 ALA B CA 1
ATOM 4524 C C . ALA B 1 237 ? -14.672 12.906 28.75 1 92.5 237 ALA B C 1
ATOM 4526 O O . ALA B 1 237 ? -14.445 13.852 28 1 92.5 237 ALA B O 1
ATOM 4527 N N . GLU B 1 238 ? -14.156 12.805 29.906 1 92.19 238 GLU B N 1
ATOM 4528 C CA . GLU B 1 238 ? -13.266 13.828 30.438 1 92.19 238 GLU B CA 1
ATOM 4529 C C . GLU B 1 238 ? -11.969 13.891 29.625 1 92.19 238 GLU B C 1
ATOM 4531 O O . GLU B 1 238 ? -11.469 14.977 29.312 1 92.19 238 GLU B O 1
ATOM 4536 N N . ILE B 1 239 ? -11.5 12.734 29.344 1 90.12 239 ILE B N 1
ATOM 4537 C CA . ILE B 1 239 ? -10.273 12.656 28.547 1 90.12 239 ILE B CA 1
ATOM 4538 C C . ILE B 1 239 ? -10.5 13.273 27.172 1 90.12 239 ILE B C 1
ATOM 4540 O O . ILE B 1 239 ? -9.68 14.047 26.688 1 90.12 239 ILE B O 1
ATOM 4544 N N . LEU B 1 240 ? -11.625 12.977 26.594 1 91.69 240 LEU B N 1
ATOM 4545 C CA . LEU B 1 240 ? -11.961 13.492 25.266 1 91.69 240 LEU B CA 1
ATOM 4546 C C . LEU B 1 240 ? -12.078 15.016 25.297 1 91.69 240 LEU B C 1
ATOM 4548 O O . LEU B 1 240 ? -11.562 15.695 24.406 1 91.69 240 LEU B O 1
ATOM 4552 N N . LYS B 1 241 ? -12.711 15.508 26.297 1 92.5 241 LYS B N 1
ATOM 4553 C CA . LYS B 1 241 ? -12.906 16.953 26.406 1 92.5 241 LYS B CA 1
ATOM 4554 C C . LYS B 1 241 ? -11.578 17.672 26.609 1 92.5 241 LYS B C 1
ATOM 4556 O O . LYS B 1 241 ? -11.328 18.703 25.984 1 92.5 241 LYS B O 1
ATOM 4561 N N . GLN B 1 242 ? -10.812 17.109 27.469 1 90.12 242 GLN B N 1
ATOM 4562 C CA . GLN B 1 242 ? -9.508 17.703 27.719 1 90.12 242 GLN B CA 1
ATOM 4563 C C . GLN B 1 242 ? -8.648 17.672 26.453 1 90.12 242 GLN B C 1
ATOM 4565 O O . GLN B 1 242 ? -7.98 18.656 26.141 1 90.12 242 GLN B O 1
ATOM 4570 N N . ALA B 1 243 ? -8.688 16.578 25.781 1 90.62 243 ALA B N 1
ATOM 4571 C CA . ALA B 1 243 ? -7.945 16.453 24.531 1 90.62 243 ALA B CA 1
ATOM 4572 C C . ALA B 1 243 ? -8.438 17.469 23.5 1 90.62 243 ALA B C 1
ATOM 4574 O O . ALA B 1 243 ? -7.641 18.094 22.797 1 90.62 243 ALA B O 1
ATOM 4575 N N . ALA B 1 244 ? -9.719 17.609 23.422 1 92.38 244 ALA B N 1
ATOM 4576 C CA . ALA B 1 244 ? -10.312 18.547 22.484 1 92.38 244 ALA B CA 1
ATOM 4577 C C . ALA B 1 244 ? -9.875 19.969 22.781 1 92.38 244 ALA B C 1
ATOM 4579 O O . ALA B 1 244 ? -9.57 20.734 21.859 1 92.38 244 ALA B O 1
ATOM 4580 N N . ARG B 1 245 ? -9.766 20.297 24 1 88.94 245 ARG B N 1
ATOM 4581 C CA . ARG B 1 245 ? -9.375 21.641 24.422 1 88.94 245 ARG B CA 1
ATOM 4582 C C . ARG B 1 245 ? -7.922 21.922 24.062 1 88.94 245 ARG B C 1
ATOM 4584 O O . ARG B 1 245 ? -7.562 23.062 23.75 1 88.94 245 ARG B O 1
ATOM 4591 N N . ASN B 1 246 ? -7.219 20.891 24.125 1 87.88 246 ASN B N 1
ATOM 4592 C CA . ASN B 1 246 ? -5.785 21.062 23.922 1 87.88 246 ASN B CA 1
ATOM 4593 C C . ASN B 1 246 ? -5.398 20.891 22.453 1 87.88 246 ASN B C 1
ATOM 4595 O O . ASN B 1 246 ? -4.234 21.078 22.094 1 87.88 246 ASN B O 1
ATOM 4599 N N . SER B 1 247 ? -6.355 20.562 21.656 1 90.69 247 SER B N 1
ATOM 4600 C CA . SER B 1 247 ? -6.059 20.312 20.25 1 90.69 247 SER B CA 1
ATOM 4601 C C . SER B 1 247 ? -6.023 21.625 19.453 1 90.69 247 SER B C 1
ATOM 4603 O O . SER B 1 247 ? -6.621 22.609 19.859 1 90.69 247 SER B O 1
ATOM 4605 N N . TYR B 1 248 ? -5.258 21.594 18.375 1 88.75 248 TYR B N 1
ATOM 4606 C CA . TYR B 1 248 ? -5.262 22.703 17.438 1 88.75 248 TYR B CA 1
ATOM 4607 C C . TYR B 1 248 ? -6.664 22.969 16.891 1 88.75 248 TYR B C 1
ATOM 4609 O O . TYR B 1 248 ? -7.473 22.047 16.781 1 88.75 248 TYR B O 1
ATOM 4617 N N . ARG B 1 249 ? -6.895 24.203 16.594 1 83.19 249 ARG B N 1
ATOM 4618 C CA . ARG B 1 249 ? -8.141 24.562 15.938 1 83.19 249 ARG B CA 1
ATOM 4619 C C . ARG B 1 249 ? -7.922 24.797 14.445 1 83.19 249 ARG B C 1
ATOM 4621 O O . ARG B 1 249 ? -6.898 25.344 14.039 1 83.19 249 ARG B O 1
ATOM 4628 N N . LEU B 1 250 ? -8.859 24.266 13.719 1 81.69 250 LEU B N 1
ATOM 4629 C CA . LEU B 1 250 ? -8.812 24.438 12.266 1 81.69 250 LEU B CA 1
ATOM 4630 C C . LEU B 1 250 ? -9.922 25.375 11.797 1 81.69 250 LEU B C 1
ATOM 4632 O O . LEU B 1 250 ? -10.891 25.609 12.523 1 81.69 250 LEU B O 1
ATOM 4636 N N . ASP B 1 251 ? -9.602 25.812 10.594 1 78 251 ASP B N 1
ATOM 4637 C CA . ASP B 1 251 ? -10.688 26.547 9.953 1 78 251 ASP B CA 1
ATOM 4638 C C . ASP B 1 251 ? -11.898 25.641 9.742 1 78 251 ASP B C 1
ATOM 4640 O O . ASP B 1 251 ? -11.766 24.469 9.414 1 78 251 ASP B O 1
ATOM 4644 N N . LYS B 1 252 ? -13.039 26.188 9.883 1 77.81 252 LYS B N 1
ATOM 4645 C CA . LYS B 1 252 ? -14.297 25.453 9.836 1 77.81 252 LYS B CA 1
ATOM 4646 C C . LYS B 1 252 ? -14.438 24.688 8.523 1 77.81 252 LYS B C 1
ATOM 4648 O O . LYS B 1 252 ? -14.984 23.578 8.5 1 77.81 252 LYS B O 1
ATOM 4653 N N . CYS B 1 253 ? -13.906 25.219 7.461 1 76.38 253 CYS B N 1
ATOM 4654 C CA . CYS B 1 253 ? -14.086 24.641 6.137 1 76.38 253 CYS B CA 1
ATOM 4655 C C . CYS B 1 253 ? -13.227 23.391 5.969 1 76.38 253 CYS B C 1
ATOM 4657 O O . CYS B 1 253 ? -13.414 22.625 5.027 1 76.38 253 CYS B O 1
ATOM 4659 N N . LEU B 1 254 ? -12.375 23.156 6.965 1 82.31 254 LEU B N 1
ATOM 4660 C CA . LEU B 1 254 ? -11.438 22.047 6.836 1 82.31 254 LEU B CA 1
ATOM 4661 C C . LEU B 1 254 ? -11.984 20.781 7.512 1 82.31 254 LEU B C 1
ATOM 4663 O O . LEU B 1 254 ? -11.531 19.672 7.223 1 82.31 254 LEU B O 1
ATOM 4667 N N . TYR B 1 255 ? -12.953 20.984 8.328 1 87.38 255 TYR B N 1
ATOM 4668 C CA . TYR B 1 255 ? -13.383 19.859 9.156 1 87.38 255 TYR B CA 1
ATOM 4669 C C . TYR B 1 255 ? -14.164 18.844 8.336 1 87.38 255 TYR B C 1
ATOM 4671 O O . TYR B 1 255 ? -13.945 17.641 8.461 1 87.38 255 TYR B O 1
ATOM 4679 N N . GLU B 1 256 ? -14.992 19.266 7.441 1 87.25 256 GLU B N 1
ATOM 4680 C CA . GLU B 1 256 ? -15.828 18.344 6.691 1 87.25 256 GLU B CA 1
ATOM 4681 C C . GLU B 1 256 ? -14.977 17.469 5.766 1 87.25 256 GLU B C 1
ATOM 4683 O O . GLU B 1 256 ? -15.117 16.25 5.758 1 87.25 256 GLU B O 1
ATOM 4688 N N . PRO B 1 257 ? -14.062 18.078 5.031 1 85.75 257 PRO B N 1
ATOM 4689 C CA . PRO B 1 257 ? -13.188 17.25 4.195 1 85.75 257 PRO B CA 1
ATOM 4690 C C . PRO B 1 257 ? -12.375 16.25 5.008 1 85.75 257 PRO B C 1
ATOM 4692 O O . PRO B 1 257 ? -12.203 15.102 4.586 1 85.75 257 PRO B O 1
ATOM 4695 N N . LEU B 1 258 ? -11.875 16.641 6.105 1 89.31 258 LEU B N 1
ATOM 4696 C CA . LEU B 1 258 ? -11.109 15.75 6.965 1 89.31 258 LEU B CA 1
ATOM 4697 C C . LEU B 1 258 ? -11.984 14.625 7.504 1 89.31 258 LEU B C 1
ATOM 4699 O O . LEU B 1 258 ? -11.547 13.477 7.57 1 89.31 258 LEU B O 1
ATOM 4703 N N . THR B 1 259 ? -13.188 15.016 7.824 1 92.62 259 THR B N 1
ATOM 4704 C CA . THR B 1 259 ? -14.133 14.023 8.32 1 92.62 259 THR B CA 1
ATOM 4705 C C . THR B 1 259 ? -14.422 12.969 7.254 1 92.62 259 THR B C 1
ATOM 4707 O O . THR B 1 259 ? -14.469 11.773 7.551 1 92.62 259 THR B O 1
ATOM 4710 N N . THR B 1 260 ? -14.594 13.438 6.078 1 92.06 260 THR B N 1
ATOM 4711 C CA . THR B 1 260 ? -14.836 12.523 4.969 1 92.06 260 THR B CA 1
ATOM 4712 C C . THR B 1 260 ? -13.664 11.57 4.785 1 92.06 260 THR B C 1
ATOM 4714 O O . THR B 1 260 ? -13.859 10.359 4.625 1 92.06 260 THR B O 1
ATOM 4717 N N . SER B 1 261 ? -12.477 12.102 4.852 1 91.88 261 SER B N 1
ATOM 4718 C CA . SER B 1 261 ? -11.281 11.281 4.699 1 91.88 261 SER B CA 1
ATOM 4719 C C . SER B 1 261 ? -11.164 10.258 5.824 1 91.88 261 SER B C 1
ATOM 4721 O O . SER B 1 261 ? -10.844 9.094 5.582 1 91.88 261 SER B O 1
ATOM 4723 N N . ILE B 1 262 ? -11.398 10.719 6.992 1 94.06 262 ILE B N 1
ATOM 4724 C CA . ILE B 1 262 ? -11.297 9.852 8.164 1 94.06 262 ILE B CA 1
ATOM 4725 C C . ILE B 1 262 ? -12.352 8.742 8.07 1 94.06 262 ILE B C 1
ATOM 4727 O O . ILE B 1 262 ? -12.047 7.574 8.32 1 94.06 262 ILE B O 1
ATOM 4731 N N . ALA B 1 263 ? -13.539 9.125 7.703 1 93.88 263 ALA B N 1
ATOM 4732 C CA . ALA B 1 263 ? -14.617 8.148 7.543 1 93.88 263 ALA B CA 1
ATOM 4733 C C . ALA B 1 263 ? -14.25 7.09 6.504 1 93.88 263 ALA B C 1
ATOM 4735 O O . ALA B 1 263 ? -14.484 5.898 6.707 1 93.88 263 ALA B O 1
ATOM 4736 N N . CYS B 1 264 ? -13.703 7.598 5.457 1 93.12 264 CYS B N 1
ATOM 4737 C CA . CYS B 1 264 ? -13.258 6.695 4.402 1 93.12 264 CYS B CA 1
ATOM 4738 C C . CYS B 1 264 ? -12.242 5.695 4.938 1 93.12 264 CYS B C 1
ATOM 4740 O O . CYS B 1 264 ? -12.336 4.496 4.66 1 93.12 264 CYS B O 1
ATOM 4742 N N . SER B 1 265 ? -11.281 6.145 5.688 1 95.06 265 SER B N 1
ATOM 4743 C CA . SER B 1 265 ? -10.25 5.273 6.254 1 95.06 265 SER B CA 1
ATOM 4744 C C . SER B 1 265 ? -10.859 4.234 7.188 1 95.06 265 SER B C 1
ATOM 4746 O O . SER B 1 265 ? -10.469 3.068 7.172 1 95.06 265 SER B O 1
ATOM 4748 N N . PHE B 1 266 ? -11.836 4.668 7.969 1 94.5 266 PHE B N 1
ATOM 4749 C CA . PHE B 1 266 ? -12.508 3.727 8.859 1 94.5 266 PHE B CA 1
ATOM 4750 C C . PHE B 1 266 ? -13.195 2.625 8.062 1 94.5 266 PHE B C 1
ATOM 4752 O O . PHE B 1 266 ? -13.133 1.452 8.438 1 94.5 266 PHE B O 1
ATOM 4759 N N . ASN B 1 267 ? -13.828 3.018 7.023 1 93.81 267 ASN B N 1
ATOM 4760 C CA . ASN B 1 267 ? -14.5 2.037 6.18 1 93.81 267 ASN B CA 1
ATOM 4761 C C . ASN B 1 267 ? -13.516 1.029 5.594 1 93.81 267 ASN B C 1
ATOM 4763 O O . ASN B 1 267 ? -13.797 -0.172 5.57 1 93.81 267 ASN B O 1
ATOM 4767 N N . CYS B 1 268 ? -12.414 1.504 5.156 1 94 268 CYS B N 1
ATOM 4768 C CA . CYS B 1 268 ? -11.391 0.622 4.613 1 94 268 CYS B CA 1
ATOM 4769 C C . CYS B 1 268 ? -10.852 -0.315 5.691 1 94 268 CYS B C 1
ATOM 4771 O O . CYS B 1 268 ? -10.688 -1.513 5.449 1 94 268 CYS B O 1
ATOM 4773 N N . ILE B 1 269 ? -10.57 0.25 6.84 1 94.62 269 ILE B N 1
ATOM 4774 C CA . ILE B 1 269 ? -10.047 -0.541 7.949 1 94.62 269 ILE B CA 1
ATOM 4775 C C . ILE B 1 269 ? -11.039 -1.646 8.305 1 94.62 269 ILE B C 1
ATOM 4777 O O . ILE B 1 269 ? -10.648 -2.801 8.492 1 94.62 269 ILE B O 1
ATOM 4781 N N . GLN B 1 270 ? -12.297 -1.291 8.352 1 93.88 270 GLN B N 1
ATOM 4782 C CA . GLN B 1 270 ? -13.328 -2.277 8.656 1 93.88 270 GLN B CA 1
ATOM 4783 C C . GLN B 1 270 ? -13.375 -3.373 7.594 1 93.88 270 GLN B C 1
ATOM 4785 O O . GLN B 1 270 ? -13.523 -4.555 7.918 1 93.88 270 GLN B O 1
ATOM 4790 N N . ALA B 1 271 ? -13.281 -2.988 6.391 1 93.56 271 ALA B N 1
ATOM 4791 C CA . ALA B 1 271 ? -13.258 -3.963 5.305 1 93.56 271 ALA B CA 1
ATOM 4792 C C . ALA B 1 271 ? -12.07 -4.91 5.441 1 93.56 271 ALA B C 1
ATOM 4794 O O . ALA B 1 271 ? -12.219 -6.125 5.309 1 93.56 271 ALA B O 1
ATOM 4795 N N . PHE B 1 272 ? -10.883 -4.398 5.746 1 94.69 272 PHE B N 1
ATOM 4796 C CA . PHE B 1 272 ? -9.688 -5.211 5.918 1 94.69 272 PHE B CA 1
ATOM 4797 C C . PHE B 1 272 ? -9.844 -6.172 7.09 1 94.69 272 PHE B C 1
ATOM 4799 O O . PHE B 1 272 ? -9.461 -7.34 6.996 1 94.69 272 PHE B O 1
ATOM 4806 N N . GLU B 1 273 ? -10.406 -5.625 8.164 1 92.75 273 GLU B N 1
ATOM 4807 C CA . GLU B 1 273 ? -10.578 -6.465 9.344 1 92.75 273 GLU B CA 1
ATOM 4808 C C . GLU B 1 273 ? -11.531 -7.621 9.07 1 92.75 273 GLU B C 1
ATOM 4810 O O . GLU B 1 273 ? -11.312 -8.742 9.539 1 92.75 273 GLU B O 1
ATOM 4815 N N . LYS B 1 274 ? -12.602 -7.324 8.352 1 94.75 274 LYS B N 1
ATOM 4816 C CA . LYS B 1 274 ? -13.531 -8.375 7.949 1 94.75 274 LYS B CA 1
ATOM 4817 C C . LYS B 1 274 ? -12.836 -9.438 7.105 1 94.75 274 LYS B C 1
ATOM 4819 O O . LYS B 1 274 ? -13.008 -10.633 7.336 1 94.75 274 LYS B O 1
ATOM 4824 N N . GLU B 1 275 ? -12.039 -9.039 6.121 1 94.25 275 GLU B N 1
ATOM 4825 C CA . GLU B 1 275 ? -11.32 -9.969 5.254 1 94.25 275 GLU B CA 1
ATOM 4826 C C . GLU B 1 275 ? -10.281 -10.758 6.043 1 94.25 275 GLU B C 1
ATOM 4828 O O . GLU B 1 275 ? -10.039 -11.93 5.758 1 94.25 275 GLU B O 1
ATOM 4833 N N . LEU B 1 276 ? -9.641 -10.062 7.004 1 91.56 276 LEU B N 1
ATOM 4834 C CA . LEU B 1 276 ? -8.656 -10.742 7.844 1 91.56 276 LEU B CA 1
ATOM 4835 C C . LEU B 1 276 ? -9.289 -11.906 8.594 1 91.56 276 LEU B C 1
ATOM 4837 O O . LEU B 1 276 ? -8.711 -12.992 8.68 1 91.56 276 LEU B O 1
ATOM 4841 N N . LYS B 1 277 ? -10.508 -11.688 9.102 1 92.25 277 LYS B N 1
ATOM 4842 C CA . LYS B 1 277 ? -11.227 -12.75 9.789 1 92.25 277 LYS B CA 1
ATOM 4843 C C . LYS B 1 277 ? -11.523 -13.922 8.852 1 92.25 277 LYS B C 1
ATOM 4845 O O . LYS B 1 277 ? -11.344 -15.078 9.227 1 92.25 277 LYS B O 1
ATOM 4850 N N . THR B 1 278 ? -11.938 -13.617 7.656 1 93.5 278 THR B N 1
ATOM 4851 C CA . THR B 1 278 ? -12.25 -14.633 6.656 1 93.5 278 THR B CA 1
ATOM 4852 C C . THR B 1 278 ? -11.008 -15.453 6.316 1 93.5 278 THR B C 1
ATOM 4854 O O . THR B 1 278 ? -11.062 -16.688 6.266 1 93.5 278 THR B O 1
ATOM 4857 N N . ILE B 1 279 ? -9.906 -14.781 6.141 1 91.81 279 ILE B N 1
ATOM 4858 C CA . ILE B 1 279 ? -8.664 -15.453 5.766 1 91.81 279 ILE B CA 1
ATOM 4859 C C . ILE B 1 279 ? -8.172 -16.312 6.93 1 91.81 279 ILE B C 1
ATOM 4861 O O . ILE B 1 279 ? -7.672 -17.422 6.73 1 91.81 279 ILE B O 1
ATOM 4865 N N . ASN B 1 280 ? -8.305 -15.766 8.141 1 86.56 280 ASN B N 1
ATOM 4866 C CA . ASN B 1 280 ? -7.922 -16.531 9.32 1 86.56 280 ASN B CA 1
ATOM 4867 C C . ASN B 1 280 ? -8.719 -17.844 9.414 1 86.56 280 ASN B C 1
ATOM 4869 O O . ASN B 1 280 ? -8.156 -18.891 9.734 1 86.56 280 ASN B O 1
ATOM 4873 N N . ARG B 1 281 ? -9.984 -17.766 9.117 1 89.44 281 ARG B N 1
ATOM 4874 C CA . ARG B 1 281 ? -10.828 -18.969 9.133 1 89.44 281 ARG B CA 1
ATOM 4875 C C . ARG B 1 281 ? -10.383 -19.953 8.055 1 89.44 281 ARG B C 1
ATOM 4877 O O . ARG B 1 281 ? -10.359 -21.156 8.289 1 89.44 281 ARG B O 1
ATOM 4884 N N . ALA B 1 282 ? -10.047 -19.453 6.887 1 88 282 ALA B N 1
ATOM 4885 C CA . ALA B 1 282 ? -9.586 -20.312 5.793 1 88 282 ALA B CA 1
ATOM 4886 C C . ALA B 1 282 ? -8.266 -21 6.152 1 88 282 ALA B C 1
ATOM 4888 O O . ALA B 1 282 ? -8.062 -22.172 5.824 1 88 282 ALA B O 1
ATOM 4889 N N . ILE B 1 283 ? -7.391 -20.281 6.777 1 84.06 283 ILE B N 1
ATOM 4890 C CA . ILE B 1 283 ? -6.113 -20.844 7.211 1 84.06 283 ILE B CA 1
ATOM 4891 C C . ILE B 1 283 ? -6.355 -21.953 8.234 1 84.06 283 ILE B C 1
ATOM 4893 O O . ILE B 1 283 ? -5.754 -23.016 8.148 1 84.06 283 ILE B O 1
ATOM 4897 N N . GLU B 1 284 ? -7.242 -21.656 9.148 1 81.69 284 GLU B N 1
ATOM 4898 C CA . GLU B 1 284 ? -7.582 -22.672 10.156 1 81.69 284 GLU B CA 1
ATOM 4899 C C . GLU B 1 284 ? -8.125 -23.938 9.508 1 81.69 284 GLU B C 1
ATOM 4901 O O . GLU B 1 284 ? -7.73 -25.047 9.883 1 81.69 284 GLU B O 1
ATOM 4906 N N . LYS B 1 285 ? -8.945 -23.781 8.547 1 82.94 285 LYS B N 1
ATOM 4907 C CA . LYS B 1 285 ? -9.508 -24.922 7.824 1 82.94 285 LYS B CA 1
ATOM 4908 C C . LYS B 1 285 ? -8.422 -25.688 7.078 1 82.94 285 LYS B C 1
ATOM 4910 O O . LYS B 1 285 ? -8.414 -26.922 7.078 1 82.94 285 LYS B O 1
ATOM 4915 N N . ALA B 1 286 ? -7.496 -24.984 6.422 1 78.69 286 ALA B N 1
ATOM 4916 C CA . ALA B 1 286 ? -6.414 -25.609 5.668 1 78.69 286 ALA B CA 1
ATOM 4917 C C . ALA B 1 286 ? -5.48 -26.391 6.59 1 78.69 286 ALA B C 1
ATOM 4919 O O . ALA B 1 286 ? -5 -27.469 6.23 1 78.69 286 ALA B O 1
ATOM 4920 N N . VAL B 1 287 ? -5.281 -25.859 7.73 1 74.81 287 VAL B N 1
ATOM 4921 C CA . VAL B 1 287 ? -4.383 -26.484 8.695 1 74.81 287 VAL B CA 1
ATOM 4922 C C . VAL B 1 287 ? -5.039 -27.734 9.273 1 74.81 287 VAL B C 1
ATOM 4924 O O . VAL B 1 287 ? -4.375 -28.75 9.484 1 74.81 287 VAL B O 1
ATOM 4927 N N . MET B 1 288 ? -6.293 -27.625 9.5 1 74.31 288 MET B N 1
ATOM 4928 C CA . MET B 1 288 ? -7.02 -28.766 10.062 1 74.31 288 MET B CA 1
ATOM 4929 C C . MET B 1 288 ? -7.035 -29.938 9.078 1 74.31 288 MET B C 1
ATOM 4931 O O . MET B 1 288 ? -7.148 -31.094 9.492 1 74.31 288 MET B O 1
ATOM 4935 N N . GLY B 1 289 ? -6.879 -29.578 7.824 1 69.19 289 GLY B N 1
ATOM 4936 C CA . GLY B 1 289 ? -6.859 -30.641 6.82 1 69.19 289 GLY B CA 1
ATOM 4937 C C . GLY B 1 289 ? -5.504 -31.312 6.691 1 69.19 289 GLY B C 1
ATOM 4938 O O . GLY B 1 289 ? -5.379 -32.344 6.02 1 69.19 289 GLY B O 1
ATOM 4939 N N . MET B 1 290 ? -4.512 -30.797 7.371 1 69.19 290 MET B N 1
ATOM 4940 C CA . MET B 1 290 ? -3.166 -31.359 7.293 1 69.19 290 MET B CA 1
ATOM 4941 C C . MET B 1 290 ? -3.031 -32.594 8.211 1 69.19 290 MET B C 1
ATOM 4943 O O . MET B 1 290 ? -3.783 -32.719 9.172 1 69.19 290 MET B O 1
ATOM 4947 N N . ASN B 1 291 ? -2.127 -33.438 7.762 1 66.5 291 ASN B N 1
ATOM 4948 C CA . ASN B 1 291 ? -1.841 -34.594 8.617 1 66.5 291 ASN B CA 1
ATOM 4949 C C . ASN B 1 291 ? -1.269 -34.156 9.961 1 66.5 291 ASN B C 1
ATOM 4951 O O . ASN B 1 291 ? -0.68 -33.062 10.07 1 66.5 291 ASN B O 1
ATOM 4955 N N . PRO B 1 292 ? -1.754 -34.844 11.031 1 61.31 292 PRO B N 1
ATOM 4956 C CA . PRO B 1 292 ? -1.408 -34.5 12.406 1 61.31 292 PRO B CA 1
ATOM 4957 C C . PRO B 1 292 ? 0.072 -34.156 12.578 1 61.31 292 PRO B C 1
ATOM 4959 O O . PRO B 1 292 ? 0.419 -33.25 13.32 1 61.31 292 PRO B O 1
ATOM 4962 N N . LEU B 1 293 ? 0.895 -34.844 11.898 1 60.22 293 LEU B N 1
ATOM 4963 C CA . LEU B 1 293 ? 2.326 -34.625 12.039 1 60.22 293 LEU B CA 1
ATOM 4964 C C . LEU B 1 293 ? 2.705 -33.25 11.492 1 60.22 293 LEU B C 1
ATOM 4966 O O . LEU B 1 293 ? 3.453 -32.5 12.125 1 60.22 293 LEU B O 1
ATOM 4970 N N . GLU B 1 294 ? 2.115 -32.938 10.305 1 61.41 294 GLU B N 1
ATOM 4971 C CA . GLU B 1 294 ? 2.406 -31.672 9.672 1 61.41 294 GLU B CA 1
ATOM 4972 C C . GLU B 1 294 ? 1.879 -30.5 10.5 1 61.41 294 GLU B C 1
ATOM 4974 O O . GLU B 1 294 ? 2.537 -29.469 10.617 1 61.41 294 GLU B O 1
ATOM 4979 N N . TYR B 1 295 ? 0.748 -30.812 11.117 1 61.91 295 TYR B N 1
ATOM 4980 C CA . TYR B 1 295 ? 0.133 -29.828 11.992 1 61.91 295 TYR B CA 1
ATOM 4981 C C . TYR B 1 295 ? 1.01 -29.547 13.211 1 61.91 295 TYR B C 1
ATOM 4983 O O . TYR B 1 295 ? 1.204 -28.391 13.602 1 61.91 295 TYR B O 1
ATOM 4991 N N . GLN B 1 296 ? 1.478 -30.562 13.82 1 60.06 296 GLN B N 1
ATOM 4992 C CA . GLN B 1 296 ? 2.322 -30.438 15 1 60.06 296 GLN B CA 1
ATOM 4993 C C . GLN B 1 296 ? 3.592 -29.656 14.695 1 60.06 296 GLN B C 1
ATOM 4995 O O . GLN B 1 296 ? 4.031 -28.828 15.5 1 60.06 296 GLN B O 1
ATOM 5000 N N . ILE B 1 297 ? 4.074 -29.891 13.57 1 57.5 297 ILE B N 1
ATOM 5001 C CA . ILE B 1 297 ? 5.289 -29.188 13.164 1 57.5 297 ILE B CA 1
ATOM 5002 C C . ILE B 1 297 ? 5 -27.703 13 1 57.5 297 ILE B C 1
ATOM 5004 O O . ILE B 1 297 ? 5.766 -26.844 13.461 1 57.5 297 ILE B O 1
ATOM 5008 N N . LEU B 1 298 ? 3.885 -27.531 12.367 1 60.41 298 LEU B N 1
ATOM 5009 C CA . LEU B 1 298 ? 3.506 -26.156 12.117 1 60.41 298 LEU B CA 1
ATOM 5010 C C . LEU B 1 298 ? 3.293 -25.406 13.43 1 60.41 298 LEU B C 1
ATOM 5012 O O . LEU B 1 298 ? 3.699 -24.25 13.562 1 60.41 298 LEU B O 1
ATOM 5016 N N . MET B 1 299 ? 2.74 -26.109 14.391 1 59.19 299 MET B N 1
ATOM 5017 C CA . MET B 1 299 ? 2.406 -25.5 15.68 1 59.19 299 MET B CA 1
ATOM 5018 C C . MET B 1 299 ? 3.658 -25.281 16.516 1 59.19 299 MET B C 1
ATOM 5020 O O . MET B 1 299 ? 3.668 -24.438 17.422 1 59.19 299 MET B O 1
ATOM 5024 N N . SER B 1 300 ? 4.652 -26.062 16.344 1 54.31 300 SER B N 1
ATOM 5025 C CA . SER B 1 300 ? 5.891 -25.969 17.109 1 54.31 300 SER B CA 1
ATOM 5026 C C . SER B 1 300 ? 6.707 -24.75 16.688 1 54.31 300 SER B C 1
ATOM 5028 O O . SER B 1 300 ? 7.676 -24.391 17.359 1 54.31 300 SER B O 1
ATOM 5030 N N . ILE B 1 301 ? 6.422 -24.266 15.578 1 48.72 301 ILE B N 1
ATOM 5031 C CA . ILE B 1 301 ? 7.125 -23.078 15.117 1 48.72 301 ILE B CA 1
ATOM 5032 C C . ILE B 1 301 ? 6.73 -21.875 15.977 1 48.72 301 ILE B C 1
ATOM 5034 O O . ILE B 1 301 ? 5.547 -21.547 16.094 1 48.72 301 ILE B O 1
ATOM 5038 N N . PRO B 1 302 ? 7.625 -21.438 16.891 1 45.38 302 PRO B N 1
ATOM 5039 C CA . PRO B 1 302 ? 7.293 -20.281 17.719 1 45.38 302 PRO B CA 1
ATOM 5040 C C . PRO B 1 302 ? 6.602 -19.172 16.938 1 45.38 302 PRO B C 1
ATOM 5042 O O . PRO B 1 302 ? 7.02 -18.844 15.82 1 45.38 302 PRO B O 1
ATOM 5045 N N . GLY B 1 303 ? 5.582 -18.406 17.562 1 44.59 303 GLY B N 1
ATOM 5046 C CA . GLY B 1 303 ? 4.77 -17.391 16.922 1 44.59 303 GLY B CA 1
ATOM 5047 C C . GLY B 1 303 ? 3.572 -17.969 16.188 1 44.59 303 GLY B C 1
ATOM 5048 O O . GLY B 1 303 ? 2.717 -17.219 15.703 1 44.59 303 GLY B O 1
ATOM 5049 N N . PHE B 1 304 ? 3.861 -19.375 16 1 48.19 304 PHE B N 1
ATOM 5050 C CA . PHE B 1 304 ? 2.686 -20 15.422 1 48.19 304 PHE B CA 1
ATOM 5051 C C . PHE B 1 304 ? 1.538 -20.047 16.422 1 48.19 304 PHE B C 1
ATOM 5053 O O . PHE B 1 304 ? 0.43 -20.469 16.094 1 48.19 304 PHE B O 1
ATOM 5060 N N . GLY B 1 305 ? 1.602 -19.672 17.734 1 43.75 305 GLY B N 1
ATOM 5061 C CA . GLY B 1 305 ? 0.435 -19.812 18.594 1 43.75 305 GLY B CA 1
ATOM 5062 C C . GLY B 1 305 ? -0.876 -19.641 17.844 1 43.75 305 GLY B C 1
ATOM 5063 O O . GLY B 1 305 ? -0.882 -19.375 16.641 1 43.75 305 GLY B O 1
ATOM 5064 N N . PRO B 1 306 ? -2.037 -19.906 18.578 1 43.94 306 PRO B N 1
ATOM 5065 C CA . PRO B 1 306 ? -3.262 -19.922 17.781 1 43.94 306 PRO B CA 1
ATOM 5066 C C . PRO B 1 306 ? -3.285 -18.812 16.734 1 43.94 306 PRO B C 1
ATOM 5068 O O . PRO B 1 306 ? -4.098 -18.844 15.805 1 43.94 306 PRO B O 1
ATOM 5071 N N . VAL B 1 307 ? -3.283 -17.625 17.25 1 41.88 307 VAL B N 1
ATOM 5072 C CA . VAL B 1 307 ? -3.248 -16.609 16.203 1 41.88 307 VAL B CA 1
ATOM 5073 C C . VAL B 1 307 ? -2.092 -16.891 15.242 1 41.88 307 VAL B C 1
ATOM 5075 O O . VAL B 1 307 ? -0.923 -16.766 15.617 1 41.88 307 VAL B O 1
ATOM 5078 N N . TYR B 1 308 ? -2.068 -17.766 14.398 1 39.44 308 TYR B N 1
ATOM 5079 C CA . TYR B 1 308 ? -1.211 -18.281 13.336 1 39.44 308 TYR B CA 1
ATOM 5080 C C . TYR B 1 308 ? -0.288 -17.188 12.812 1 39.44 308 TYR B C 1
ATOM 5082 O O . TYR B 1 308 ? -0.583 -15.992 12.953 1 39.44 308 TYR B O 1
ATOM 5090 N N . SER B 1 309 ? 1.145 -17.766 12.297 1 37.88 309 SER B N 1
ATOM 5091 C CA . SER B 1 309 ? 2.477 -18.062 11.781 1 37.88 309 SER B CA 1
ATOM 5092 C C . SER B 1 309 ? 2.732 -17.344 10.461 1 37.88 309 SER B C 1
ATOM 5094 O O . SER B 1 309 ? 3.773 -17.547 9.836 1 37.88 309 SER B O 1
ATOM 5096 N N . SER B 1 310 ? 1.862 -17.156 9.664 1 40.31 310 SER B N 1
ATOM 5097 C CA . SER B 1 310 ? 1.778 -17.297 8.211 1 40.31 310 SER B CA 1
ATOM 5098 C C . SER B 1 310 ? 2.93 -16.578 7.512 1 40.31 310 SER B C 1
ATOM 5100 O O . SER B 1 310 ? 3.221 -16.859 6.348 1 40.31 310 SER B O 1
ATOM 5102 N N . GLY B 1 311 ? 3.324 -15.562 8.031 1 39.16 311 GLY B N 1
ATOM 5103 C CA . GLY B 1 311 ? 4.434 -15.055 7.246 1 39.16 311 GLY B CA 1
ATOM 5104 C C . GLY B 1 311 ? 5.535 -16.078 7.031 1 39.16 311 GLY B C 1
ATOM 5105 O O . GLY B 1 311 ? 6.195 -16.078 5.988 1 39.16 311 GLY B O 1
ATOM 5106 N N . ILE B 1 312 ? 5.77 -16.875 8.023 1 40.66 312 ILE B N 1
ATOM 5107 C CA . ILE B 1 312 ? 6.938 -17.75 8.008 1 40.66 312 ILE B CA 1
ATOM 5108 C C . ILE B 1 312 ? 6.684 -18.938 7.082 1 40.66 312 ILE B C 1
ATOM 5110 O O . ILE B 1 312 ? 7.59 -19.375 6.375 1 40.66 312 ILE B O 1
ATOM 5114 N N . LEU B 1 313 ? 5.48 -19.469 7.105 1 42.94 313 LEU B N 1
ATOM 5115 C CA . LEU B 1 313 ? 5.312 -20.703 6.359 1 42.94 313 LEU B CA 1
ATOM 5116 C C . LEU B 1 313 ? 5.512 -20.469 4.867 1 42.94 313 LEU B C 1
ATOM 5118 O O . LEU B 1 313 ? 5.922 -21.375 4.141 1 42.94 313 LEU B O 1
ATOM 5122 N N . SER B 1 314 ? 4.906 -19.391 4.441 1 39.88 314 SER B N 1
ATOM 5123 C CA . SER B 1 314 ? 5.039 -19.203 2.998 1 39.88 314 SER B CA 1
ATOM 5124 C C . SER B 1 314 ? 6.488 -19.344 2.553 1 39.88 314 SER B C 1
ATOM 5126 O O . SER B 1 314 ? 6.762 -19.781 1.428 1 39.88 314 SER B O 1
ATOM 5128 N N . GLU B 1 315 ? 7.359 -18.844 3.41 1 40.78 315 GLU B N 1
ATOM 5129 C CA . GLU B 1 315 ? 8.766 -19.047 3.082 1 40.78 315 GLU B CA 1
ATOM 5130 C C . GLU B 1 315 ? 9.172 -20.5 3.324 1 40.78 315 GLU B C 1
ATOM 5132 O O . GLU B 1 315 ? 10.312 -20.891 3.047 1 40.78 315 GLU B O 1
ATOM 5137 N N . LEU B 1 316 ? 8.383 -21.312 4.023 1 40.66 316 LEU B N 1
ATOM 5138 C CA . LEU B 1 316 ? 8.812 -22.641 4.422 1 40.66 316 LEU B CA 1
ATOM 5139 C C . LEU B 1 316 ? 8.672 -23.625 3.271 1 40.66 316 LEU B C 1
ATOM 5141 O O . LEU B 1 316 ? 7.551 -23.969 2.871 1 40.66 316 LEU B O 1
ATOM 5145 N N . GLY B 1 317 ? 9.352 -23.641 2.309 1 36.72 317 GLY B N 1
ATOM 5146 C CA . GLY B 1 317 ? 9.422 -24.719 1.347 1 36.72 317 GLY B CA 1
ATOM 5147 C C . GLY B 1 317 ? 9.094 -26.078 1.949 1 36.72 317 GLY B C 1
ATOM 5148 O O . GLY B 1 317 ? 8.219 -26.781 1.447 1 36.72 317 GLY B O 1
ATOM 5149 N N . SER B 1 318 ? 9.984 -26.891 2.549 1 38.53 318 SER B N 1
ATOM 5150 C CA . SER B 1 318 ? 9.812 -28.188 3.207 1 38.53 318 SER B CA 1
ATOM 5151 C C . SER B 1 318 ? 9.852 -28.031 4.727 1 38.53 318 SER B C 1
ATOM 5153 O O . SER B 1 318 ? 10.586 -27.203 5.254 1 38.53 318 SER B O 1
ATOM 5155 N N . VAL B 1 319 ? 8.852 -28.516 5.387 1 41.66 319 VAL B N 1
ATOM 5156 C CA . VAL B 1 319 ? 8.922 -28.672 6.836 1 41.66 319 VAL B CA 1
ATOM 5157 C C . VAL B 1 319 ? 10.312 -29.156 7.238 1 41.66 319 VAL B C 1
ATOM 5159 O O . VAL B 1 319 ? 10.852 -28.75 8.273 1 41.66 319 VAL B O 1
ATOM 5162 N N . HIS B 1 320 ? 10.836 -30.047 6.52 1 41.06 320 HIS B N 1
ATOM 5163 C CA . HIS B 1 320 ? 12.164 -30.578 6.816 1 41.06 320 HIS B CA 1
ATOM 5164 C C . HIS B 1 320 ? 13.227 -29.484 6.695 1 41.06 320 HIS B C 1
ATOM 5166 O O . HIS B 1 320 ? 14.25 -29.531 7.379 1 41.06 320 HIS B O 1
ATOM 5172 N N . ALA B 1 321 ? 13.031 -28.672 5.871 1 39.03 321 ALA B N 1
ATOM 5173 C CA . ALA B 1 321 ? 14 -27.594 5.73 1 39.03 321 ALA B CA 1
ATOM 5174 C C . ALA B 1 321 ? 13.945 -26.641 6.926 1 39.03 321 ALA B C 1
ATOM 5176 O O . ALA B 1 321 ? 14.93 -25.969 7.242 1 39.03 321 ALA B O 1
ATOM 5177 N N . PHE B 1 322 ? 13.008 -26.5 7.605 1 40.19 322 PHE B N 1
ATOM 5178 C CA . PHE B 1 322 ? 12.883 -25.719 8.828 1 40.19 322 PHE B CA 1
ATOM 5179 C C . PHE B 1 322 ? 13.695 -26.344 9.953 1 40.19 322 PHE B C 1
ATOM 5181 O O . PHE B 1 322 ? 14.289 -25.625 10.766 1 40.19 322 PHE B O 1
ATOM 5188 N N . ILE B 1 323 ? 13.625 -27.625 10.047 1 39.78 323 ILE B N 1
ATOM 5189 C CA . ILE B 1 323 ? 14.398 -28.297 11.094 1 39.78 323 ILE B CA 1
ATOM 5190 C C . ILE B 1 323 ? 15.883 -28 10.898 1 39.78 323 ILE B C 1
ATOM 5192 O O . ILE B 1 323 ? 16.609 -27.781 11.875 1 39.78 323 ILE B O 1
ATOM 5196 N N . SER B 1 324 ? 16.266 -28 9.695 1 39.03 324 SER B N 1
ATOM 5197 C CA . SER B 1 324 ? 17.703 -27.812 9.516 1 39.03 324 SER B CA 1
ATOM 5198 C C . SER B 1 324 ? 18.094 -26.359 9.734 1 39.03 324 SER B C 1
ATOM 5200 O O . SER B 1 324 ? 19.234 -26.062 10.125 1 39.03 324 SER B O 1
ATOM 5202 N N . HIS B 1 325 ? 17.312 -25.422 9.414 1 34.5 325 HIS B N 1
ATOM 5203 C CA . HIS B 1 325 ? 17.75 -24.047 9.562 1 34.5 325 HIS B CA 1
ATOM 5204 C C . HIS B 1 325 ? 17.703 -23.609 11.023 1 34.5 325 HIS B C 1
ATOM 5206 O O . HIS B 1 325 ? 18.422 -22.688 11.422 1 34.5 325 HIS B O 1
ATOM 5212 N N . LYS B 1 326 ? 16.891 -24.016 11.812 1 38.56 326 LYS B N 1
ATOM 5213 C CA . LYS B 1 326 ? 17.047 -23.672 13.219 1 38.56 326 LYS B CA 1
AT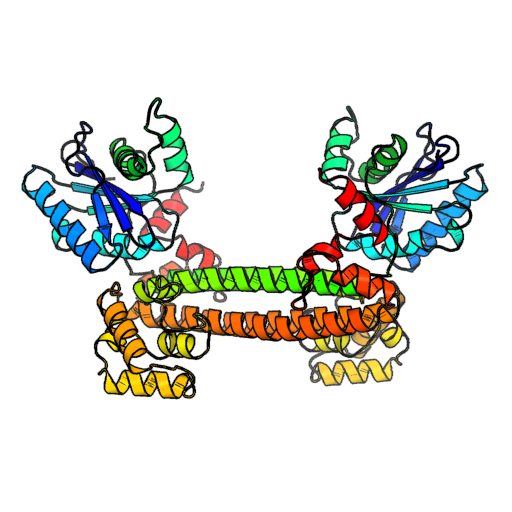OM 5214 C C . LYS B 1 326 ? 18.359 -24.203 13.773 1 38.56 326 LYS B C 1
ATOM 5216 O O . LYS B 1 326 ? 18.875 -23.688 14.766 1 38.56 326 LYS B O 1
ATOM 5221 N N . GLN B 1 327 ? 18.766 -25.344 13.375 1 33.59 327 GLN B N 1
ATOM 5222 C CA . GLN B 1 327 ? 20.016 -25.828 13.922 1 33.59 327 GLN B CA 1
ATOM 5223 C C . GLN B 1 327 ? 21.188 -24.922 13.539 1 33.59 327 GLN B C 1
ATOM 5225 O O . GLN B 1 327 ? 22.266 -25.016 14.109 1 33.59 327 GLN B O 1
ATOM 5230 N N . THR B 1 328 ? 20.969 -24.125 12.469 1 29.06 328 THR B N 1
ATOM 5231 C CA . THR B 1 328 ? 22.156 -23.312 12.18 1 29.06 328 THR B CA 1
ATOM 5232 C C . THR B 1 328 ? 22.047 -21.938 12.828 1 29.06 328 THR B C 1
ATOM 5234 O O . THR B 1 328 ? 22.906 -21.078 12.625 1 29.06 328 THR B O 1
ATOM 5237 N N . GLN B 1 329 ? 20.906 -21.516 13.344 1 24.56 329 GLN B N 1
ATOM 5238 C CA . GLN B 1 329 ? 21.141 -20.328 14.148 1 24.56 329 GLN B CA 1
ATOM 5239 C C . GLN B 1 329 ? 21.828 -20.672 15.469 1 24.56 329 GLN B C 1
ATOM 5241 O O . GLN B 1 329 ? 21.375 -21.562 16.188 1 24.56 329 GLN B O 1
ATOM 5246 N N . PRO B 1 330 ? 23.125 -20.281 15.602 1 27.17 330 PRO B N 1
ATOM 5247 C CA . PRO B 1 330 ? 23.781 -20.359 16.906 1 27.17 330 PRO B CA 1
ATOM 5248 C C . PRO B 1 330 ? 22.969 -19.75 18.031 1 27.17 330 PRO B C 1
ATOM 5250 O O . PRO B 1 330 ? 22.141 -18.859 17.797 1 27.17 330 PRO B O 1
#

Foldseek 3Di:
DPPPPQQQEKFKFWEFDQFKIFIWIAGLVLDTPDARDIFTLDPVRLVVVLVSVLVSNVVGNHQAYEYEYAQPDPSCQVSLQCQCPPPSRVSSPYFYDHDYPVVLVVQVVPDPDDPPDPSCSRSSRRVCVSVPVDDDHGFDHDLCVQLLVLLVVLVVLVVVLVVLVVVLLVLCCVQQVLQSVQDDPLHLDPDCLDQLVLCVLQVDQGLVSLLPDDLVVQLVSSCVRVVNPRPCSSSSSVSSNVSSVPGDDDDSVVRNVSSVSSNVSSVSSVVSVVVSVVSLVVSVVSLVPDDPVVNVLLCPPPQCPSVGPSVVVSVVSDSVVVVVVVVPPD/DPPPPQQQEKFKFWEFDQFKIFIWIAGLVLDTPDARDIFTLDPVRLVVVLVSVLVSNVVDRHQAYEYEYAQPDPSCQVSLQCQCPPPSCVSSPYFYDHDYPVVLVVQVVPDPDDPPDPSCSRSSRRVCVSVPVDDDHGFPHDLCVQLLVLLVVLVVLVVVLVVLVVVLLVLCCVQQVLQSVQDDPLHLDPDCLDQLVLCVLQVDQGLVSLLPDDLVVQLVSSCVRVVNPRPCSSSSSVSSNVSSVPGDDDDSVVRNVSSVSSNVSSVSSVVSVVVSVVSLVVSVVSLVPDDPVVNVLLCPPPVCPSVGDNVPVSVVSDSVVVVVVVVPPD

Sequence (660 aa):
MKKLDYLSTLFVGIDIGARQNIVSAINFDQEFLIKMKSVPNTQFGAEQLETMLVKVLENCTFKTVIIGLESTSFYGVHIANFLSSSEGLMPYKPYVYCLNPKEVANYKDSFNSLDKNDRIDSFVIADFARVGRIHTDPWRGSQYLALQRLTRHRLHIVDCLTREKTYMLSNVFLKFSEFALLQGIQHPFSDKYGATASSILTEFLSSEDIANTSIEELVDFVSKKSRKRISNPQMTAEILKQAARNSYRLDKCLYEPLTTSIACSFNCIQAFEKELKTINRAIEKAVMGMNPLEYQILMSIPGFGPVYSSGILSELGSVHAFISHKQTQPMKKLDYLSTLFVGIDIGARQNIVSAINFDQEFLIKMKSVPNTQFGAEQLETMLVKVLENCTFKTVIIGLESTSFYGVHIANFLSSSEGLMPYKPYVYCLNPKEVANYKDSFNSLDKNDRIDSFVIADFARVGRIHTDPWRGSQYLALQRLTRHRLHIVDCLTREKTYMLSNVFLKFSEFALLQGIQHPFSDKYGATASSILTEFLSSEDIANTSIEELVDFVSKKSRKRISNPQMTAEILKQAARNSYRLDKCLYEPLTTSIACSFNCIQAFEKELKTINRAIEKAVMGMNPLEYQILMSIPGFGPVYSSGILSELGSVHAFISHKQTQP

Organism: Clostridium kluyveri (strain ATCC 8527 / DSM 555 / NBRC 12016 / NCIMB 10680 / K1) (NCBI:txid431943)

Secondary structure (DSSP, 8-state):
-----GGGEEEEEEE--SSEEEEEEE-TT--EEEEEEEEESSHHHHHHHHHHHHHHHHHTT--EEEEEEETTSGGGHHHHHHHHT-TTTGGG-EEEEEE-HHHHHHHHHT-SS--S-TTHHHHHHHHHHHTT---SPP--GGGGHHHHHHHHHHHHHHHHHHHHHHHHHHHHHHHSHHHHH--GGGSSSS-TTSHHHHHHHHHSS-HHHHHHS-HHHHHHHHHHHTTT--S-HHHHHHHHHHHHHHSPP--HHHHHHHHHHHHHHHHHHHHHHHHHHHHHHHHHHHHHTS-HHHHHHHHHSTT-SSS--HHHHHH-S-HHHHHHHHTT--/-----GGGEEEEEEE--SSEEEEEEE-TT--EEEEEEEEESSHHHHHHHHHHHHHHHHHTT-SEEEEEEETTSGGGHHHHHHHHT-TTTGGG-EEEEEE-HHHHHHHHHT-SS--S-TTHHHHHHHHHHHTT---SPP--TTTTHHHHHHHHHHHHHHHHHHHHHHHHHHHHHHHSHHHHH--GGGSSSS-TTSHHHHHHHHHSS-HHHHHHS-HHHHHHHHHHHTTT--S-HHHHHHHHHHHHHHSPP--HHHHHHHHHHHHHHHHHHHHHHHHHHHHHHHHHHHHHTS-HHHHHHHHHSTT-SSS--HHHHHT-S-HHHHHHHHTT--

InterPro domains:
  IPR002525 Transposase IS110-like, N-terminal [PF01548] (12-170)
  IPR047650 Transposase IS110-like [PTHR33055] (11-327)

pLDDT: mean 82.18, std 17.08, range [23.86, 98.12]

Solvent-accessible surface area (backbone atoms only — not comparable to full-atom values): 34952 Å² total; per-residue (Å²): 124,79,85,73,59,58,80,29,26,37,19,27,3,34,35,66,34,80,62,40,26,30,33,14,27,26,41,70,86,66,47,72,78,36,75,59,41,76,35,47,57,31,40,64,22,48,51,49,48,52,52,54,50,42,54,52,43,71,74,41,84,46,56,30,34,40,35,30,30,54,53,80,54,74,61,42,53,63,55,50,39,48,55,52,65,29,74,80,42,48,85,26,54,52,39,29,31,72,36,57,50,68,59,52,50,55,55,51,63,69,48,89,78,66,68,92,50,77,64,48,49,8,45,50,37,11,49,44,53,63,74,62,69,69,84,72,73,57,57,67,55,67,84,49,44,33,56,23,50,42,21,46,47,45,48,50,45,50,51,51,40,52,51,46,51,55,54,32,41,50,47,36,31,68,53,34,33,41,62,54,65,46,54,74,90,68,27,74,45,97,45,79,80,34,68,43,42,48,45,59,59,55,69,39,71,43,34,61,54,51,43,69,45,51,66,69,59,42,23,52,49,52,33,60,60,41,70,62,67,59,89,54,38,63,59,32,32,49,50,50,28,54,30,26,65,47,19,49,83,70,62,76,79,37,32,59,46,44,29,52,53,40,48,43,38,48,52,50,46,51,50,39,52,53,43,47,53,52,45,50,53,51,46,51,53,53,47,68,70,40,55,69,67,59,37,50,55,53,54,66,40,83,63,25,51,90,83,57,48,31,67,56,50,50,70,49,69,46,76,68,56,51,62,57,51,60,72,64,56,127,124,80,87,71,60,59,82,29,26,37,18,26,3,35,35,67,33,79,62,39,28,31,32,14,27,26,41,69,87,66,46,71,79,37,75,58,42,76,36,47,58,30,41,65,22,48,52,50,49,51,53,54,50,40,54,53,42,70,77,42,85,45,57,31,33,42,35,31,29,53,54,79,52,76,61,42,53,61,54,49,38,48,56,51,65,29,74,81,41,48,87,27,54,52,39,29,32,71,36,56,52,67,61,53,52,56,56,52,63,69,47,90,78,64,68,93,50,78,64,46,49,8,45,48,37,11,49,44,53,63,74,63,70,71,82,73,74,56,58,69,58,68,85,49,45,34,57,22,50,41,20,47,47,46,49,51,44,51,51,50,39,53,50,45,53,54,54,33,41,50,46,36,31,68,53,33,33,40,61,54,64,45,53,74,90,67,26,73,45,98,45,79,80,34,68,44,42,48,45,60,58,53,70,41,70,42,33,62,52,51,43,70,44,52,65,68,59,41,22,52,49,49,33,60,58,40,68,61,67,57,89,53,38,63,60,33,31,50,52,52,31,53,30,25,64,47,19,48,83,71,62,75,79,37,32,60,46,43,30,52,52,40,49,42,36,50,53,50,45,50,51,39,53,54,42,47,53,53,44,50,52,50,45,53,53,54,48,67,69,40,55,68,68,59,38,52,54,54,54,66,39,85,69,18,50,90,73,69,40,33,71,56,49,50,71,48,70,46,77,68,56,52,60,56,52,57,71,63,56,126